Protein AF-A0A0D7B9X6-F1 (afdb_monomer_lite)

pLDDT: mean 74.01, std 17.98, range [31.56, 98.06]

Radius of gyration: 29.67 Å; chains: 1; bounding box: 71×61×91 Å

Structure (mmCIF, N/CA/C/O backbone):
data_AF-A0A0D7B9X6-F1
#
_entry.id   AF-A0A0D7B9X6-F1
#
loop_
_atom_site.group_PDB
_atom_site.id
_atom_site.type_symbol
_atom_site.label_atom_id
_atom_site.label_alt_id
_atom_site.label_comp_id
_atom_site.label_asym_id
_atom_site.label_entity_id
_atom_site.label_seq_id
_atom_site.pdbx_PDB_ins_code
_atom_site.Cartn_x
_atom_site.Cartn_y
_atom_site.Cartn_z
_atom_site.occupancy
_atom_site.B_iso_or_equiv
_atom_site.auth_seq_id
_atom_site.auth_comp_id
_atom_site.auth_asym_id
_atom_site.auth_atom_id
_atom_site.pdbx_PDB_model_num
ATOM 1 N N . MET A 1 1 ? -41.733 -31.802 56.254 1.00 40.59 1 MET A N 1
ATOM 2 C CA . MET A 1 1 ? -40.315 -31.670 55.866 1.00 40.59 1 MET A CA 1
ATOM 3 C C . MET A 1 1 ? -40.300 -31.223 54.420 1.00 40.59 1 MET A C 1
ATOM 5 O O . MET A 1 1 ? -40.439 -32.054 53.535 1.00 40.59 1 MET A O 1
ATOM 9 N N . GLU A 1 2 ? -40.271 -29.911 54.199 1.00 31.56 2 GLU A N 1
ATOM 10 C CA . GLU A 1 2 ? -40.048 -29.338 52.868 1.00 31.56 2 GLU A CA 1
ATOM 11 C C . GLU A 1 2 ? -38.558 -29.450 52.518 1.00 31.56 2 GLU A C 1
ATOM 13 O O . GLU A 1 2 ? -37.718 -29.228 53.398 1.00 31.56 2 GLU A O 1
ATOM 18 N N . PRO A 1 3 ? -38.204 -29.813 51.276 1.00 50.03 3 PRO A N 1
ATOM 19 C CA . PRO A 1 3 ? -36.815 -29.848 50.856 1.00 50.03 3 PRO A CA 1
ATOM 20 C C . PRO A 1 3 ? -36.292 -28.412 50.741 1.00 50.03 3 PRO A C 1
ATOM 22 O O . PRO A 1 3 ? -36.828 -27.595 49.995 1.00 50.03 3 PRO A O 1
ATOM 25 N N . GLN A 1 4 ? -35.233 -28.101 51.491 1.00 37.56 4 GLN A N 1
ATOM 26 C CA . GLN A 1 4 ? -34.485 -26.858 51.327 1.00 37.56 4 GLN A CA 1
ATOM 27 C C . GLN A 1 4 ? -33.859 -26.852 49.928 1.00 37.56 4 GLN A C 1
ATOM 29 O O . GLN A 1 4 ? -32.922 -27.600 49.649 1.00 37.56 4 GLN A O 1
ATOM 34 N N . HIS A 1 5 ? -34.399 -26.026 49.035 1.00 40.50 5 HIS A N 1
ATOM 35 C CA . HIS A 1 5 ? -33.788 -25.759 47.742 1.00 40.50 5 HIS A CA 1
ATOM 36 C C . HIS A 1 5 ? -32.436 -25.069 47.966 1.00 40.50 5 HIS A C 1
ATOM 38 O O . HIS A 1 5 ? -32.369 -23.953 48.480 1.00 40.50 5 HIS A O 1
ATOM 44 N N . ALA A 1 6 ? -31.352 -25.754 47.597 1.00 47.19 6 ALA A N 1
ATOM 45 C CA . ALA A 1 6 ? -30.011 -25.192 47.588 1.00 47.19 6 ALA A CA 1
ATOM 46 C C . ALA A 1 6 ? -29.959 -24.050 46.562 1.00 47.19 6 ALA A C 1
ATOM 48 O O . ALA A 1 6 ? -29.958 -24.282 45.353 1.00 47.19 6 ALA A O 1
ATOM 49 N N . HIS A 1 7 ? -29.953 -22.809 47.045 1.00 47.56 7 HIS A N 1
ATOM 50 C CA . HIS A 1 7 ? -29.701 -21.645 46.208 1.00 47.56 7 HIS A CA 1
ATOM 51 C C . HIS A 1 7 ? -28.269 -21.733 45.668 1.00 47.56 7 HIS A C 1
ATOM 53 O O . HIS A 1 7 ? -27.305 -21.673 46.431 1.00 47.56 7 HIS A O 1
ATOM 59 N N . ALA A 1 8 ? -28.130 -21.903 44.351 1.00 53.69 8 ALA A N 1
ATOM 60 C CA . ALA A 1 8 ? -26.836 -21.833 43.687 1.00 53.69 8 ALA A CA 1
ATOM 61 C C . ALA A 1 8 ? -26.186 -20.471 43.975 1.00 53.69 8 ALA A C 1
ATOM 63 O O . ALA A 1 8 ? -26.838 -19.430 43.860 1.00 53.69 8 ALA A O 1
ATOM 64 N N . SER A 1 9 ? -24.905 -20.479 44.358 1.00 68.19 9 SER A N 1
ATOM 65 C CA . SER A 1 9 ? -24.154 -19.251 44.630 1.00 68.19 9 SER A CA 1
ATOM 66 C C . SER A 1 9 ? -24.223 -18.309 43.412 1.00 68.19 9 SER A C 1
ATOM 68 O O . SER A 1 9 ? -23.995 -18.770 42.285 1.00 68.19 9 SER A O 1
ATOM 70 N N . PRO A 1 10 ? -24.498 -17.001 43.596 1.00 72.06 10 PRO A N 1
ATOM 71 C CA . PRO A 1 10 ? -24.549 -16.017 42.508 1.00 72.06 10 PRO A CA 1
ATOM 72 C C . PRO A 1 10 ? -23.307 -16.058 41.604 1.00 72.06 10 PRO A C 1
ATOM 74 O O . PRO A 1 10 ? -23.405 -15.912 40.388 1.00 72.06 10 PRO A O 1
ATOM 77 N N . MET A 1 11 ? -22.146 -16.362 42.190 1.00 68.31 11 MET A N 1
ATOM 78 C CA . MET A 1 11 ? -20.865 -16.461 41.490 1.00 68.31 11 MET A CA 1
ATOM 79 C C . MET A 1 11 ? -20.785 -17.674 40.547 1.00 68.31 11 MET A C 1
ATOM 81 O O . MET A 1 11 ? -20.216 -17.580 39.462 1.00 68.31 11 MET A O 1
ATOM 85 N N . ALA A 1 12 ? -21.390 -18.807 40.924 1.00 69.69 12 ALA A N 1
ATOM 86 C CA . ALA A 1 12 ? -21.453 -19.998 40.074 1.00 69.69 12 ALA A CA 1
ATOM 87 C C . ALA A 1 12 ? -22.363 -19.767 38.858 1.00 69.69 12 ALA A C 1
ATOM 89 O O . ALA A 1 12 ? -22.040 -20.189 37.749 1.00 69.69 12 ALA A O 1
ATOM 90 N N . SER A 1 13 ? -23.459 -19.027 39.050 1.00 76.38 13 SER A N 1
ATOM 91 C CA . SER A 1 13 ? -24.358 -18.626 37.960 1.00 76.38 13 SER A CA 1
ATOM 92 C C . SER A 1 13 ? -23.672 -17.656 36.990 1.00 76.38 13 SER A C 1
ATOM 94 O O . SER A 1 13 ? -23.817 -17.791 35.777 1.00 76.38 13 SER A O 1
ATOM 96 N N . GLN A 1 14 ? -22.858 -16.728 37.504 1.00 73.56 14 GLN A N 1
ATOM 97 C CA . GLN A 1 14 ? -22.072 -15.804 36.683 1.00 73.56 14 GLN A CA 1
ATOM 98 C C . GLN A 1 14 ? -20.975 -16.522 35.881 1.00 73.56 14 GLN A C 1
ATOM 100 O O . GLN A 1 14 ? -20.792 -16.231 34.703 1.00 73.56 14 GLN A O 1
ATOM 105 N N . LEU A 1 15 ? -20.283 -17.502 36.472 1.00 68.56 15 LEU A N 1
ATOM 106 C CA . LEU A 1 15 ? -19.302 -18.326 35.754 1.00 68.56 15 LEU A CA 1
ATOM 107 C C . LEU A 1 15 ? -19.947 -19.206 34.679 1.00 68.56 15 LEU A C 1
ATOM 109 O O . LEU A 1 15 ? -19.389 -19.330 33.591 1.00 68.56 15 LEU A O 1
ATOM 113 N N . ALA A 1 16 ? -21.126 -19.771 34.947 1.00 72.50 16 ALA A N 1
ATOM 114 C CA . ALA A 1 16 ? -21.887 -20.522 33.953 1.00 72.50 16 ALA A CA 1
ATOM 115 C C . ALA A 1 16 ? -22.343 -19.627 32.786 1.00 72.50 16 ALA A C 1
ATOM 117 O O . ALA A 1 16 ? -22.225 -20.025 31.630 1.00 72.50 16 ALA A O 1
ATOM 118 N N . TYR A 1 17 ? -22.781 -18.397 33.072 1.00 77.06 17 TYR A N 1
ATOM 119 C CA . TYR A 1 17 ? -23.128 -17.404 32.052 1.00 77.06 17 TYR A CA 1
ATOM 120 C C . TYR A 1 17 ? -21.918 -16.986 31.205 1.00 77.06 17 TYR A C 1
ATOM 122 O O . TYR A 1 17 ? -21.996 -16.970 29.981 1.00 77.06 17 TYR A O 1
ATOM 130 N N . LEU A 1 18 ? -20.774 -16.701 31.834 1.00 65.81 18 LEU A N 1
ATOM 131 C CA . LEU A 1 18 ? -19.539 -16.363 31.117 1.00 65.81 18 LEU A CA 1
ATOM 132 C C . LEU A 1 18 ? -19.006 -17.542 30.298 1.00 65.81 18 LEU A C 1
ATOM 134 O O . LEU A 1 18 ? -18.463 -17.345 29.214 1.00 65.81 18 LEU A O 1
ATOM 138 N N . HIS A 1 19 ? -19.183 -18.767 30.790 1.00 68.88 19 HIS A N 1
ATOM 139 C CA . HIS A 1 19 ? -18.886 -19.979 30.038 1.00 68.88 19 HIS A CA 1
ATOM 140 C C . HIS A 1 19 ? -19.779 -20.104 28.797 1.00 68.88 19 HIS A C 1
ATOM 142 O O . HIS A 1 19 ? -19.280 -20.453 27.727 1.00 68.88 19 HIS A O 1
ATOM 148 N N . ASP A 1 20 ? -21.074 -19.812 28.919 1.00 69.75 20 ASP A N 1
ATOM 149 C CA . ASP A 1 20 ? -22.013 -19.835 27.795 1.00 69.75 20 ASP A CA 1
ATOM 150 C C . ASP A 1 20 ? -21.689 -18.732 26.777 1.00 69.75 20 ASP A C 1
ATOM 152 O O . ASP A 1 20 ? -21.555 -19.020 25.596 1.00 69.75 20 ASP A O 1
ATOM 156 N N . GLN A 1 21 ? -21.380 -17.512 27.231 1.00 67.50 21 GLN A N 1
ATOM 157 C CA . GLN A 1 21 ? -20.911 -16.399 26.390 1.00 67.50 21 GLN A CA 1
ATOM 158 C C . GLN A 1 21 ? -19.596 -16.718 25.663 1.00 67.50 21 GLN A C 1
ATOM 160 O O . GLN A 1 21 ? -19.469 -16.477 24.464 1.00 67.50 21 GLN A O 1
ATOM 165 N N . ALA A 1 22 ? -18.616 -17.309 26.353 1.00 55.97 22 ALA A N 1
ATOM 166 C CA . ALA A 1 22 ? -17.367 -17.749 25.732 1.00 55.97 22 ALA A CA 1
ATOM 167 C C . ALA A 1 22 ? -17.613 -18.884 24.722 1.00 55.97 22 ALA A C 1
ATOM 169 O O . ALA A 1 22 ? -16.983 -18.928 23.662 1.00 55.97 22 ALA A O 1
ATOM 170 N N . SER A 1 23 ? -18.556 -19.781 25.017 1.00 59.50 23 SER A N 1
ATOM 171 C CA . SER A 1 23 ? -18.981 -20.853 24.111 1.00 59.50 23 SER A CA 1
ATOM 172 C C . SER A 1 23 ? -19.734 -20.310 22.894 1.00 59.50 23 SER A C 1
ATOM 174 O O . SER A 1 23 ? -19.513 -20.799 21.787 1.00 59.50 23 SER A O 1
ATOM 176 N N . ASP A 1 24 ? -20.543 -19.265 23.057 1.00 50.94 24 ASP A N 1
ATOM 177 C CA . ASP A 1 24 ? -21.290 -18.602 21.989 1.00 50.94 24 ASP A CA 1
ATOM 178 C C . ASP A 1 24 ? -20.390 -17.738 21.096 1.00 50.94 24 ASP A C 1
ATOM 180 O O . ASP A 1 24 ? -20.475 -17.826 19.869 1.00 50.94 24 ASP A O 1
ATOM 184 N N . ALA A 1 25 ? -19.420 -17.019 21.673 1.00 48.00 25 ALA A N 1
ATOM 185 C CA . ALA A 1 25 ? -18.344 -16.359 20.926 1.00 48.00 25 ALA A CA 1
ATOM 186 C C . ALA A 1 25 ? -17.519 -17.363 20.095 1.00 48.00 25 ALA A C 1
ATOM 188 O O . ALA A 1 25 ? -17.022 -17.041 19.012 1.00 48.00 25 ALA A O 1
ATOM 189 N N . THR A 1 26 ? -17.424 -18.610 20.570 1.00 44.53 26 THR A N 1
ATOM 190 C CA . THR A 1 26 ? -16.800 -19.724 19.845 1.00 44.53 26 THR A CA 1
ATOM 191 C C . THR A 1 26 ? -17.744 -20.314 18.779 1.00 44.53 26 THR A C 1
ATOM 193 O O . THR A 1 26 ? -17.297 -20.602 17.667 1.00 44.53 26 THR A O 1
ATOM 196 N N . ARG A 1 27 ? -19.053 -20.432 19.058 1.00 40.66 27 ARG A N 1
ATOM 197 C CA . ARG A 1 27 ? -20.098 -20.918 18.128 1.00 40.66 27 ARG A CA 1
ATOM 198 C C . ARG A 1 27 ? -20.343 -19.995 16.949 1.00 40.66 27 ARG A C 1
ATOM 200 O O . ARG A 1 27 ? -20.632 -20.498 15.868 1.00 40.66 27 ARG A O 1
ATOM 207 N N . PHE A 1 28 ? -20.204 -18.678 17.114 1.00 33.00 28 PHE A N 1
ATOM 208 C CA . PHE A 1 28 ? -20.579 -17.725 16.066 1.00 33.00 28 PHE A CA 1
ATOM 209 C C . PHE A 1 28 ? -19.771 -17.887 14.762 1.00 33.00 28 PHE A C 1
ATOM 211 O O . PHE A 1 28 ? -20.153 -17.311 13.746 1.00 33.00 28 PHE A O 1
ATOM 218 N N . ARG A 1 29 ? -18.687 -18.693 14.738 1.00 42.19 29 ARG A N 1
ATOM 219 C CA . ARG A 1 29 ? -17.956 -19.071 13.505 1.00 42.19 29 ARG A CA 1
ATOM 220 C C . ARG A 1 29 ? -17.317 -20.478 13.486 1.00 42.19 29 ARG A C 1
ATOM 222 O O . ARG A 1 29 ? -16.471 -20.720 12.624 1.00 42.19 29 ARG A O 1
ATOM 229 N N . LEU A 1 30 ? -17.658 -21.397 14.393 1.00 34.12 30 LEU A N 1
ATOM 230 C CA . LEU A 1 30 ? -17.140 -22.778 14.385 1.00 34.12 30 LEU A CA 1
ATOM 231 C C . LEU A 1 30 ? -18.285 -23.784 14.537 1.00 34.12 30 LEU A C 1
ATOM 233 O O . LEU A 1 30 ? -19.082 -23.685 15.467 1.00 34.12 30 LEU A O 1
ATOM 237 N N . GLU A 1 31 ? -18.326 -24.790 13.659 1.00 33.66 31 GLU A N 1
ATOM 238 C CA . GLU A 1 31 ? -19.079 -26.022 13.905 1.00 33.66 31 GLU A CA 1
ATOM 239 C C . GLU A 1 31 ? -18.572 -26.645 15.215 1.00 33.66 31 GLU A C 1
ATOM 241 O O . GLU A 1 31 ? -17.445 -27.135 15.310 1.00 33.66 31 GLU A O 1
ATOM 246 N N . TYR A 1 32 ? -19.393 -26.558 16.256 1.00 35.09 32 TYR A N 1
ATOM 247 C CA . TYR A 1 32 ? -19.073 -27.018 17.600 1.00 35.09 32 TYR A CA 1
ATOM 248 C C . TYR A 1 32 ? -18.882 -28.544 17.621 1.00 35.09 32 TYR A C 1
ATOM 250 O O . TYR A 1 32 ? -19.831 -29.292 17.381 1.00 35.09 32 TYR A O 1
ATOM 258 N N . ARG A 1 33 ? -17.670 -29.018 17.952 1.00 41.00 33 ARG A N 1
ATOM 259 C CA . ARG A 1 33 ? -17.422 -30.421 18.325 1.00 41.00 33 ARG A CA 1
ATOM 260 C C . ARG A 1 33 ? -17.304 -30.553 19.851 1.00 41.00 33 ARG A C 1
ATOM 262 O O . ARG A 1 33 ? -16.433 -29.895 20.430 1.00 41.00 33 ARG A O 1
ATOM 269 N N . PRO A 1 34 ? -18.110 -31.418 20.498 1.00 40.34 34 PRO A N 1
ATOM 270 C CA . PRO A 1 34 ? -18.048 -31.691 21.941 1.00 40.34 34 PRO A CA 1
ATOM 271 C C . PRO A 1 34 ? -16.650 -32.079 22.465 1.00 40.34 34 PRO A C 1
ATOM 273 O O . PRO A 1 34 ? -16.331 -31.833 23.628 1.00 40.34 34 PRO A O 1
ATOM 276 N N . ASP A 1 35 ? -15.786 -32.611 21.599 1.00 45.03 35 ASP A N 1
ATOM 277 C CA . ASP A 1 35 ? -14.435 -33.084 21.935 1.00 45.03 35 ASP A CA 1
ATOM 278 C C . ASP A 1 35 ? -13.473 -31.961 22.378 1.00 45.03 35 ASP A C 1
ATOM 280 O O . ASP A 1 35 ? -12.503 -32.209 23.095 1.00 45.03 35 ASP A O 1
ATOM 284 N N . SER A 1 36 ? -13.762 -30.704 22.023 1.00 43.53 36 SER A N 1
ATOM 285 C CA . SER A 1 36 ? -12.925 -29.530 22.338 1.00 43.53 36 SER A CA 1
ATOM 286 C C . SER A 1 36 ? -12.735 -29.312 23.848 1.00 43.53 36 SER A C 1
ATOM 288 O O . SER A 1 36 ? -11.686 -28.856 24.302 1.00 43.53 36 SER A O 1
ATOM 290 N N . LEU A 1 37 ? -13.751 -29.668 24.640 1.00 43.16 37 LEU A N 1
ATOM 291 C CA . LEU A 1 37 ? -13.780 -29.511 26.098 1.00 43.16 37 LEU A CA 1
ATOM 292 C C . LEU A 1 37 ? -12.970 -30.599 26.812 1.00 43.16 37 LEU A C 1
ATOM 294 O O . LEU A 1 37 ? -12.371 -30.350 27.859 1.00 43.16 37 LEU A O 1
ATOM 298 N N . GLN A 1 38 ? -12.925 -31.799 26.228 1.00 50.59 38 GLN A N 1
ATOM 299 C CA . GLN A 1 38 ? -12.061 -32.876 26.701 1.00 50.59 38 GLN A CA 1
ATOM 300 C C . GLN A 1 38 ? -10.602 -32.605 26.320 1.00 50.59 38 GLN A C 1
ATOM 302 O O . GLN A 1 38 ? -9.731 -32.798 27.162 1.00 50.59 38 GLN A O 1
ATOM 307 N N . LEU A 1 39 ? -10.337 -32.042 25.132 1.00 48.44 39 LEU A N 1
ATOM 308 C CA . LEU A 1 39 ? -8.997 -31.581 24.743 1.00 48.44 39 LEU A CA 1
ATOM 309 C C . LEU A 1 39 ? -8.451 -30.493 25.683 1.00 48.44 39 LEU A C 1
ATOM 311 O O . LEU A 1 39 ? -7.334 -30.615 26.174 1.00 48.44 39 LEU A O 1
ATOM 315 N N . ALA A 1 40 ? -9.246 -29.467 26.013 1.00 49.19 40 ALA A N 1
ATOM 316 C CA . ALA A 1 40 ? -8.816 -28.371 26.894 1.00 49.19 40 ALA A CA 1
ATOM 317 C C . ALA A 1 40 ? -8.576 -28.787 28.364 1.00 49.19 40 ALA A C 1
ATOM 319 O O . ALA A 1 40 ? -7.959 -28.039 29.131 1.00 49.19 40 ALA A O 1
ATOM 320 N N . ARG A 1 41 ? -9.099 -29.952 28.774 1.00 51.81 41 ARG A N 1
ATOM 321 C CA . ARG A 1 41 ? -8.832 -30.586 30.077 1.00 51.81 41 ARG A CA 1
ATOM 322 C C . ARG A 1 41 ? -7.678 -31.592 30.023 1.00 51.81 41 ARG A C 1
ATOM 324 O O . ARG A 1 41 ? -7.048 -31.809 31.052 1.00 51.81 41 ARG A O 1
ATOM 331 N N . ALA A 1 42 ? -7.433 -32.211 28.868 1.00 49.09 42 ALA A N 1
ATOM 332 C CA . ALA A 1 42 ? -6.445 -33.273 28.694 1.00 49.09 42 ALA A CA 1
ATOM 333 C C . ALA A 1 42 ? -5.048 -32.762 28.310 1.00 49.09 42 ALA A C 1
ATOM 335 O O . ALA A 1 42 ? -4.065 -33.443 28.599 1.00 49.09 42 ALA A O 1
ATOM 336 N N . GLU A 1 43 ? -4.935 -31.590 27.680 1.00 44.88 43 GLU A N 1
ATOM 337 C CA . GLU A 1 43 ? -3.628 -31.054 27.304 1.00 44.88 43 GLU A CA 1
ATOM 338 C C . GLU A 1 43 ? -2.973 -30.274 28.459 1.00 44.88 43 GLU A C 1
ATOM 340 O O . GLU A 1 43 ? -3.546 -29.292 28.949 1.00 44.88 43 GLU A O 1
ATOM 345 N N . PRO A 1 44 ? -1.769 -30.676 28.919 1.00 47.03 44 PRO A N 1
ATOM 346 C CA . PRO A 1 44 ? -0.980 -29.846 29.818 1.00 47.03 44 PRO A CA 1
ATOM 347 C C . PRO A 1 44 ? -0.641 -28.527 29.119 1.00 47.03 44 PRO A C 1
ATOM 349 O O . PRO A 1 44 ? -0.497 -28.484 27.897 1.00 47.03 44 PRO A O 1
ATOM 352 N N . PHE A 1 45 ? -0.506 -27.452 29.902 1.00 40.78 45 PHE A N 1
ATOM 353 C CA . PHE A 1 45 ? -0.046 -26.153 29.404 1.00 40.78 45 PHE A CA 1
ATOM 354 C C . PHE A 1 45 ? 1.170 -26.392 28.493 1.00 40.78 45 PHE A C 1
ATOM 356 O O . PHE A 1 45 ? 2.118 -27.034 28.961 1.00 40.78 45 PHE A O 1
ATOM 363 N N . PRO A 1 46 ? 1.173 -25.947 27.221 1.00 44.72 46 PRO A N 1
ATOM 364 C CA . PRO A 1 46 ? 2.401 -25.996 26.451 1.00 44.72 46 PRO A CA 1
ATOM 365 C C . PRO A 1 46 ? 3.445 -25.228 27.277 1.00 44.72 46 PRO A C 1
ATOM 367 O O . PRO A 1 46 ? 3.157 -24.112 27.721 1.00 44.72 46 PRO A O 1
ATOM 370 N N . PRO A 1 47 ? 4.603 -25.841 27.585 1.00 41.69 47 PRO A N 1
ATOM 371 C CA . PRO A 1 47 ? 5.577 -25.258 28.509 1.00 41.69 47 PRO A CA 1
ATOM 372 C C . PRO A 1 47 ? 6.091 -23.904 28.012 1.00 41.69 47 PRO A C 1
ATOM 374 O O . PRO A 1 47 ? 6.525 -23.085 28.816 1.00 41.69 47 PRO A O 1
ATOM 377 N N . ASP A 1 48 ? 5.938 -23.652 26.711 1.00 38.28 48 ASP A N 1
ATOM 378 C CA . ASP A 1 48 ? 6.142 -22.362 26.086 1.00 38.28 48 ASP A CA 1
ATOM 379 C C . ASP A 1 48 ? 4.813 -21.853 25.503 1.00 38.28 48 ASP A C 1
ATOM 381 O O . ASP A 1 48 ? 4.154 -22.588 24.755 1.00 38.28 48 ASP A O 1
ATOM 385 N N . PRO A 1 49 ? 4.393 -20.603 25.790 1.00 44.06 49 PRO A N 1
ATOM 386 C CA . PRO A 1 49 ? 3.312 -19.990 25.035 1.00 44.06 49 PRO A CA 1
ATOM 387 C C . PRO A 1 49 ? 3.662 -20.070 23.545 1.00 44.06 49 PRO A C 1
ATOM 389 O O . PRO A 1 49 ? 4.825 -19.894 23.169 1.00 44.06 49 PRO A O 1
ATOM 392 N N . LEU A 1 50 ? 2.656 -20.311 22.689 1.00 42.81 50 LEU A N 1
ATOM 393 C CA . LEU A 1 50 ? 2.784 -20.050 21.249 1.00 42.81 50 LEU A CA 1
ATOM 394 C C . LEU A 1 50 ? 3.546 -18.728 21.086 1.00 42.81 50 LEU A C 1
ATOM 396 O O . LEU A 1 50 ? 3.284 -17.829 21.889 1.00 42.81 50 LEU A O 1
ATOM 400 N N . PRO A 1 51 ? 4.471 -18.587 20.121 1.00 40.25 51 PRO A N 1
ATOM 401 C CA . PRO A 1 51 ? 5.254 -17.369 19.956 1.00 40.25 51 PRO A CA 1
ATOM 402 C C . PRO A 1 51 ? 4.324 -16.219 19.547 1.00 40.25 51 PRO A C 1
ATOM 404 O O . PRO A 1 51 ? 4.211 -15.856 18.380 1.00 40.25 51 PRO A O 1
ATOM 407 N N . PHE A 1 52 ? 3.617 -15.663 20.526 1.00 44.12 52 PHE A N 1
ATOM 408 C CA . PHE A 1 52 ? 3.007 -14.360 20.475 1.00 44.12 52 PHE A CA 1
ATOM 409 C C . PHE A 1 52 ? 4.160 -13.369 20.323 1.00 44.12 52 PHE A C 1
ATOM 411 O O . PHE A 1 52 ? 5.223 -13.565 20.930 1.00 44.12 52 PHE A O 1
ATOM 418 N N . PRO A 1 53 ? 4.000 -12.316 19.514 1.00 38.12 53 PRO A N 1
ATOM 419 C CA . PRO A 1 53 ? 4.997 -11.267 19.416 1.00 38.12 53 PRO A CA 1
ATOM 420 C C . PRO A 1 53 ? 5.115 -10.563 20.776 1.00 38.12 53 PRO A C 1
ATOM 422 O O . PRO A 1 53 ? 4.432 -9.588 21.041 1.00 38.12 53 PRO A O 1
ATOM 425 N N . SER A 1 54 ? 6.009 -11.065 21.633 1.00 38.22 54 SER A N 1
ATOM 426 C CA . SER A 1 54 ? 6.369 -10.578 22.972 1.00 38.22 54 SER A CA 1
ATOM 427 C C . SER A 1 54 ? 5.219 -10.442 23.990 1.00 38.22 54 SER A C 1
ATOM 429 O O . SER A 1 54 ? 4.227 -9.762 23.758 1.00 38.22 54 SER A O 1
ATOM 431 N N . ASN A 1 55 ? 5.423 -10.956 25.207 1.00 39.03 55 ASN A N 1
ATOM 432 C CA . ASN A 1 55 ? 4.618 -10.646 26.403 1.00 39.03 55 ASN A CA 1
ATOM 433 C C . ASN A 1 55 ? 4.770 -9.174 26.860 1.00 39.03 55 ASN A C 1
ATOM 435 O O . ASN A 1 55 ? 4.749 -8.885 28.056 1.00 39.03 55 ASN A O 1
ATOM 439 N N . SER A 1 56 ? 4.998 -8.228 25.943 1.00 40.31 56 SER A N 1
ATOM 440 C CA . SER A 1 56 ? 4.994 -6.817 26.307 1.00 40.31 56 SER A CA 1
ATOM 441 C C . SER A 1 56 ? 3.553 -6.416 26.622 1.00 40.31 56 SER A C 1
ATOM 443 O O . SER A 1 56 ? 2.648 -6.634 25.814 1.00 40.31 56 SER A O 1
ATOM 445 N N . LEU A 1 57 ? 3.337 -5.835 27.808 1.00 40.69 57 LEU A N 1
ATOM 446 C CA . LEU A 1 57 ? 2.055 -5.242 28.211 1.00 40.69 57 LEU A CA 1
ATOM 447 C C . LEU A 1 57 ? 1.471 -4.321 27.120 1.00 40.69 57 LEU A C 1
ATOM 449 O O . LEU A 1 57 ? 0.256 -4.192 27.006 1.00 40.69 57 LEU A O 1
ATOM 453 N N . ASP A 1 58 ? 2.326 -3.747 26.271 1.00 36.88 58 ASP A N 1
ATOM 454 C CA . ASP A 1 58 ? 1.932 -2.869 25.175 1.00 36.88 58 ASP A CA 1
ATOM 455 C C . ASP A 1 58 ? 1.131 -3.562 24.061 1.00 36.88 58 ASP A C 1
ATOM 457 O O . ASP A 1 58 ? 0.380 -2.880 23.373 1.00 36.88 58 ASP A O 1
ATOM 461 N N . VAL A 1 59 ? 1.275 -4.872 23.819 1.00 40.62 59 VAL A N 1
ATOM 462 C CA . VAL A 1 59 ? 0.487 -5.574 22.775 1.00 40.62 59 VAL A CA 1
ATOM 463 C C . VAL A 1 59 ? -0.941 -5.840 23.261 1.00 40.62 59 VAL A C 1
ATOM 465 O O . VAL A 1 59 ? -1.896 -5.661 22.504 1.00 40.62 59 VAL A O 1
ATOM 468 N N . LEU A 1 60 ? -1.102 -6.164 24.549 1.00 41.47 60 LEU A N 1
ATOM 469 C CA . LEU A 1 60 ? -2.411 -6.283 25.204 1.00 41.47 60 LEU A CA 1
ATOM 470 C C . LEU A 1 60 ? -3.156 -4.937 25.217 1.00 41.47 60 LEU A C 1
ATOM 472 O O . LEU A 1 60 ? -4.350 -4.895 24.932 1.00 41.47 60 LEU A O 1
ATOM 476 N N . HIS A 1 61 ? -2.436 -3.832 25.436 1.00 40.25 61 HIS A N 1
ATOM 477 C CA . HIS A 1 61 ? -2.989 -2.471 25.451 1.00 40.25 61 HIS A CA 1
ATOM 478 C C . HIS A 1 61 ? -3.394 -1.931 24.060 1.00 40.25 61 HIS A C 1
ATOM 480 O O . HIS A 1 61 ? -4.030 -0.887 23.945 1.00 40.25 61 HIS A O 1
ATOM 486 N N . ARG A 1 62 ? -3.006 -2.600 22.969 1.00 41.06 62 ARG A N 1
ATOM 487 C CA . ARG A 1 62 ? -3.327 -2.165 21.596 1.00 41.06 62 ARG A CA 1
ATOM 488 C C . ARG A 1 62 ? -4.536 -2.877 21.013 1.00 41.06 62 ARG A C 1
ATOM 490 O O . ARG A 1 62 ? -5.269 -2.294 20.220 1.00 41.06 62 ARG A O 1
ATOM 497 N N . LEU A 1 63 ? -4.787 -4.106 21.458 1.00 47.31 63 LEU A N 1
ATOM 498 C CA . LEU A 1 63 ? -6.050 -4.786 21.197 1.00 47.31 63 LEU A CA 1
ATOM 499 C C . LEU A 1 63 ? -7.200 -4.129 21.986 1.00 47.31 63 LEU A C 1
ATOM 501 O O . LEU A 1 63 ? -8.332 -4.196 21.527 1.00 47.31 63 LEU A O 1
ATOM 505 N N . SER A 1 64 ? -6.921 -3.422 23.090 1.00 46.56 64 SER A N 1
ATOM 506 C CA . SER A 1 64 ? -7.923 -2.752 23.943 1.00 46.56 64 SER A CA 1
ATOM 507 C C . SER A 1 64 ? -8.575 -1.501 23.382 1.00 46.56 64 SER A C 1
ATOM 509 O O . SER A 1 64 ? -9.377 -0.899 24.072 1.00 46.56 64 SER A O 1
ATOM 511 N N . ASN A 1 65 ? -8.250 -1.084 22.160 1.00 46.50 65 ASN A N 1
ATOM 512 C CA . ASN A 1 65 ? -8.870 0.098 21.554 1.00 46.50 65 ASN A CA 1
ATOM 513 C C . ASN A 1 65 ? -9.784 -0.247 20.367 1.00 46.50 65 ASN A C 1
ATOM 515 O O . ASN A 1 65 ? -10.368 0.649 19.769 1.00 46.50 65 ASN A O 1
ATOM 519 N N . SER A 1 66 ? -9.913 -1.528 20.000 1.00 51.97 66 SER A N 1
ATOM 520 C CA . SER A 1 66 ? -10.869 -1.969 18.977 1.00 51.97 66 SER A CA 1
ATOM 521 C C . SER A 1 66 ? -12.172 -2.406 19.656 1.00 51.97 66 SER A C 1
ATOM 523 O O . SER A 1 66 ? -12.100 -3.279 20.518 1.00 51.97 66 SER A O 1
ATOM 525 N N . PRO A 1 67 ? -13.358 -1.905 19.252 1.00 56.31 67 PRO A N 1
ATOM 526 C CA . PRO A 1 67 ? -14.642 -2.297 19.850 1.00 56.31 67 PRO A CA 1
ATOM 527 C C . PRO A 1 67 ? -14.889 -3.814 19.831 1.00 56.31 67 PRO A C 1
ATOM 529 O O . PRO A 1 67 ? -15.426 -4.385 20.776 1.00 56.31 67 PRO A O 1
ATOM 532 N N . GLN A 1 68 ? -14.423 -4.495 18.779 1.00 53.25 68 GLN A N 1
ATOM 533 C CA . GLN A 1 68 ? -14.549 -5.949 18.619 1.00 53.25 68 GLN A CA 1
ATOM 534 C C . GLN A 1 68 ? -13.638 -6.726 19.582 1.00 53.25 68 GLN A C 1
ATOM 536 O O . GLN A 1 68 ? -14.000 -7.802 20.053 1.00 53.25 68 GLN A O 1
ATOM 541 N N . ASN A 1 69 ? -12.464 -6.179 19.901 1.00 63.03 69 ASN A N 1
ATOM 542 C CA . ASN A 1 69 ? -11.555 -6.758 20.890 1.00 63.03 69 ASN A CA 1
ATOM 543 C C . ASN A 1 69 ? -11.889 -6.318 22.316 1.00 63.03 69 ASN A C 1
ATOM 545 O O . ASN A 1 69 ? -11.554 -7.046 23.248 1.00 63.03 69 ASN A O 1
ATOM 549 N N . GLN A 1 70 ? -12.557 -5.174 22.488 1.00 70.06 70 GLN A N 1
ATOM 550 C CA . GLN A 1 70 ? -12.979 -4.665 23.786 1.00 70.06 70 GLN A CA 1
ATOM 551 C C . GLN A 1 70 ? -13.846 -5.700 24.493 1.00 70.06 70 GLN A C 1
ATOM 553 O O . GLN A 1 70 ? -13.552 -6.056 25.624 1.00 70.06 70 GLN A O 1
ATOM 558 N N . HIS A 1 71 ? -14.796 -6.313 23.780 1.00 72.38 71 HIS A N 1
ATOM 559 C CA . HIS A 1 71 ? -15.600 -7.407 24.322 1.00 72.38 71 HIS A CA 1
ATOM 560 C C . HIS A 1 71 ? -14.751 -8.592 24.831 1.00 72.38 71 HIS A C 1
ATOM 562 O O . HIS A 1 71 ? -14.983 -9.105 25.925 1.00 72.38 71 HIS A O 1
ATOM 568 N N . TYR A 1 72 ? -13.726 -9.011 24.078 1.00 73.25 72 TYR A N 1
ATOM 569 C CA . TYR A 1 72 ? -12.817 -10.086 24.502 1.00 73.25 72 TYR A CA 1
ATOM 570 C C . TYR A 1 72 ? -11.956 -9.701 25.705 1.00 73.25 72 TYR A C 1
ATOM 572 O O . TYR A 1 72 ? -11.629 -10.558 26.526 1.00 73.25 72 TYR A O 1
ATOM 580 N N . LEU A 1 73 ? -11.547 -8.439 25.788 1.00 77.62 73 LEU A N 1
ATOM 581 C CA . LEU A 1 73 ? -10.716 -7.922 26.869 1.00 77.62 73 LEU A CA 1
ATOM 582 C C . LEU A 1 73 ? -11.530 -7.671 28.133 1.00 77.62 73 LEU A C 1
ATOM 584 O O . LEU A 1 73 ? -11.038 -7.946 29.222 1.00 77.62 73 LEU A O 1
ATOM 588 N N . ASP A 1 74 ? -12.786 -7.257 27.995 1.00 80.19 74 ASP A N 1
ATOM 589 C CA . ASP A 1 74 ? -13.741 -7.154 29.091 1.00 80.19 74 ASP A CA 1
ATOM 590 C C . ASP A 1 74 ? -14.030 -8.542 29.672 1.00 80.19 74 ASP A C 1
ATOM 592 O O . ASP A 1 74 ? -13.945 -8.725 30.884 1.00 80.19 74 ASP A O 1
ATOM 596 N N . LEU A 1 75 ? -14.282 -9.547 28.820 1.00 80.31 75 LEU A N 1
ATOM 597 C CA . LEU A 1 75 ? -14.461 -10.939 29.251 1.00 80.31 75 LEU A CA 1
ATOM 598 C C . LEU A 1 75 ? -13.211 -11.495 29.942 1.00 80.31 75 LEU A C 1
ATOM 600 O O . LEU A 1 75 ? -13.308 -12.126 30.993 1.00 80.31 75 LEU A O 1
ATOM 604 N N . GLU A 1 76 ? -12.027 -11.263 29.378 1.00 86.56 76 GLU A N 1
ATOM 605 C CA . GLU A 1 76 ? -10.767 -11.697 29.986 1.00 86.56 76 GLU A CA 1
ATOM 606 C C . GLU A 1 76 ? -10.518 -11.004 31.331 1.00 86.56 76 GLU A C 1
ATOM 608 O O . GLU A 1 76 ? -10.186 -11.673 32.310 1.00 86.56 76 GLU A O 1
ATOM 613 N N . SER A 1 77 ? -10.741 -9.691 31.405 1.00 83.94 77 SER A N 1
ATOM 614 C CA . SER A 1 77 ? -10.632 -8.907 32.636 1.00 83.94 77 SER A CA 1
ATOM 615 C C . SER A 1 77 ? -11.585 -9.431 33.712 1.00 83.94 77 SER A C 1
ATOM 617 O O . SER A 1 77 ? -11.150 -9.704 34.831 1.00 83.94 77 SER A O 1
ATOM 619 N N . GLN A 1 78 ? -12.849 -9.687 33.358 1.00 86.62 78 GLN A N 1
ATOM 620 C CA . GLN A 1 78 ? -13.844 -10.266 34.265 1.00 86.62 78 GLN A CA 1
ATOM 621 C C . GLN A 1 78 ? -13.421 -11.647 34.776 1.00 86.62 78 GLN A C 1
ATOM 623 O O . GLN A 1 78 ? -13.515 -11.924 35.971 1.00 86.62 78 GLN A O 1
ATOM 628 N N . VAL A 1 79 ? -12.909 -12.522 33.906 1.00 87.19 79 VAL A N 1
ATOM 629 C CA . VAL A 1 79 ? -12.441 -13.856 34.312 1.00 87.19 79 VAL A CA 1
ATOM 630 C C . VAL A 1 79 ? -11.226 -13.758 35.239 1.00 87.19 79 VAL A C 1
ATOM 632 O O . VAL A 1 79 ? -11.168 -14.470 36.244 1.00 87.19 79 VAL A O 1
ATOM 635 N N . LEU A 1 80 ? -10.275 -12.863 34.958 1.00 87.38 80 LEU A N 1
ATOM 636 C CA . LEU A 1 80 ? -9.114 -12.617 35.821 1.00 87.38 80 LEU A CA 1
ATOM 637 C C . LEU A 1 80 ? -9.518 -12.026 37.177 1.00 87.38 80 LEU A C 1
ATOM 639 O O . LEU A 1 80 ? -8.942 -12.384 38.208 1.00 87.38 80 LEU A O 1
ATOM 643 N N . GLU A 1 81 ? -10.517 -11.148 37.197 1.00 89.12 81 GLU A N 1
ATOM 644 C CA . GLU A 1 81 ? -11.079 -10.595 38.423 1.00 89.12 81 GLU A CA 1
ATOM 645 C C . GLU A 1 81 ? -11.763 -11.682 39.259 1.00 89.12 81 GLU A C 1
ATOM 647 O O . GLU A 1 81 ? -11.485 -11.783 40.457 1.00 89.12 81 GLU A O 1
ATOM 652 N N . ILE A 1 82 ? -12.558 -12.560 38.638 1.00 87.94 82 ILE A N 1
ATOM 653 C CA . ILE A 1 82 ? -13.167 -13.720 39.306 1.00 87.94 82 ILE A CA 1
ATOM 654 C C . ILE A 1 82 ? -12.085 -14.645 39.869 1.00 87.94 82 ILE A C 1
ATOM 656 O O . ILE A 1 82 ? -12.165 -15.037 41.030 1.00 87.94 82 ILE A O 1
ATOM 660 N N . GLN A 1 83 ? -11.033 -14.954 39.104 1.00 90.06 83 GLN A N 1
ATOM 661 C CA . GLN A 1 83 ? -9.908 -15.759 39.597 1.00 90.06 83 GLN A CA 1
ATOM 662 C C . GLN A 1 83 ? -9.221 -15.111 40.803 1.00 90.06 83 GLN A C 1
ATOM 664 O O . GLN A 1 83 ? -8.850 -15.810 41.747 1.00 90.06 83 GLN A O 1
ATOM 669 N N . ARG A 1 84 ? -9.039 -13.785 40.784 1.00 89.81 84 ARG A N 1
ATOM 670 C CA . ARG A 1 84 ? -8.442 -13.039 41.897 1.00 89.81 84 ARG A CA 1
ATOM 671 C C . ARG A 1 84 ? -9.320 -13.112 43.146 1.00 89.81 84 ARG A C 1
ATOM 673 O O . ARG A 1 84 ? -8.790 -13.383 44.218 1.00 89.81 84 ARG A O 1
ATOM 680 N N . HIS A 1 85 ? -10.631 -12.916 43.000 1.00 90.12 85 HIS A N 1
ATOM 681 C CA . HIS A 1 85 ? -11.587 -13.006 44.105 1.00 90.12 85 HIS A CA 1
ATOM 682 C C . HIS A 1 85 ? -11.653 -14.420 44.673 1.00 90.12 85 HIS A C 1
ATOM 684 O O . HIS A 1 85 ? -11.559 -14.590 45.883 1.00 90.12 85 HIS A O 1
ATOM 690 N N . LEU A 1 86 ? -11.731 -15.436 43.808 1.00 87.81 86 LEU A N 1
ATOM 691 C CA . LEU A 1 86 ? -11.709 -16.829 44.235 1.00 87.81 86 LEU A CA 1
ATOM 692 C C . LEU A 1 86 ? -10.430 -17.124 45.013 1.00 87.81 86 LEU A C 1
ATOM 694 O O . LEU A 1 86 ? -10.531 -17.574 46.134 1.00 87.81 86 LEU A O 1
ATOM 698 N N . ARG A 1 87 ? -9.238 -16.766 44.523 1.00 88.75 87 ARG A N 1
ATOM 699 C CA . ARG A 1 87 ? -7.981 -17.005 45.264 1.00 88.75 87 ARG A CA 1
ATOM 700 C C . ARG A 1 87 ? -7.866 -16.250 46.594 1.00 88.75 87 ARG A C 1
ATOM 702 O O . ARG A 1 87 ? -7.065 -16.651 47.432 1.00 88.75 87 ARG A O 1
ATOM 709 N N . ALA A 1 88 ? -8.594 -15.147 46.759 1.00 88.88 88 ALA A N 1
ATOM 710 C CA . ALA A 1 88 ? -8.600 -14.369 47.995 1.00 88.88 88 ALA A CA 1
ATOM 711 C C . ALA A 1 88 ? -9.529 -14.962 49.066 1.00 88.88 88 ALA A C 1
ATOM 713 O O . ALA A 1 88 ? -9.337 -14.685 50.248 1.00 88.88 88 ALA A O 1
ATOM 714 N N . LEU A 1 89 ? -10.518 -15.770 48.671 1.00 89.50 89 LEU A N 1
ATOM 715 C CA . LEU A 1 89 ? -11.384 -16.481 49.608 1.00 89.50 89 LEU A CA 1
ATOM 716 C C . LEU A 1 89 ? -10.604 -17.628 50.261 1.00 89.50 89 LEU A C 1
ATOM 718 O O . LEU A 1 89 ? -9.846 -18.343 49.606 1.00 89.50 89 LEU A O 1
ATOM 722 N N . THR A 1 90 ? -10.777 -17.823 51.563 1.00 81.44 90 THR A N 1
ATOM 723 C CA . THR A 1 90 ? -10.167 -18.958 52.257 1.00 81.44 90 THR A CA 1
ATOM 724 C C . THR A 1 90 ? -10.894 -20.252 51.879 1.00 81.44 90 THR A C 1
ATOM 726 O O . THR A 1 90 ? -12.105 -20.260 51.668 1.00 81.44 90 THR A O 1
ATOM 729 N N . ALA A 1 91 ? -10.171 -21.376 51.783 1.00 70.25 91 ALA A N 1
ATOM 730 C CA . ALA A 1 91 ? -10.732 -22.669 51.352 1.00 70.25 91 ALA A CA 1
ATOM 731 C C . ALA A 1 91 ? -11.896 -23.173 52.234 1.00 70.25 91 ALA A C 1
ATOM 733 O O . ALA A 1 91 ? -12.640 -24.061 51.832 1.00 70.25 91 ALA A O 1
ATOM 734 N N . THR A 1 92 ? -12.060 -22.603 53.429 1.00 77.69 92 THR A N 1
ATOM 735 C CA . THR A 1 92 ? -13.163 -22.870 54.359 1.00 77.69 92 THR A CA 1
ATOM 736 C C . THR A 1 92 ? -14.491 -22.237 53.948 1.00 77.69 92 THR A C 1
ATOM 738 O O . THR A 1 92 ? -15.530 -22.674 54.433 1.00 77.69 92 THR A O 1
ATOM 741 N N . ASP A 1 93 ? -14.479 -21.233 53.069 1.00 69.56 93 ASP A N 1
ATOM 742 C CA . ASP A 1 93 ? -15.644 -20.370 52.835 1.00 69.56 93 ASP A CA 1
ATOM 743 C C . ASP A 1 93 ? -16.582 -20.894 51.738 1.00 69.56 93 ASP A C 1
ATOM 745 O O . ASP A 1 93 ? -17.708 -20.419 51.607 1.00 69.56 93 ASP A O 1
ATOM 749 N N . LEU A 1 94 ? -16.149 -21.889 50.954 1.00 76.31 94 LEU A N 1
ATOM 750 C CA . LEU A 1 94 ? -16.909 -22.448 49.833 1.00 76.31 94 LEU A CA 1
ATOM 751 C C .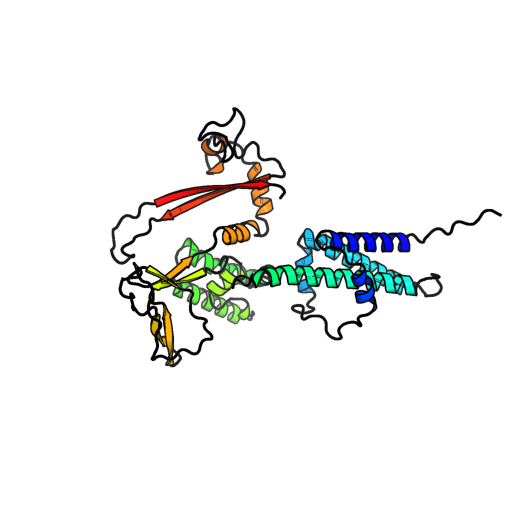 LEU A 1 94 ? -16.665 -23.951 49.690 1.00 76.31 94 LEU A C 1
ATOM 753 O O . LEU A 1 94 ? -15.538 -24.387 49.466 1.00 76.31 94 LEU A O 1
ATOM 757 N N . VAL A 1 95 ? -17.755 -24.723 49.698 1.00 74.12 95 VAL A N 1
ATOM 758 C CA . VAL A 1 95 ? -17.756 -26.192 49.539 1.00 74.12 95 VAL A CA 1
ATOM 759 C C . VAL A 1 95 ? -17.182 -26.651 48.182 1.00 74.12 95 VAL A C 1
ATOM 761 O O . VAL A 1 95 ? -16.794 -27.802 48.043 1.00 74.12 95 VAL A O 1
ATOM 764 N N . ASP A 1 96 ? -17.004 -25.742 47.217 1.00 81.31 96 ASP A N 1
ATOM 765 C CA . ASP A 1 96 ? -16.516 -26.039 45.861 1.00 81.31 96 ASP A CA 1
ATOM 766 C C . ASP A 1 96 ? -15.424 -25.075 45.366 1.00 81.31 96 ASP A C 1
ATOM 768 O O . ASP A 1 96 ? -15.265 -24.836 44.168 1.00 81.31 96 ASP A O 1
ATOM 772 N N . HIS A 1 97 ? -14.647 -24.497 46.281 1.00 83.88 97 HIS A N 1
ATOM 773 C CA . HIS A 1 97 ? -13.642 -23.484 45.950 1.00 83.88 97 HIS A CA 1
ATOM 774 C C . HIS A 1 97 ? -12.647 -23.920 44.853 1.00 83.88 97 HIS A C 1
ATOM 776 O O . HIS A 1 97 ? -12.396 -23.178 43.901 1.00 83.88 97 HIS A O 1
ATOM 782 N N . ALA A 1 98 ? -12.119 -25.144 44.951 1.00 85.94 98 ALA A N 1
ATOM 783 C CA . ALA A 1 98 ? -11.194 -25.699 43.961 1.00 85.94 98 ALA A CA 1
ATOM 784 C C . ALA A 1 98 ? -11.853 -25.852 42.577 1.00 85.94 98 ALA A C 1
ATOM 786 O O . ALA A 1 98 ? -11.274 -25.454 41.568 1.00 85.94 98 ALA A O 1
ATOM 787 N N . ASN A 1 99 ? -13.102 -26.331 42.543 1.00 85.38 99 ASN A N 1
ATOM 788 C CA . ASN A 1 99 ? -13.870 -26.509 41.310 1.00 85.38 99 ASN A CA 1
ATOM 789 C C . ASN A 1 99 ? -14.140 -25.168 40.604 1.00 85.38 99 ASN A C 1
ATOM 791 O O . ASN A 1 99 ? -14.067 -25.087 39.377 1.00 85.38 99 ASN A O 1
ATOM 795 N N . LEU A 1 100 ? -14.415 -24.100 41.363 1.00 85.00 100 LEU A N 1
ATOM 796 C CA . LEU A 1 100 ? -14.635 -22.758 40.812 1.00 85.00 100 LEU A CA 1
ATOM 797 C C . LEU A 1 100 ? -13.350 -22.147 40.237 1.00 85.00 100 LEU A C 1
ATOM 799 O O . LEU A 1 100 ? -13.387 -21.549 39.160 1.00 85.00 100 LEU A O 1
ATOM 803 N N . ILE A 1 101 ? -12.208 -22.324 40.913 1.00 87.94 101 ILE A N 1
ATOM 804 C CA . ILE A 1 101 ? -10.901 -21.892 40.390 1.00 87.94 101 ILE A CA 1
ATOM 805 C C . ILE A 1 101 ? -10.573 -22.637 39.095 1.00 87.94 101 ILE A C 1
ATOM 807 O O . ILE A 1 101 ? -10.170 -22.012 38.111 1.00 87.94 101 ILE A O 1
ATOM 811 N N . ASP A 1 102 ? -10.783 -23.952 39.064 1.00 88.31 102 ASP A N 1
ATOM 812 C CA . ASP A 1 102 ? -10.549 -24.758 37.870 1.00 88.31 102 ASP A CA 1
ATOM 813 C C . ASP A 1 102 ? -11.455 -24.342 36.713 1.00 88.31 102 ASP A C 1
ATOM 815 O O . ASP A 1 102 ? -10.982 -24.203 35.583 1.00 88.31 102 ASP A O 1
ATOM 819 N N . MET A 1 103 ? -12.728 -24.050 36.984 1.00 87.19 103 MET A N 1
ATOM 820 C CA . MET A 1 103 ? -13.661 -23.545 35.978 1.00 87.19 103 MET A CA 1
ATOM 821 C C . MET A 1 103 ? -13.213 -22.191 35.415 1.00 87.19 103 MET A C 1
ATOM 823 O O . MET A 1 103 ? -13.151 -22.025 34.196 1.00 87.19 103 MET A O 1
ATOM 827 N N . ALA A 1 104 ? -12.819 -21.246 36.271 1.00 87.00 104 ALA A N 1
ATOM 828 C CA . ALA A 1 104 ? -12.314 -19.949 35.830 1.00 87.00 104 ALA A CA 1
ATOM 829 C C . ALA A 1 104 ? -11.005 -20.078 35.023 1.00 87.00 104 ALA A C 1
ATOM 831 O O . ALA A 1 104 ? -10.788 -19.339 34.060 1.00 87.00 104 ALA A O 1
ATOM 832 N N . ASN A 1 105 ? -10.135 -21.033 35.366 1.00 87.75 105 ASN A N 1
ATOM 833 C CA . ASN A 1 105 ? -8.934 -21.345 34.587 1.00 87.75 105 ASN A CA 1
ATOM 834 C C . ASN A 1 105 ? -9.280 -21.949 33.213 1.00 87.75 105 ASN A C 1
ATOM 836 O O . ASN A 1 105 ? -8.630 -21.612 32.224 1.00 87.75 105 ASN A O 1
ATOM 840 N N . VAL A 1 106 ? -10.295 -22.820 33.129 1.00 87.44 106 VAL A N 1
ATOM 841 C CA . VAL A 1 106 ? -10.782 -23.390 31.859 1.00 87.44 106 VAL A CA 1
ATOM 842 C C . VAL A 1 106 ? -11.325 -22.291 30.947 1.00 87.44 106 VAL A C 1
ATOM 844 O O . VAL A 1 106 ? -10.913 -22.224 29.792 1.00 87.44 106 VAL A O 1
ATOM 847 N N . VAL A 1 107 ? -12.178 -21.397 31.459 1.00 84.44 107 VAL A N 1
ATOM 848 C CA . VAL A 1 107 ? -12.732 -20.282 30.667 1.00 84.44 107 VAL A CA 1
ATOM 849 C C . VAL A 1 107 ? -11.612 -19.377 30.147 1.00 84.44 107 VAL A C 1
ATOM 851 O O . VAL A 1 107 ? -11.586 -19.048 28.961 1.00 84.44 107 VAL A O 1
ATOM 854 N N . HIS A 1 108 ? -10.630 -19.046 30.992 1.00 87.00 108 HIS A N 1
ATOM 855 C CA . HIS A 1 108 ? -9.466 -18.263 30.573 1.00 87.00 108 HIS A CA 1
ATOM 856 C C . HIS A 1 108 ? -8.660 -18.963 29.463 1.00 87.00 108 HIS A C 1
ATOM 858 O O . HIS A 1 108 ? -8.286 -18.326 28.478 1.00 87.00 108 HIS A O 1
ATOM 864 N N . ARG A 1 109 ? -8.448 -20.287 29.559 1.00 84.06 109 ARG A N 1
ATOM 865 C CA . ARG A 1 109 ? -7.794 -21.074 28.495 1.00 84.06 109 ARG A CA 1
ATOM 866 C C . ARG A 1 109 ? -8.586 -21.045 27.189 1.00 84.06 109 ARG A C 1
ATOM 868 O O . ARG A 1 109 ? -7.994 -20.823 26.135 1.00 84.06 109 ARG A O 1
ATOM 875 N N . CYS A 1 110 ? -9.903 -21.233 27.244 1.00 81.75 110 CYS A N 1
ATOM 876 C CA . CYS A 1 110 ? -10.767 -21.181 26.064 1.00 81.75 110 CYS A CA 1
ATOM 877 C C . CYS A 1 110 ? -10.693 -19.816 25.363 1.00 81.75 110 CYS A C 1
ATOM 879 O O . CYS A 1 110 ? -10.527 -19.776 24.144 1.00 81.75 110 CYS A O 1
ATOM 881 N N . LEU A 1 111 ? -10.718 -18.713 26.122 1.00 79.88 111 LEU A N 1
ATOM 882 C CA . LEU A 1 111 ? -10.527 -17.360 25.584 1.00 79.88 111 LEU A CA 1
ATOM 883 C C . LEU A 1 111 ? -9.171 -17.216 24.879 1.00 79.88 111 LEU A C 1
ATOM 885 O O . LEU A 1 111 ? -9.100 -16.688 23.769 1.00 79.88 111 LEU A O 1
ATOM 889 N N . HIS A 1 112 ? -8.098 -17.740 25.474 1.00 78.88 112 HIS A N 1
ATOM 890 C CA . HIS A 1 112 ? -6.758 -17.677 24.891 1.00 78.88 112 HIS A CA 1
ATOM 891 C C . HIS A 1 112 ? -6.632 -18.484 23.586 1.00 78.88 112 HIS A C 1
ATOM 893 O O . HIS A 1 112 ? -6.033 -18.007 22.617 1.00 78.88 112 HIS A O 1
ATOM 899 N N . ILE A 1 113 ? -7.228 -19.682 23.532 1.00 79.19 113 ILE A N 1
ATOM 900 C CA . ILE A 1 113 ? -7.289 -20.523 22.323 1.00 79.19 113 ILE A CA 1
ATOM 901 C C . ILE A 1 113 ? -8.100 -19.816 21.229 1.00 79.19 113 ILE A C 1
ATOM 903 O O . ILE A 1 113 ? -7.656 -19.748 20.082 1.00 79.19 113 ILE A O 1
ATOM 907 N N . ALA A 1 114 ? -9.255 -19.242 21.575 1.00 75.06 114 ALA A N 1
ATOM 908 C CA . ALA A 1 114 ? -10.104 -18.509 20.639 1.00 75.06 114 ALA A CA 1
ATOM 909 C C . ALA A 1 114 ? -9.380 -17.286 20.048 1.00 75.06 114 ALA A C 1
ATOM 911 O O . ALA A 1 114 ? -9.401 -17.096 18.827 1.00 75.06 114 ALA A O 1
ATOM 912 N N . LYS A 1 115 ? -8.660 -16.517 20.881 1.00 75.44 115 LYS A N 1
ATOM 913 C CA . LYS A 1 115 ? -7.785 -15.418 20.438 1.00 75.44 115 LYS A CA 1
ATOM 914 C C . LYS A 1 115 ? -6.697 -15.911 19.485 1.00 75.44 115 LYS A C 1
ATOM 916 O O . LYS A 1 115 ? -6.522 -15.338 18.411 1.00 75.44 115 LYS A O 1
ATOM 921 N N . GLY A 1 116 ? -6.008 -17.001 19.831 1.00 73.38 116 GLY A N 1
ATOM 922 C CA . GLY A 1 116 ? -4.989 -17.619 18.977 1.00 73.38 116 GLY A CA 1
ATOM 923 C C . GLY A 1 116 ? -5.542 -18.065 17.620 1.00 73.38 116 GLY A C 1
ATOM 924 O O . GLY A 1 116 ? -4.929 -17.803 16.588 1.00 73.38 116 GLY A O 1
ATOM 925 N N . ALA A 1 117 ? -6.733 -18.664 17.591 1.00 71.38 117 ALA A N 1
ATOM 926 C CA . ALA A 1 117 ? -7.398 -19.089 16.361 1.00 71.38 117 ALA A CA 1
ATOM 927 C C . ALA A 1 117 ? -7.912 -17.907 15.519 1.00 71.38 117 ALA A C 1
ATOM 929 O O . ALA A 1 117 ? -7.875 -17.957 14.289 1.00 71.38 117 ALA A O 1
ATOM 930 N N . ALA A 1 118 ? -8.408 -16.835 16.142 1.00 64.31 118 ALA A N 1
ATOM 931 C CA . ALA A 1 118 ? -8.780 -15.602 15.444 1.00 64.31 118 ALA A CA 1
ATOM 932 C C . ALA A 1 118 ? -7.550 -14.925 14.819 1.00 64.31 118 ALA A C 1
ATOM 934 O O . ALA A 1 118 ? -7.561 -14.598 13.631 1.00 64.31 118 ALA A O 1
ATOM 935 N N . TRP A 1 119 ? -6.458 -14.825 15.579 1.00 65.44 119 TRP A N 1
ATOM 936 C CA . TRP A 1 119 ? -5.169 -14.339 15.097 1.00 65.44 119 TRP A CA 1
ATOM 937 C C . TRP A 1 119 ? -4.642 -15.183 13.933 1.00 65.44 119 TRP A C 1
ATOM 939 O O . TRP A 1 119 ? -4.361 -14.663 12.855 1.00 65.44 119 TRP A O 1
ATOM 949 N N . GLN A 1 120 ? -4.581 -16.507 14.100 1.00 60.59 120 GLN A N 1
ATOM 950 C CA . GLN A 1 120 ? -4.148 -17.409 13.038 1.00 60.59 120 GLN A CA 1
ATOM 951 C C . GLN A 1 120 ? -5.048 -17.325 11.810 1.00 60.59 120 GLN A C 1
ATOM 953 O O . GLN A 1 120 ? -4.526 -17.394 10.708 1.00 60.59 120 GLN A O 1
ATOM 958 N N . ARG A 1 121 ? -6.366 -17.134 11.932 1.00 60.44 121 ARG A N 1
ATOM 959 C CA . ARG A 1 121 ? -7.235 -16.909 10.763 1.00 60.44 121 ARG A CA 1
ATOM 960 C C . ARG A 1 121 ? -6.866 -15.623 10.027 1.00 60.44 121 ARG A C 1
ATOM 962 O O . ARG A 1 121 ? -6.736 -15.658 8.803 1.00 60.44 121 ARG A O 1
ATOM 969 N N . ASN A 1 122 ? -6.590 -14.539 10.747 1.00 53.31 122 ASN A N 1
ATOM 970 C CA . ASN A 1 122 ? -6.111 -13.295 10.140 1.00 53.31 122 ASN A CA 1
ATOM 971 C C . ASN A 1 122 ? -4.769 -13.489 9.409 1.00 53.31 122 ASN A C 1
ATOM 973 O O . ASN A 1 122 ? -4.563 -12.913 8.345 1.00 53.31 122 ASN A O 1
ATOM 977 N N . VAL A 1 123 ? -3.904 -14.378 9.909 1.00 51.31 123 VAL A N 1
ATOM 978 C CA . VAL A 1 123 ? -2.604 -14.701 9.294 1.00 51.31 123 VAL A CA 1
ATOM 979 C C . VAL A 1 123 ? -2.702 -15.743 8.160 1.00 51.31 123 VAL A C 1
ATOM 981 O O . VAL A 1 123 ? -1.997 -15.640 7.161 1.00 51.31 123 VAL A O 1
ATOM 984 N N . THR A 1 124 ? -3.564 -16.759 8.268 1.00 46.91 124 THR A N 1
ATOM 985 C CA . THR A 1 124 ? -3.540 -17.978 7.423 1.00 46.91 124 THR A CA 1
ATOM 986 C C . THR A 1 124 ? -4.401 -17.856 6.170 1.00 46.91 124 THR A C 1
ATOM 988 O O . THR A 1 124 ? -4.063 -18.451 5.141 1.00 46.91 124 THR A O 1
ATOM 991 N N . THR A 1 125 ? -5.457 -17.031 6.195 1.00 49.12 125 THR A N 1
ATOM 992 C CA . THR A 1 125 ? -6.309 -16.756 5.013 1.00 49.12 125 THR A CA 1
ATOM 993 C C . THR A 1 125 ? -5.507 -16.149 3.846 1.00 49.12 125 THR A C 1
ATOM 995 O O . THR A 1 125 ? -5.940 -16.168 2.696 1.00 49.12 125 THR A O 1
ATOM 998 N N . SER A 1 126 ? -4.282 -15.697 4.122 1.00 47.50 126 SER A N 1
ATOM 999 C CA . SER A 1 126 ? -3.293 -15.237 3.155 1.00 47.50 126 SER A CA 1
ATOM 1000 C C . SER A 1 126 ? -2.670 -16.349 2.292 1.00 47.50 126 SER A C 1
ATOM 1002 O O . SER A 1 126 ? -2.387 -16.111 1.129 1.00 47.50 126 SER A O 1
ATOM 1004 N N . THR A 1 127 ? -2.467 -17.573 2.782 1.00 43.91 127 THR A N 1
ATOM 1005 C CA . THR A 1 127 ? -1.493 -18.509 2.166 1.00 43.91 127 THR A CA 1
ATOM 1006 C C . THR A 1 127 ? -1.864 -19.080 0.785 1.00 43.91 127 THR A C 1
ATOM 1008 O O . THR A 1 127 ? -0.986 -19.577 0.079 1.00 43.91 127 THR A O 1
ATOM 1011 N N . ARG A 1 128 ? -3.130 -18.990 0.342 1.00 46.56 128 ARG A N 1
ATOM 1012 C CA . ARG A 1 128 ? -3.560 -19.473 -0.994 1.00 46.56 128 ARG A CA 1
ATOM 1013 C C . ARG A 1 128 ? -3.270 -18.502 -2.148 1.00 46.56 128 ARG A C 1
ATOM 1015 O O . ARG A 1 128 ? -3.359 -18.902 -3.306 1.00 46.56 128 ARG A O 1
ATOM 1022 N N . LYS A 1 129 ? -2.884 -17.259 -1.863 1.00 48.00 129 LYS A N 1
ATOM 1023 C CA . LYS A 1 129 ? -2.296 -16.312 -2.827 1.00 48.00 129 LYS A CA 1
ATOM 1024 C C . LYS A 1 129 ? -0.979 -15.837 -2.217 1.00 48.00 129 LYS A C 1
ATOM 1026 O O . LYS A 1 129 ? -0.857 -15.788 -1.011 1.00 48.00 129 LYS A O 1
ATOM 1031 N N . HIS A 1 130 ? 0.057 -15.534 -2.982 1.00 51.56 130 HIS A N 1
ATOM 1032 C CA . HIS A 1 130 ? 1.365 -15.142 -2.426 1.00 51.56 130 HIS A CA 1
ATOM 1033 C C . HIS A 1 130 ? 1.389 -13.757 -1.724 1.00 51.56 130 HIS A C 1
ATOM 1035 O O . HIS A 1 130 ? 2.381 -13.038 -1.805 1.00 51.56 130 HIS A O 1
ATOM 1041 N N . GLU A 1 131 ? 0.318 -13.365 -1.038 1.00 51.69 131 GLU A N 1
ATOM 1042 C CA . GLU A 1 131 ? 0.130 -12.064 -0.404 1.00 51.69 131 GLU A CA 1
ATOM 1043 C C . GLU A 1 131 ? -0.050 -12.257 1.098 1.00 51.69 131 GLU A C 1
ATOM 1045 O O . GLU A 1 131 ? -1.143 -12.550 1.580 1.00 51.69 131 GLU A O 1
ATOM 1050 N N . ILE A 1 132 ? 1.054 -12.138 1.839 1.00 50.69 132 ILE A N 1
ATOM 1051 C CA . ILE A 1 132 ? 1.055 -12.077 3.304 1.00 50.69 132 ILE A CA 1
ATOM 1052 C C . ILE A 1 132 ? 0.598 -10.683 3.715 1.00 50.69 132 ILE A C 1
ATOM 1054 O O . ILE A 1 132 ? 1.351 -9.717 3.594 1.00 50.69 132 ILE A O 1
ATOM 1058 N N . TRP A 1 133 ? -0.639 -10.593 4.198 1.00 51.78 133 TRP A N 1
ATOM 1059 C CA . TRP A 1 133 ? -1.164 -9.404 4.859 1.00 51.78 133 TRP A CA 1
ATOM 1060 C C . TRP A 1 133 ? -0.653 -9.404 6.297 1.00 51.78 133 TRP A C 1
ATOM 1062 O O . TRP A 1 133 ? -1.206 -10.069 7.169 1.00 51.78 133 TRP A O 1
ATOM 1072 N N . VAL A 1 134 ? 0.466 -8.719 6.532 1.00 53.94 134 VAL A N 1
ATOM 1073 C CA . VAL A 1 134 ? 0.988 -8.507 7.887 1.00 53.94 134 VAL A CA 1
ATOM 1074 C C . VAL A 1 134 ? 0.220 -7.340 8.497 1.00 53.94 134 VAL A C 1
ATOM 1076 O O . VAL A 1 134 ? 0.609 -6.182 8.340 1.00 53.94 134 VAL A O 1
ATOM 1079 N N . ASN A 1 135 ? -0.892 -7.649 9.165 1.00 55.34 135 ASN A N 1
ATOM 1080 C CA . ASN A 1 135 ? -1.675 -6.647 9.890 1.00 55.34 135 ASN A CA 1
ATOM 1081 C C . ASN A 1 135 ? -0.971 -6.165 11.169 1.00 55.34 135 ASN A C 1
ATOM 1083 O O . ASN A 1 135 ? -1.373 -5.157 11.739 1.00 55.34 135 ASN A O 1
ATOM 1087 N N . ASP A 1 136 ? 0.111 -6.824 11.588 1.00 55.16 136 ASP A N 1
ATOM 1088 C CA . ASP A 1 136 ? 0.904 -6.447 12.764 1.00 55.16 136 ASP A CA 1
ATOM 1089 C C . ASP A 1 136 ? 1.396 -4.996 12.678 1.00 55.16 136 ASP A C 1
ATOM 1091 O O . ASP A 1 136 ? 1.448 -4.307 13.691 1.00 55.16 136 ASP A O 1
ATOM 1095 N N . ASN A 1 137 ? 1.643 -4.488 11.464 1.00 52.88 137 ASN A N 1
ATOM 1096 C CA . ASN A 1 137 ? 2.051 -3.099 11.245 1.00 52.88 137 ASN A CA 1
ATOM 1097 C C . ASN A 1 137 ? 0.996 -2.072 11.704 1.00 52.88 137 ASN A C 1
ATOM 1099 O O . ASN A 1 137 ? 1.380 -0.970 12.074 1.00 52.88 137 ASN A O 1
ATOM 1103 N N . TYR A 1 138 ? -0.305 -2.405 11.707 1.00 54.56 138 TYR A N 1
ATOM 1104 C CA . TYR A 1 138 ? -1.352 -1.512 12.245 1.00 54.56 138 TYR A CA 1
ATOM 1105 C C . TYR A 1 138 ? -1.347 -1.469 13.768 1.00 54.56 138 TYR A C 1
ATOM 1107 O O . TYR A 1 138 ? -1.847 -0.523 14.370 1.00 54.56 138 TYR A O 1
ATOM 1115 N N . PHE A 1 139 ? -0.794 -2.510 14.384 1.00 54.81 139 PHE A N 1
ATOM 1116 C CA . PHE A 1 139 ? -0.674 -2.610 15.824 1.00 54.81 139 PHE A CA 1
ATOM 1117 C C . PHE A 1 139 ? 0.698 -2.145 16.301 1.00 54.81 139 PHE A C 1
ATOM 1119 O O . PHE A 1 139 ? 0.858 -1.927 17.492 1.00 54.81 139 PHE A O 1
ATOM 1126 N N . GLU A 1 140 ? 1.705 -1.952 15.450 1.00 59.25 140 GLU A N 1
ATOM 1127 C CA . GLU A 1 140 ? 2.961 -1.338 15.879 1.00 59.25 140 GLU A CA 1
ATOM 1128 C C . GLU A 1 140 ? 2.772 0.162 16.153 1.00 59.25 140 GLU A C 1
ATOM 1130 O O . GLU A 1 140 ? 2.145 0.874 15.376 1.00 59.25 140 GLU A O 1
ATOM 1135 N N . GLU A 1 141 ? 3.310 0.667 17.274 1.00 62.16 141 GLU A N 1
ATOM 1136 C CA . GLU A 1 141 ? 3.355 2.114 17.491 1.00 62.16 141 GLU A CA 1
ATOM 1137 C C . GLU A 1 141 ? 4.082 2.764 16.309 1.00 62.16 141 GLU A C 1
ATOM 1139 O O . GLU A 1 141 ? 5.246 2.416 16.057 1.00 62.16 141 GLU A O 1
ATOM 1144 N N . PRO A 1 142 ? 3.456 3.733 15.620 1.00 67.44 142 PRO A N 1
ATOM 1145 C CA . PRO A 1 142 ? 4.093 4.386 14.497 1.00 67.44 142 PRO A CA 1
ATOM 1146 C C . PRO A 1 142 ? 5.363 5.063 15.002 1.00 67.44 142 PRO A C 1
ATOM 1148 O O . PRO A 1 142 ? 5.331 5.923 15.893 1.00 67.44 142 PRO A O 1
ATOM 1151 N N . ARG A 1 143 ? 6.502 4.655 14.440 1.00 78.50 143 ARG A N 1
ATOM 1152 C CA . ARG A 1 143 ? 7.755 5.388 14.595 1.00 78.50 143 ARG A CA 1
ATOM 1153 C C . ARG A 1 143 ? 7.697 6.608 13.682 1.00 78.50 143 ARG A C 1
ATOM 1155 O O . ARG A 1 143 ? 7.266 6.476 12.537 1.00 78.50 143 ARG A O 1
ATOM 1162 N N . PRO A 1 144 ? 8.160 7.783 14.134 1.00 88.06 144 PRO A N 1
ATOM 1163 C CA . PRO A 1 144 ? 8.814 8.078 15.416 1.00 88.06 144 PRO A CA 1
ATOM 1164 C C . PRO A 1 144 ? 7.872 8.107 16.630 1.00 88.06 144 PRO A C 1
ATOM 1166 O O . PRO A 1 144 ? 6.703 8.450 16.491 1.00 88.06 144 PRO A O 1
ATOM 1169 N N . ARG A 1 145 ? 8.386 7.829 17.839 1.00 85.56 145 ARG A N 1
ATOM 1170 C CA . ARG A 1 145 ? 7.591 7.877 19.085 1.00 85.56 145 ARG A CA 1
ATOM 1171 C C . ARG A 1 145 ? 7.386 9.296 19.610 1.00 85.56 145 ARG A C 1
ATOM 1173 O O . ARG A 1 145 ? 6.288 9.634 20.041 1.00 85.56 145 ARG A O 1
ATOM 1180 N N . THR A 1 146 ? 8.419 10.138 19.571 1.00 89.44 146 THR A N 1
ATOM 1181 C CA . THR A 1 146 ? 8.306 11.505 20.093 1.00 89.44 146 THR A CA 1
ATOM 1182 C C . THR A 1 146 ? 7.582 12.432 19.121 1.00 89.44 146 THR A C 1
ATOM 1184 O O . THR A 1 146 ? 7.750 12.348 17.902 1.00 89.44 146 THR A O 1
ATOM 1187 N N . LEU A 1 147 ? 6.803 13.374 19.666 1.00 88.75 147 LEU A N 1
ATOM 1188 C CA . LEU A 1 147 ? 6.089 14.384 18.877 1.00 88.75 147 LEU A CA 1
ATOM 1189 C C . LEU A 1 147 ? 7.044 15.191 17.987 1.00 88.75 147 LEU A C 1
ATOM 1191 O O . LEU A 1 147 ? 6.758 15.399 16.812 1.00 88.75 147 LEU A O 1
ATOM 1195 N N . LEU A 1 148 ? 8.199 15.594 18.526 1.00 89.88 148 LEU A N 1
ATOM 1196 C CA . LEU A 1 148 ? 9.207 16.340 17.774 1.00 89.88 148 LEU A CA 1
ATOM 1197 C C . LEU A 1 148 ? 9.690 15.546 16.555 1.00 89.88 148 LEU A C 1
ATOM 1199 O O . LEU A 1 148 ? 9.688 16.067 15.443 1.00 89.88 148 LEU A O 1
ATOM 1203 N N . ALA A 1 149 ? 10.053 14.276 16.743 1.00 90.88 149 ALA A N 1
ATOM 1204 C CA . ALA A 1 149 ? 10.525 13.447 15.646 1.00 90.88 149 ALA A CA 1
ATOM 1205 C C . ALA A 1 149 ? 9.426 13.205 14.597 1.00 90.88 149 ALA A C 1
ATOM 1207 O O . ALA A 1 149 ? 9.710 13.248 13.397 1.00 90.88 149 ALA A O 1
ATOM 1208 N N . ARG A 1 150 ? 8.166 13.019 15.027 1.00 90.31 150 ARG A N 1
ATOM 1209 C CA . ARG A 1 150 ? 7.007 12.918 14.122 1.00 90.31 150 ARG A CA 1
ATOM 1210 C C . ARG A 1 150 ? 6.848 14.172 13.272 1.00 90.31 150 ARG A C 1
ATOM 1212 O O . ARG A 1 150 ? 6.766 14.052 12.054 1.00 90.31 150 ARG A O 1
ATOM 1219 N N . LEU A 1 151 ? 6.846 15.355 13.889 1.00 91.25 151 LEU A N 1
ATOM 1220 C CA . LEU A 1 151 ? 6.707 16.635 13.184 1.00 91.25 151 LEU A CA 1
ATOM 1221 C C . LEU A 1 151 ? 7.797 16.820 12.123 1.00 91.25 151 LEU A C 1
ATOM 1223 O O . LEU A 1 151 ? 7.501 17.201 10.991 1.00 91.25 151 LEU A O 1
ATOM 1227 N N . GLU A 1 152 ? 9.042 16.482 12.450 1.00 91.81 152 GLU A N 1
ATOM 1228 C CA . GLU A 1 152 ? 10.152 16.582 1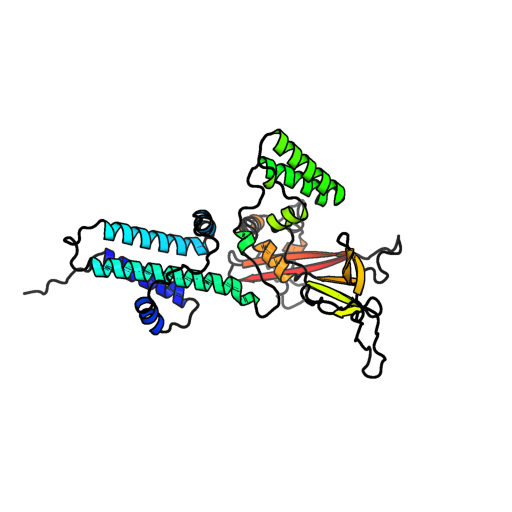1.501 1.00 91.81 152 GLU A CA 1
ATOM 1229 C C . GLU A 1 152 ? 10.023 15.583 10.343 1.00 91.81 152 GLU A C 1
ATOM 1231 O O . GLU A 1 152 ? 10.259 15.922 9.178 1.00 91.81 152 GLU A O 1
ATOM 1236 N N . CYS A 1 153 ? 9.573 14.359 10.624 1.00 92.62 153 CYS A N 1
ATOM 1237 C CA . CYS A 1 153 ? 9.303 13.384 9.574 1.00 92.62 153 CYS A CA 1
ATOM 1238 C C . CYS A 1 153 ? 8.130 13.822 8.681 1.00 92.62 153 CYS A C 1
ATOM 1240 O O . CYS A 1 153 ? 8.236 13.728 7.455 1.00 92.62 153 CYS A O 1
ATOM 1242 N N . TYR A 1 154 ? 7.056 14.377 9.257 1.00 93.56 154 TYR A N 1
ATOM 1243 C CA . TYR A 1 154 ? 5.940 14.952 8.502 1.00 93.56 154 TYR A CA 1
ATOM 1244 C C . TYR A 1 154 ? 6.387 16.110 7.618 1.00 93.56 154 TYR A C 1
ATOM 1246 O O . TYR A 1 154 ? 6.016 16.146 6.450 1.00 93.56 154 TYR A O 1
ATOM 1254 N N . ARG A 1 155 ? 7.251 17.004 8.106 1.00 94.06 155 ARG A N 1
ATOM 1255 C CA . ARG A 1 155 ? 7.827 18.092 7.302 1.00 94.06 155 ARG A CA 1
ATOM 1256 C C . ARG A 1 155 ? 8.543 17.561 6.057 1.00 94.06 155 ARG A C 1
ATOM 1258 O O . ARG A 1 155 ? 8.348 18.084 4.958 1.00 94.06 155 ARG A O 1
ATOM 1265 N N . VAL A 1 156 ? 9.334 16.493 6.201 1.00 93.19 156 VAL A N 1
ATOM 1266 C CA . VAL A 1 156 ? 10.003 15.839 5.064 1.00 93.19 156 VAL A CA 1
ATOM 1267 C C . VAL A 1 156 ? 8.993 15.198 4.105 1.00 93.19 156 VAL A C 1
ATOM 1269 O O . VAL A 1 156 ? 9.171 15.293 2.887 1.00 93.19 156 VAL A O 1
ATOM 1272 N N . LEU A 1 157 ? 7.933 14.564 4.617 1.00 91.88 157 LEU A N 1
ATOM 1273 C CA . LEU A 1 157 ? 6.877 13.997 3.771 1.00 91.88 157 LEU A CA 1
ATOM 1274 C C . LEU A 1 157 ? 6.086 15.068 3.031 1.00 91.88 157 LEU A C 1
ATOM 1276 O O . LEU A 1 157 ? 5.846 14.903 1.839 1.00 91.88 157 LEU A O 1
ATOM 1280 N N . LEU A 1 158 ? 5.738 16.170 3.692 1.00 91.50 158 LEU A N 1
ATOM 1281 C CA . LEU A 1 158 ? 5.050 17.297 3.072 1.00 91.50 158 LEU A CA 1
ATOM 1282 C C . LEU A 1 158 ? 5.889 17.856 1.921 1.00 91.50 158 LEU A C 1
ATOM 1284 O O . LEU A 1 158 ? 5.417 17.939 0.789 1.00 91.50 158 LEU A O 1
ATOM 1288 N N . GLY A 1 159 ? 7.178 18.104 2.178 1.00 90.81 159 GLY A N 1
ATOM 1289 C CA . GLY A 1 159 ? 8.165 18.450 1.153 1.00 90.81 159 GLY A CA 1
ATOM 1290 C C . GLY A 1 159 ? 8.153 17.480 -0.029 1.00 90.81 159 GLY A C 1
ATOM 1291 O O . GLY A 1 159 ? 8.251 17.873 -1.190 1.00 90.81 159 GLY A O 1
ATOM 1292 N N . ARG A 1 160 ? 8.064 16.179 0.239 1.00 88.38 160 ARG A N 1
ATOM 1293 C CA . ARG A 1 160 ? 8.102 15.143 -0.797 1.00 88.38 160 ARG A CA 1
ATOM 1294 C C . ARG A 1 160 ? 6.824 15.080 -1.629 1.00 88.38 160 ARG A C 1
ATOM 1296 O O . ARG A 1 160 ? 6.922 14.982 -2.848 1.00 88.38 160 ARG A O 1
ATOM 1303 N N . TYR A 1 161 ? 5.665 15.068 -0.982 1.00 84.88 161 TYR A N 1
ATOM 1304 C CA . TYR A 1 161 ? 4.389 14.784 -1.635 1.00 84.88 161 TYR A CA 1
ATOM 1305 C C . TYR A 1 161 ? 3.722 16.031 -2.203 1.00 84.88 161 TYR A C 1
ATOM 1307 O O . TYR A 1 161 ? 3.204 15.966 -3.311 1.00 84.88 161 TYR A O 1
ATOM 1315 N N . PHE A 1 162 ? 3.794 17.159 -1.499 1.00 85.38 162 PHE A N 1
ATOM 1316 C CA . PHE A 1 162 ? 3.139 18.398 -1.923 1.00 85.38 162 PHE A CA 1
ATOM 1317 C C . PHE A 1 162 ? 4.069 19.305 -2.724 1.00 85.38 162 PHE A C 1
ATOM 1319 O O . PHE A 1 162 ? 3.631 19.984 -3.643 1.00 85.38 162 PHE A O 1
ATOM 1326 N N . PHE A 1 163 ? 5.367 19.287 -2.414 1.00 89.75 163 PHE A N 1
ATOM 1327 C CA . PHE A 1 163 ? 6.354 20.143 -3.084 1.00 89.75 163 PHE A CA 1
ATOM 1328 C C . PHE A 1 163 ? 7.278 19.372 -4.033 1.00 89.75 163 PHE A C 1
ATOM 1330 O O . PHE A 1 163 ? 8.278 19.912 -4.502 1.00 89.75 163 PHE A O 1
ATOM 1337 N N . HIS A 1 164 ? 6.972 18.096 -4.295 1.00 87.50 164 HIS A N 1
ATOM 1338 C CA . HIS A 1 164 ? 7.712 17.224 -5.212 1.00 87.50 164 HIS A CA 1
ATOM 1339 C C . HIS A 1 164 ? 9.234 17.200 -4.984 1.00 87.50 164 HIS A C 1
ATOM 1341 O O . HIS A 1 164 ? 10.014 17.005 -5.922 1.00 87.50 164 HIS A O 1
ATOM 1347 N N . THR A 1 165 ? 9.691 17.382 -3.739 1.00 90.62 165 THR A N 1
ATOM 1348 C CA . THR A 1 165 ? 11.130 17.358 -3.451 1.00 90.62 165 THR A CA 1
ATOM 1349 C C . THR A 1 165 ? 11.737 16.011 -3.839 1.00 90.62 165 THR A C 1
ATOM 1351 O O . THR A 1 165 ? 11.154 14.934 -3.659 1.00 90.62 165 THR A O 1
ATOM 1354 N N . SER A 1 166 ? 12.947 16.059 -4.400 1.00 91.19 166 SER A N 1
ATOM 1355 C CA . SER A 1 166 ? 13.611 14.849 -4.877 1.00 91.19 166 SER A CA 1
ATOM 1356 C C . SER A 1 166 ? 13.891 13.871 -3.727 1.00 91.19 166 SER A C 1
ATOM 1358 O O . SER A 1 166 ? 14.060 14.251 -2.567 1.00 91.19 166 SER A O 1
ATOM 1360 N N . ARG A 1 167 ? 14.034 12.579 -4.055 1.00 88.56 167 ARG A N 1
ATOM 1361 C CA . ARG A 1 167 ? 14.442 11.542 -3.081 1.00 88.56 167 ARG A CA 1
ATOM 1362 C C . ARG A 1 167 ? 15.748 11.890 -2.362 1.00 88.56 167 ARG A C 1
ATOM 1364 O O . ARG A 1 167 ? 15.929 11.496 -1.212 1.00 88.56 167 ARG A O 1
ATOM 1371 N N . VAL A 1 168 ? 16.650 12.600 -3.041 1.00 91.38 168 VAL A N 1
ATOM 1372 C CA . VAL A 1 168 ? 17.926 13.039 -2.471 1.00 91.38 168 VAL A CA 1
ATOM 1373 C C . VAL A 1 168 ? 17.678 14.089 -1.391 1.00 91.38 168 VAL A C 1
ATOM 1375 O O . VAL A 1 168 ? 18.192 13.931 -0.288 1.00 91.38 168 VAL A O 1
ATOM 1378 N N . TYR A 1 169 ? 16.823 15.081 -1.656 1.00 93.06 169 TYR A N 1
ATOM 1379 C CA . TYR A 1 169 ? 16.461 16.101 -0.669 1.00 93.06 169 TYR A CA 1
ATOM 1380 C C . TYR A 1 169 ? 15.746 15.511 0.542 1.00 93.06 169 TYR A C 1
ATOM 1382 O O . TYR A 1 169 ? 16.132 15.821 1.665 1.00 93.06 169 TYR A O 1
ATOM 1390 N N . SER A 1 170 ? 14.782 14.601 0.350 1.00 92.81 170 SER A N 1
ATOM 1391 C CA . SER A 1 170 ? 14.126 13.941 1.488 1.00 92.81 170 SER A CA 1
ATOM 1392 C C . SER A 1 170 ? 15.139 13.187 2.361 1.00 92.81 170 SER A C 1
ATOM 1394 O O . SER A 1 170 ? 15.051 13.210 3.585 1.00 92.81 170 SER A O 1
ATOM 1396 N N . LYS A 1 171 ? 16.140 12.543 1.742 1.00 93.31 171 LYS A N 1
ATOM 1397 C CA . LYS A 1 171 ? 17.199 11.831 2.468 1.00 93.31 171 LYS A CA 1
ATOM 1398 C C . LYS A 1 171 ? 18.120 12.787 3.228 1.00 93.31 171 LYS A C 1
ATOM 1400 O O . LYS A 1 171 ? 18.450 12.501 4.373 1.00 93.31 171 LYS A O 1
ATOM 1405 N N . ILE A 1 172 ? 18.527 13.895 2.608 1.00 95.06 172 ILE A N 1
ATOM 1406 C CA . ILE A 1 172 ? 19.338 14.929 3.267 1.00 95.06 172 ILE A CA 1
ATOM 1407 C C . ILE A 1 172 ? 18.568 15.521 4.450 1.00 95.06 172 ILE A C 1
ATOM 1409 O O . ILE A 1 172 ? 19.136 15.626 5.531 1.00 95.06 172 ILE A O 1
ATOM 1413 N N . GLY A 1 173 ? 17.276 15.815 4.272 1.00 94.12 173 GLY A N 1
ATOM 1414 C CA . GLY A 1 173 ? 16.395 16.288 5.338 1.00 94.12 173 GLY A CA 1
ATOM 1415 C C . GLY A 1 173 ? 16.398 15.345 6.538 1.00 94.12 173 GLY A C 1
ATOM 1416 O O . GLY A 1 173 ? 16.754 15.759 7.632 1.00 94.12 173 GLY A O 1
ATOM 1417 N N . LEU A 1 174 ? 16.131 14.051 6.332 1.00 94.56 174 LEU A N 1
ATOM 1418 C CA . LEU A 1 174 ? 16.145 13.068 7.427 1.00 94.56 174 LEU A CA 1
ATOM 1419 C C . LEU A 1 174 ? 17.517 12.933 8.103 1.00 94.56 174 LEU A C 1
ATOM 1421 O O . LEU A 1 174 ? 17.590 12.738 9.313 1.00 94.56 174 LEU A O 1
ATOM 1425 N N . VAL A 1 175 ? 18.617 13.038 7.349 1.00 95.81 175 VAL A N 1
ATOM 1426 C CA . VAL A 1 175 ? 19.972 13.023 7.926 1.00 95.81 175 VAL A CA 1
ATOM 1427 C C . VAL A 1 175 ? 20.215 14.260 8.793 1.00 95.81 175 VAL A C 1
ATOM 1429 O O . VAL A 1 175 ? 20.763 14.122 9.885 1.00 95.81 175 VAL A O 1
ATOM 1432 N N . ALA A 1 176 ? 19.787 15.440 8.340 1.00 95.56 176 ALA A N 1
ATOM 1433 C CA . ALA A 1 176 ? 19.894 16.675 9.109 1.00 95.56 176 ALA A CA 1
ATOM 1434 C C . ALA A 1 176 ? 19.096 16.586 10.420 1.00 95.56 176 ALA A C 1
ATOM 1436 O O . ALA A 1 176 ? 19.625 16.926 11.476 1.00 95.56 176 ALA A O 1
ATOM 1437 N N . GLU A 1 177 ? 17.882 16.033 10.380 1.00 94.56 177 GLU A N 1
ATOM 1438 C CA . GLU A 1 177 ? 17.061 15.849 11.584 1.00 94.56 177 GLU A CA 1
ATOM 1439 C C . GLU A 1 177 ? 17.669 14.842 12.564 1.00 94.56 177 GLU A C 1
ATOM 1441 O O . GLU A 1 177 ? 17.697 15.081 13.771 1.00 94.56 177 GLU A O 1
ATOM 1446 N N . ARG A 1 178 ? 18.264 13.752 12.065 1.00 94.62 178 ARG A N 1
ATOM 1447 C CA . ARG A 1 178 ? 19.027 12.818 12.913 1.00 94.62 178 ARG A CA 1
ATOM 1448 C C . ARG A 1 178 ? 20.216 13.499 13.578 1.00 94.62 178 ARG A C 1
ATOM 1450 O O . ARG A 1 178 ? 20.451 13.299 14.767 1.00 94.62 178 ARG A O 1
ATOM 1457 N N . MET A 1 179 ? 20.941 14.333 12.835 1.00 95.38 179 MET A N 1
ATOM 1458 C CA . MET A 1 179 ? 22.065 15.095 13.375 1.00 95.38 179 MET A CA 1
ATOM 1459 C C . MET A 1 179 ? 21.610 16.115 14.427 1.00 95.38 179 MET A C 1
ATOM 1461 O O . MET A 1 179 ? 22.253 16.234 15.466 1.00 95.38 179 MET A O 1
ATOM 1465 N N . LYS A 1 180 ? 20.476 16.791 14.209 1.00 93.88 180 LYS A N 1
ATOM 1466 C CA . LYS A 1 180 ? 19.851 17.698 15.182 1.00 93.88 180 LYS A CA 1
ATOM 1467 C C . LYS A 1 180 ? 19.482 16.966 16.474 1.00 93.88 180 LYS A C 1
ATOM 1469 O O . LYS A 1 180 ? 19.861 17.424 17.548 1.00 93.88 180 LYS A O 1
ATOM 1474 N N . LEU A 1 181 ? 18.820 15.807 16.390 1.00 90.94 181 LEU A N 1
ATOM 1475 C CA . LEU A 1 181 ? 18.508 14.994 17.574 1.00 90.94 181 LEU A CA 1
ATOM 1476 C C . LEU A 1 181 ? 19.772 14.535 18.307 1.00 90.94 181 LEU A C 1
ATOM 1478 O O . LEU A 1 181 ? 19.809 14.593 19.533 1.00 90.94 181 LEU A O 1
ATOM 1482 N N . ARG A 1 182 ? 20.828 14.167 17.571 1.00 94.00 182 ARG A N 1
ATOM 1483 C CA . ARG A 1 182 ? 22.126 13.810 18.155 1.00 94.00 182 ARG A CA 1
ATOM 1484 C C . ARG A 1 182 ? 22.752 14.978 18.925 1.00 94.00 182 ARG A C 1
ATOM 1486 O O . ARG A 1 182 ? 23.240 14.771 20.031 1.00 94.00 182 ARG A O 1
ATOM 1493 N N . ILE A 1 183 ? 22.710 16.198 18.379 1.00 95.12 183 ILE A N 1
ATOM 1494 C CA . ILE A 1 183 ? 23.190 17.418 19.062 1.00 95.12 183 ILE A CA 1
ATOM 1495 C C . ILE A 1 183 ? 22.380 17.680 20.339 1.00 95.12 183 ILE A C 1
ATOM 1497 O O . ILE A 1 183 ? 22.947 18.041 21.366 1.00 95.12 183 ILE A O 1
ATOM 1501 N N . LEU A 1 184 ? 21.070 17.436 20.297 1.00 93.38 184 LEU A N 1
ATOM 1502 C CA . LEU A 1 184 ? 20.169 17.554 21.446 1.00 93.38 184 LEU A CA 1
ATOM 1503 C C . LEU A 1 184 ? 20.255 16.368 22.430 1.00 93.38 184 LEU A C 1
ATOM 1505 O O . LEU A 1 184 ? 19.438 16.295 23.346 1.00 93.38 184 LEU A O 1
ATOM 1509 N N . GLN A 1 185 ? 21.204 15.439 22.243 1.00 93.31 185 GLN A N 1
ATOM 1510 C CA . GLN A 1 185 ? 21.373 14.221 23.051 1.00 93.31 185 GLN A CA 1
ATOM 1511 C C . GLN A 1 185 ? 20.095 13.361 23.138 1.00 93.31 185 GLN A C 1
ATOM 1513 O O . GLN A 1 185 ? 19.798 12.739 24.156 1.00 93.31 185 GLN A O 1
ATOM 1518 N N . ARG A 1 186 ? 19.312 13.330 22.055 1.00 90.81 186 ARG A N 1
ATOM 1519 C CA . ARG A 1 186 ? 18.120 12.486 21.891 1.00 90.81 186 ARG A CA 1
ATOM 1520 C C . ARG A 1 186 ? 18.431 11.284 20.997 1.00 90.81 186 ARG A C 1
ATOM 1522 O O . ARG A 1 186 ? 19.396 11.295 20.234 1.00 90.81 186 ARG A O 1
ATOM 1529 N N . SER A 1 187 ? 17.594 10.249 21.077 1.00 90.75 187 SER A N 1
ATOM 1530 C CA . SER A 1 187 ? 17.751 9.046 20.255 1.00 90.75 187 SER A CA 1
ATOM 1531 C C . SER A 1 187 ? 17.538 9.354 18.770 1.00 90.75 187 SER A C 1
ATOM 1533 O O . SER A 1 187 ? 16.462 9.780 18.354 1.00 90.75 187 SER A O 1
ATOM 1535 N N . GLU A 1 188 ? 18.560 9.113 17.947 1.00 92.38 188 GLU A N 1
ATOM 1536 C CA . GLU A 1 188 ? 18.481 9.288 16.490 1.00 92.38 188 GLU A CA 1
ATOM 1537 C C . GLU A 1 188 ? 17.781 8.130 15.766 1.00 92.38 188 GLU A C 1
ATOM 1539 O O . GLU A 1 188 ? 17.530 8.219 14.559 1.00 92.38 188 GLU A O 1
ATOM 1544 N N . ASP A 1 189 ? 17.523 7.034 16.480 1.00 90.31 189 ASP A N 1
ATOM 1545 C CA . ASP A 1 189 ? 16.868 5.836 15.950 1.00 90.31 189 ASP A CA 1
ATOM 1546 C C . ASP A 1 189 ? 15.358 6.028 15.792 1.00 90.31 189 ASP A C 1
ATOM 1548 O O . ASP A 1 189 ? 14.691 5.232 15.129 1.00 90.31 189 ASP A O 1
ATOM 1552 N N . GLU A 1 190 ? 14.825 7.112 16.359 1.00 89.12 190 GLU A N 1
ATOM 1553 C CA . GLU A 1 190 ? 13.440 7.522 16.165 1.00 89.12 190 GLU A CA 1
ATOM 1554 C C . GLU A 1 190 ? 13.175 8.038 14.751 1.00 89.12 190 GLU A C 1
ATOM 1556 O O . GLU A 1 190 ? 12.072 7.856 14.242 1.00 89.12 190 GLU A O 1
ATOM 1561 N N . ILE A 1 191 ? 14.169 8.649 14.097 1.00 93.38 191 ILE A N 1
ATOM 1562 C CA . ILE A 1 191 ? 14.013 9.176 12.740 1.00 93.38 191 ILE A CA 1
ATOM 1563 C C . ILE A 1 191 ? 14.437 8.101 11.730 1.00 93.38 191 ILE A C 1
ATOM 1565 O O . ILE A 1 191 ? 15.595 7.660 11.723 1.00 93.38 191 ILE A O 1
ATOM 1569 N N . PRO A 1 192 ? 13.547 7.701 10.812 1.00 93.19 192 PRO A N 1
ATOM 1570 C CA . PRO A 1 192 ? 13.844 6.677 9.830 1.00 93.19 192 PRO A CA 1
ATOM 1571 C C . PRO A 1 192 ? 14.947 7.112 8.863 1.00 93.19 192 PRO A C 1
ATOM 1573 O O . PRO A 1 192 ? 15.076 8.267 8.459 1.00 93.19 192 PRO A O 1
ATOM 1576 N N . ARG A 1 193 ? 15.734 6.134 8.406 1.00 92.31 193 ARG A N 1
ATOM 1577 C CA . ARG A 1 193 ? 16.839 6.363 7.455 1.00 92.31 193 ARG A CA 1
ATOM 1578 C C . ARG A 1 193 ? 16.366 6.738 6.046 1.00 92.31 193 ARG A C 1
ATOM 1580 O O . ARG A 1 193 ? 17.173 7.154 5.214 1.00 92.31 193 ARG A O 1
ATOM 1587 N N . SER A 1 194 ? 15.090 6.512 5.752 1.00 91.69 194 SER A N 1
ATOM 1588 C CA . SER A 1 194 ? 14.475 6.737 4.449 1.00 91.69 194 SER A CA 1
ATOM 1589 C C . SER A 1 194 ? 13.038 7.199 4.632 1.00 91.69 194 SER A C 1
ATOM 1591 O O . SER A 1 194 ? 12.313 6.634 5.447 1.00 91.69 194 SER A O 1
ATOM 1593 N N . ALA A 1 195 ? 12.601 8.152 3.807 1.00 90.62 195 ALA A N 1
ATOM 1594 C CA . ALA A 1 195 ? 11.209 8.595 3.787 1.00 90.62 195 ALA A CA 1
ATOM 1595 C C . ALA A 1 195 ? 10.257 7.427 3.495 1.00 90.62 195 ALA A C 1
ATOM 1597 O O . ALA A 1 195 ? 9.185 7.365 4.071 1.00 90.62 195 ALA A O 1
ATOM 1598 N N . SER A 1 196 ? 10.669 6.458 2.669 1.00 86.69 196 SER A N 1
ATOM 1599 C CA . SER A 1 196 ? 9.867 5.254 2.405 1.00 86.69 196 SER A CA 1
ATOM 1600 C C . SER A 1 196 ? 9.656 4.393 3.646 1.00 86.69 196 SER A C 1
ATOM 1602 O O . SER A 1 196 ? 8.618 3.768 3.770 1.00 86.69 196 SER A O 1
ATOM 1604 N N . THR A 1 197 ? 10.622 4.353 4.567 1.00 86.62 197 THR A N 1
ATOM 1605 C CA . THR A 1 197 ? 10.421 3.654 5.841 1.00 86.62 197 THR A CA 1
ATOM 1606 C C . THR A 1 197 ? 9.325 4.354 6.628 1.00 86.62 197 THR A C 1
ATOM 1608 O O . THR A 1 197 ? 8.384 3.696 7.024 1.00 86.62 197 THR A O 1
ATOM 1611 N N . PHE A 1 198 ? 9.370 5.684 6.727 1.00 88.25 198 PHE A N 1
ATOM 1612 C CA . PHE A 1 198 ? 8.329 6.430 7.430 1.00 88.25 198 PHE A CA 1
ATOM 1613 C C . PHE A 1 198 ? 6.940 6.288 6.794 1.00 88.25 198 PHE A C 1
ATOM 1615 O O . PHE A 1 198 ? 5.959 6.087 7.490 1.00 88.25 198 PHE A O 1
ATOM 1622 N N . VAL A 1 199 ? 6.850 6.369 5.463 1.00 86.06 199 VAL A N 1
ATOM 1623 C CA . VAL A 1 199 ? 5.585 6.193 4.728 1.00 86.06 199 VAL A CA 1
ATOM 1624 C C . VAL A 1 199 ? 5.003 4.803 4.986 1.00 86.06 199 VAL A C 1
ATOM 1626 O O . VAL A 1 199 ? 3.802 4.680 5.210 1.00 86.06 199 VAL A O 1
ATOM 1629 N N . ARG A 1 200 ? 5.849 3.769 5.002 1.00 82.88 200 ARG A N 1
ATOM 1630 C CA . ARG A 1 200 ? 5.444 2.411 5.362 1.00 82.88 200 ARG A CA 1
ATOM 1631 C C . ARG A 1 200 ? 5.001 2.305 6.818 1.00 82.88 200 ARG A C 1
ATOM 1633 O O . ARG A 1 200 ? 3.982 1.680 7.072 1.00 82.88 200 ARG A O 1
ATOM 1640 N N . ASP A 1 201 ? 5.740 2.915 7.739 1.00 81.44 201 ASP A N 1
ATOM 1641 C CA . ASP A 1 201 ? 5.438 2.892 9.175 1.00 81.44 201 ASP A CA 1
ATOM 1642 C C . ASP A 1 201 ? 4.126 3.647 9.486 1.00 81.44 201 ASP A C 1
ATOM 1644 O O . ASP A 1 201 ? 3.433 3.311 10.437 1.00 81.44 201 ASP A O 1
ATOM 1648 N N . LEU A 1 202 ? 3.746 4.627 8.657 1.00 78.50 202 LEU A N 1
ATOM 1649 C CA . LEU A 1 202 ? 2.439 5.298 8.706 1.00 78.50 202 LEU A CA 1
ATOM 1650 C C . LEU A 1 202 ? 1.323 4.538 7.966 1.00 78.50 202 LEU A C 1
ATOM 1652 O O . LEU A 1 202 ? 0.211 5.044 7.863 1.00 78.50 202 LEU A O 1
ATOM 1656 N N . GLY A 1 203 ? 1.612 3.385 7.357 1.00 75.69 203 GLY A N 1
ATOM 1657 C CA . GLY A 1 203 ? 0.640 2.659 6.533 1.00 75.69 203 GLY A CA 1
ATOM 1658 C C . GLY A 1 203 ? 0.232 3.382 5.240 1.00 75.69 203 GLY A C 1
ATOM 1659 O O . GLY A 1 203 ? -0.680 2.940 4.545 1.00 75.69 203 GLY A O 1
ATOM 1660 N N . LEU A 1 204 ? 0.923 4.465 4.865 1.00 78.75 204 LEU A N 1
ATOM 1661 C CA . LEU A 1 204 ? 0.609 5.277 3.683 1.00 78.75 204 LEU A CA 1
ATOM 1662 C C . LEU A 1 204 ? 1.079 4.637 2.368 1.00 78.75 204 LEU A C 1
ATOM 1664 O O . LEU A 1 204 ? 0.649 5.044 1.290 1.00 78.75 204 LEU A O 1
ATOM 1668 N N . ASP A 1 205 ? 1.975 3.644 2.426 1.00 77.38 205 ASP A N 1
ATOM 1669 C CA . ASP A 1 205 ? 2.515 2.993 1.222 1.00 77.38 205 ASP A CA 1
ATOM 1670 C C . ASP A 1 205 ? 1.470 2.143 0.480 1.00 77.38 205 ASP A C 1
ATOM 1672 O O . ASP A 1 205 ? 1.691 1.761 -0.677 1.00 77.38 205 ASP A O 1
ATOM 1676 N N . GLY A 1 206 ? 0.300 1.929 1.082 1.00 76.75 206 GLY A N 1
ATOM 1677 C CA . GLY A 1 206 ? -0.747 1.111 0.504 1.00 76.75 206 GLY A CA 1
ATOM 1678 C C . GLY A 1 206 ? -0.447 -0.387 0.609 1.00 76.75 206 GLY A C 1
ATOM 1679 O O . GLY A 1 206 ? 0.632 -0.783 1.063 1.00 76.75 206 GLY A O 1
ATOM 1680 N N . PRO A 1 207 ? -1.350 -1.244 0.107 1.00 77.94 207 PRO A N 1
ATOM 1681 C CA . PRO A 1 207 ? -0.977 -2.611 -0.222 1.00 77.94 207 PRO A CA 1
ATOM 1682 C C . PRO A 1 207 ? 0.212 -2.607 -1.193 1.00 77.94 207 PRO A C 1
ATOM 1684 O O . PRO A 1 207 ? 0.287 -1.786 -2.122 1.00 77.94 207 PRO A O 1
ATOM 1687 N N . LEU A 1 208 ? 1.161 -3.522 -0.973 1.00 79.75 208 LEU A N 1
ATOM 1688 C CA . LEU A 1 208 ? 2.311 -3.661 -1.861 1.00 79.75 208 LEU A CA 1
ATOM 1689 C C . LEU A 1 208 ? 1.810 -3.934 -3.284 1.00 79.75 208 LEU A C 1
ATOM 1691 O O . LEU A 1 208 ? 0.960 -4.802 -3.476 1.00 79.75 208 LEU A O 1
ATOM 1695 N N . PRO A 1 209 ? 2.317 -3.212 -4.298 1.00 85.94 209 PRO A N 1
ATOM 1696 C CA . PRO A 1 209 ? 1.888 -3.463 -5.658 1.00 85.94 209 PRO A CA 1
ATOM 1697 C C . PRO A 1 209 ? 2.315 -4.866 -6.087 1.00 85.94 209 PRO A C 1
ATOM 1699 O O . PRO A 1 209 ? 3.460 -5.275 -5.872 1.00 85.94 209 PRO A O 1
ATOM 1702 N N . THR A 1 210 ? 1.425 -5.564 -6.782 1.00 86.94 210 THR A N 1
ATOM 1703 C CA . THR A 1 210 ? 1.787 -6.737 -7.566 1.00 86.94 210 THR A CA 1
ATOM 1704 C C . THR A 1 210 ? 2.693 -6.263 -8.698 1.00 86.94 210 THR A C 1
ATOM 1706 O O . THR A 1 210 ? 2.275 -5.520 -9.588 1.00 86.94 210 THR A O 1
ATOM 1709 N N . VAL A 1 211 ? 3.97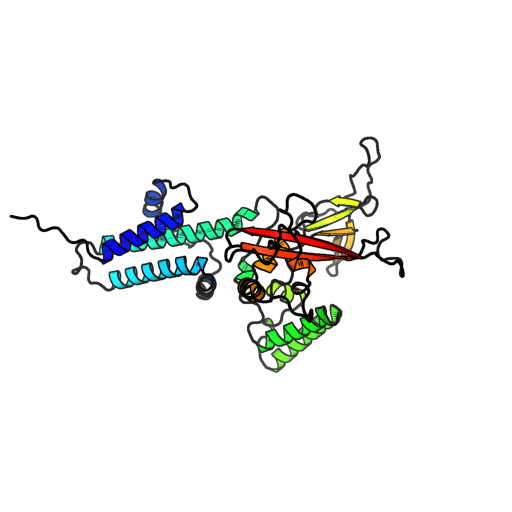0 -6.643 -8.645 1.00 90.31 211 VAL A N 1
ATOM 1710 C CA . VAL A 1 211 ? 4.951 -6.275 -9.672 1.00 90.31 211 VAL A CA 1
ATOM 1711 C C . VAL A 1 211 ? 5.119 -7.436 -10.637 1.00 90.31 211 VAL A C 1
ATOM 1713 O O . VAL A 1 211 ? 5.656 -8.474 -10.264 1.00 90.31 211 VAL A O 1
ATOM 1716 N N . LEU A 1 212 ? 4.720 -7.236 -11.886 1.00 93.56 212 LEU A N 1
ATOM 1717 C CA . LEU A 1 212 ? 4.917 -8.163 -12.992 1.00 93.56 212 LEU A CA 1
ATOM 1718 C C . LEU A 1 212 ? 6.093 -7.714 -13.865 1.00 93.56 212 LEU A C 1
ATOM 1720 O O . LEU A 1 212 ? 6.424 -6.527 -13.964 1.00 93.56 212 LEU A O 1
ATOM 1724 N N . VAL A 1 213 ? 6.743 -8.681 -14.502 1.00 95.81 213 VAL A N 1
ATOM 1725 C CA . VAL A 1 213 ? 7.789 -8.445 -15.497 1.00 95.81 213 VAL A CA 1
ATOM 1726 C C . VAL A 1 213 ? 7.150 -8.415 -16.871 1.00 95.81 213 VAL A C 1
ATOM 1728 O O . VAL A 1 213 ? 6.408 -9.323 -17.227 1.00 95.81 213 VAL A O 1
ATOM 1731 N N . VAL A 1 214 ? 7.450 -7.372 -17.636 1.00 96.19 214 VAL A N 1
ATOM 1732 C CA . VAL A 1 214 ? 6.858 -7.151 -18.956 1.00 96.19 214 VAL A CA 1
ATOM 1733 C C . VAL A 1 214 ? 7.913 -7.417 -20.017 1.00 96.19 214 VAL A C 1
ATOM 1735 O O . VAL A 1 214 ? 9.043 -6.925 -19.915 1.00 96.19 214 VAL A O 1
ATOM 1738 N N . CYS A 1 215 ? 7.568 -8.179 -21.052 1.00 96.50 215 CYS A N 1
ATOM 1739 C CA . CYS A 1 215 ? 8.424 -8.283 -22.224 1.00 96.50 215 CYS A CA 1
ATOM 1740 C C . CYS A 1 215 ? 8.468 -6.929 -22.952 1.00 96.50 215 CYS A C 1
ATOM 1742 O O . CYS A 1 215 ? 7.427 -6.456 -23.391 1.00 96.50 215 CYS A O 1
ATOM 1744 N N . PRO A 1 216 ? 9.644 -6.321 -23.184 1.00 95.50 216 PRO A N 1
ATOM 1745 C CA . PRO A 1 216 ? 9.716 -4.997 -23.805 1.00 95.50 216 PRO A CA 1
ATOM 1746 C C . PRO A 1 216 ? 9.365 -4.974 -25.305 1.00 95.50 216 PRO A C 1
ATOM 1748 O O . PRO A 1 216 ? 9.400 -3.892 -25.889 1.00 95.50 216 PRO A O 1
ATOM 1751 N N . SER A 1 217 ? 9.103 -6.134 -25.924 1.00 95.56 217 SER A N 1
ATOM 1752 C CA . SER A 1 217 ? 8.800 -6.270 -27.357 1.00 95.56 217 SER A CA 1
ATOM 1753 C C . SER A 1 217 ? 7.355 -6.660 -27.663 1.00 95.56 217 SER A C 1
ATOM 1755 O O . SER A 1 217 ? 6.879 -6.306 -28.733 1.00 95.56 217 SER A O 1
ATOM 1757 N N . CYS A 1 218 ? 6.690 -7.427 -26.796 1.00 95.19 218 CYS A N 1
ATOM 1758 C CA . CYS A 1 218 ? 5.319 -7.910 -27.028 1.00 95.19 218 CYS A CA 1
ATOM 1759 C C . CYS A 1 218 ? 4.391 -7.704 -25.823 1.00 95.19 218 CYS A C 1
ATOM 1761 O O . CYS A 1 218 ? 3.275 -8.207 -25.825 1.00 95.19 218 CYS A O 1
ATOM 1763 N N . ASP A 1 219 ? 4.874 -7.042 -24.769 1.00 94.88 219 ASP A N 1
ATOM 1764 C CA . ASP A 1 219 ? 4.126 -6.691 -23.557 1.00 94.88 219 ASP A CA 1
ATOM 1765 C C . ASP A 1 219 ? 3.530 -7.865 -22.756 1.00 94.88 219 ASP A C 1
ATOM 1767 O O . ASP A 1 219 ? 2.788 -7.665 -21.795 1.00 94.88 219 ASP A O 1
ATOM 1771 N N . ALA A 1 220 ? 3.930 -9.102 -23.069 1.00 95.44 220 ALA A N 1
ATOM 1772 C CA . ALA A 1 220 ? 3.577 -10.278 -22.282 1.00 95.44 220 ALA A CA 1
ATOM 1773 C C . ALA A 1 220 ? 4.035 -10.140 -20.817 1.00 95.44 220 ALA A C 1
ATOM 1775 O O . ALA A 1 220 ? 5.168 -9.723 -20.544 1.00 95.44 220 ALA A O 1
ATOM 1776 N N . LEU A 1 221 ? 3.151 -10.518 -19.890 1.00 95.56 221 LEU A N 1
ATOM 1777 C CA . LEU A 1 221 ? 3.337 -10.396 -18.445 1.00 95.56 221 LEU A CA 1
ATOM 1778 C C . LEU A 1 221 ? 3.820 -11.711 -17.829 1.00 95.56 221 LEU A C 1
ATOM 1780 O O . LEU A 1 221 ? 3.285 -12.780 -18.111 1.00 95.56 221 LEU A O 1
ATOM 1784 N N . TYR A 1 222 ? 4.796 -11.612 -16.933 1.00 95.50 222 TYR A N 1
ATOM 1785 C CA . TYR A 1 222 ? 5.386 -12.738 -16.218 1.00 95.50 222 TYR A CA 1
ATOM 1786 C C . TYR A 1 222 ? 5.446 -12.444 -14.722 1.00 95.50 222 TYR A C 1
ATOM 1788 O O . TYR A 1 222 ? 5.709 -11.311 -14.305 1.00 95.50 222 TYR A O 1
ATOM 1796 N N . SER A 1 223 ? 5.259 -13.475 -13.899 1.00 93.50 223 SER A N 1
ATOM 1797 C CA . SER A 1 223 ? 5.522 -13.371 -12.465 1.00 93.50 223 SER A CA 1
ATOM 1798 C C . SER A 1 223 ? 7.005 -13.067 -12.219 1.00 93.50 223 SER A C 1
ATOM 1800 O O . SER A 1 223 ? 7.875 -13.602 -12.915 1.00 93.50 223 SER A O 1
ATOM 1802 N N . PRO A 1 224 ? 7.331 -12.209 -11.241 1.00 91.38 224 PRO A N 1
ATOM 1803 C CA . PRO A 1 224 ? 8.713 -11.898 -10.932 1.00 91.38 224 PRO A CA 1
ATOM 1804 C C . PRO A 1 224 ? 9.404 -13.148 -10.381 1.00 91.38 224 PRO A C 1
ATOM 1806 O O . PRO A 1 224 ? 8.872 -13.830 -9.508 1.00 91.38 224 PRO A O 1
ATOM 1809 N N . MET A 1 225 ? 10.615 -13.434 -10.859 1.00 85.75 225 MET A N 1
ATOM 1810 C CA . MET A 1 225 ? 11.444 -14.472 -10.249 1.00 85.75 225 MET A CA 1
ATOM 1811 C C . MET A 1 225 ? 11.642 -14.219 -8.751 1.00 85.75 225 MET A C 1
ATOM 1813 O O . MET A 1 225 ? 11.955 -13.099 -8.334 1.00 85.75 225 MET A O 1
ATOM 1817 N N . SER A 1 226 ? 11.512 -15.284 -7.956 1.00 76.31 226 SER A N 1
ATOM 1818 C CA . SER A 1 226 ? 11.809 -15.251 -6.524 1.00 76.31 226 SER A CA 1
ATOM 1819 C C . SER A 1 226 ? 13.244 -14.780 -6.291 1.00 76.31 226 SER A C 1
ATOM 1821 O O . SER A 1 226 ? 14.190 -15.317 -6.865 1.00 76.31 226 SER A O 1
ATOM 1823 N N . HIS A 1 227 ? 13.421 -13.807 -5.394 1.00 65.12 227 HIS A N 1
ATOM 1824 C CA . HIS A 1 227 ? 14.733 -13.269 -5.019 1.00 65.12 227 HIS A CA 1
ATOM 1825 C C . HIS A 1 227 ? 15.698 -14.314 -4.432 1.00 65.12 227 HIS A C 1
ATOM 1827 O O . HIS A 1 227 ? 16.888 -14.028 -4.317 1.00 65.12 227 HIS A O 1
ATOM 1833 N N . LYS A 1 228 ? 15.197 -15.496 -4.047 1.00 62.91 228 LYS A N 1
ATOM 1834 C CA . LYS A 1 228 ? 15.988 -16.585 -3.459 1.00 62.91 228 LYS A CA 1
ATOM 1835 C C . LYS A 1 228 ? 16.525 -17.585 -4.483 1.00 62.91 228 LYS A C 1
ATOM 1837 O O . LYS A 1 228 ? 17.363 -18.402 -4.117 1.00 62.91 228 LYS A O 1
ATOM 1842 N N . ALA A 1 229 ? 16.068 -17.545 -5.734 1.00 69.38 229 ALA A N 1
ATOM 1843 C CA . ALA A 1 229 ? 16.606 -18.427 -6.760 1.00 69.38 229 ALA A CA 1
ATOM 1844 C C . ALA A 1 229 ? 18.036 -17.974 -7.098 1.00 69.38 229 ALA A C 1
ATOM 1846 O O . ALA A 1 229 ? 18.238 -16.860 -7.588 1.00 69.38 229 ALA A O 1
ATOM 1847 N N . SER A 1 230 ? 19.034 -18.809 -6.799 1.00 69.12 230 SER A N 1
ATOM 1848 C CA . SER A 1 230 ? 20.404 -18.605 -7.267 1.00 69.12 230 SER A CA 1
ATOM 1849 C C . SER A 1 230 ? 20.383 -18.592 -8.790 1.00 69.12 230 SER A C 1
ATOM 1851 O O . SER A 1 230 ? 20.093 -19.605 -9.422 1.00 69.12 230 SER A O 1
ATOM 1853 N N . PHE A 1 231 ? 20.618 -17.422 -9.369 1.00 73.44 231 PHE A N 1
ATOM 1854 C CA . PHE A 1 231 ? 20.556 -17.241 -10.807 1.00 73.44 231 PHE A CA 1
ATOM 1855 C C . PHE A 1 231 ? 21.926 -17.488 -11.438 1.00 73.44 231 PHE A C 1
ATOM 1857 O O . PHE A 1 231 ? 22.919 -16.896 -11.008 1.00 73.44 231 PHE A O 1
ATOM 1864 N N . ASP A 1 232 ? 21.953 -18.316 -12.479 1.00 83.69 232 ASP A N 1
ATOM 1865 C CA . ASP A 1 232 ? 23.108 -18.454 -13.357 1.00 83.69 232 ASP A CA 1
ATOM 1866 C C . ASP A 1 232 ? 23.108 -17.322 -14.386 1.00 83.69 232 ASP A C 1
ATOM 1868 O O . ASP A 1 232 ? 22.223 -17.239 -15.237 1.00 83.69 232 ASP A O 1
ATOM 1872 N N . VAL A 1 233 ? 24.138 -16.474 -14.322 1.00 83.44 233 VAL A N 1
ATOM 18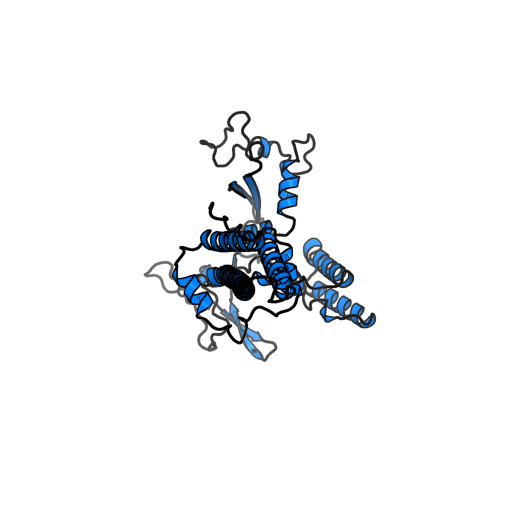73 C CA . VAL A 1 233 ? 24.377 -15.347 -15.236 1.00 83.44 233 VAL A CA 1
ATOM 1874 C C . VAL A 1 233 ? 24.300 -15.762 -16.709 1.00 83.44 233 VAL A C 1
ATOM 1876 O O . VAL A 1 233 ? 23.937 -14.936 -17.549 1.00 83.44 233 VAL A O 1
ATOM 1879 N N . GLN A 1 234 ? 24.577 -17.030 -17.015 1.00 87.31 234 GLN A N 1
ATOM 1880 C CA . GLN A 1 234 ? 24.554 -17.567 -18.370 1.00 87.31 234 GLN A CA 1
ATOM 1881 C C . GLN A 1 234 ? 23.140 -17.819 -18.920 1.00 87.31 234 GLN A C 1
ATOM 1883 O O . GLN A 1 234 ? 22.982 -17.874 -20.137 1.00 87.31 234 GLN A O 1
ATOM 1888 N N . ASN A 1 235 ? 22.102 -17.914 -18.079 1.00 90.88 235 ASN A N 1
ATOM 1889 C CA . ASN A 1 235 ? 20.763 -18.331 -18.512 1.00 90.88 235 ASN A CA 1
ATOM 1890 C C . ASN A 1 235 ? 19.661 -17.308 -18.191 1.00 90.88 235 ASN A C 1
ATOM 1892 O O . ASN A 1 235 ? 18.709 -17.596 -17.467 1.00 90.88 235 ASN A O 1
ATOM 1896 N N . ILE A 1 236 ? 19.787 -16.084 -18.714 1.00 93.38 236 ILE A N 1
ATOM 1897 C CA . ILE A 1 236 ? 18.800 -15.012 -18.499 1.00 93.38 236 ILE A CA 1
ATOM 1898 C C . ILE A 1 236 ? 17.439 -15.420 -19.083 1.00 93.38 236 ILE A C 1
ATOM 1900 O O . ILE A 1 236 ? 17.368 -15.674 -20.285 1.00 93.38 236 ILE A O 1
ATOM 1904 N N . PRO A 1 237 ? 16.338 -15.385 -18.301 1.00 94.75 237 PRO A N 1
ATOM 1905 C CA . PRO A 1 237 ? 15.028 -15.747 -18.819 1.00 94.75 237 PRO A CA 1
ATOM 1906 C C . PRO A 1 237 ? 14.619 -14.876 -19.997 1.00 94.75 237 PRO A C 1
ATOM 1908 O O . PRO A 1 237 ? 14.711 -13.640 -19.957 1.00 94.75 237 PRO A O 1
ATOM 1911 N N . THR A 1 238 ? 14.129 -15.542 -21.030 1.00 97.19 238 THR A N 1
ATOM 1912 C CA . THR A 1 238 ? 13.621 -14.937 -22.253 1.00 97.19 238 THR A CA 1
ATOM 1913 C C . THR A 1 238 ? 12.104 -15.063 -22.324 1.00 97.19 238 THR A C 1
ATOM 1915 O O . THR A 1 238 ? 11.484 -15.889 -21.658 1.00 97.19 238 THR A O 1
ATOM 1918 N N . CYS A 1 239 ? 11.486 -14.185 -23.107 1.00 97.94 239 CYS A N 1
ATOM 1919 C CA . CYS A 1 239 ? 10.053 -14.196 -23.349 1.00 97.94 239 CYS A CA 1
ATOM 1920 C C . CYS A 1 239 ? 9.649 -15.468 -24.108 1.00 97.94 239 CYS A C 1
ATOM 1922 O O . CYS A 1 239 ? 10.157 -15.728 -25.200 1.00 97.94 239 CYS A O 1
ATOM 1924 N N . THR A 1 240 ? 8.705 -16.228 -23.561 1.00 98.00 240 THR A N 1
ATOM 1925 C CA . THR A 1 240 ? 8.184 -17.468 -24.159 1.00 98.00 240 THR A CA 1
ATOM 1926 C C . THR A 1 240 ? 6.863 -17.269 -24.901 1.00 98.00 240 THR A C 1
ATOM 1928 O O . THR A 1 240 ? 6.358 -18.205 -25.519 1.00 98.00 240 THR A O 1
ATOM 1931 N N . TRP A 1 241 ? 6.303 -16.057 -24.859 1.00 97.81 241 TRP A N 1
ATOM 1932 C CA . TRP A 1 241 ? 5.034 -15.731 -25.500 1.00 97.81 241 TRP A CA 1
ATOM 1933 C C . TRP A 1 241 ? 5.091 -15.926 -27.018 1.00 97.81 241 TRP A C 1
ATOM 1935 O O . TRP A 1 241 ? 6.092 -15.608 -27.674 1.00 97.81 241 TRP A O 1
ATOM 1945 N N . LYS A 1 242 ? 3.977 -16.426 -27.556 1.00 97.94 242 LYS A N 1
ATOM 1946 C CA . LYS A 1 242 ? 3.704 -16.585 -28.981 1.00 97.94 242 LYS A CA 1
ATOM 1947 C C . LYS A 1 242 ? 2.364 -15.932 -29.297 1.00 97.94 242 LYS A C 1
ATOM 1949 O O . LYS A 1 242 ? 1.393 -16.172 -28.586 1.00 97.94 242 LYS A O 1
ATOM 1954 N N . GLN A 1 243 ? 2.302 -15.172 -30.387 1.00 94.81 243 GLN A N 1
ATOM 1955 C CA . GLN A 1 243 ? 1.056 -14.545 -30.836 1.00 94.81 243 GLN A CA 1
ATOM 1956 C C . GLN A 1 243 ? 0.027 -15.576 -31.315 1.00 94.81 243 GLN A C 1
ATOM 1958 O O . GLN A 1 243 ? -1.160 -15.449 -31.038 1.00 94.81 243 GLN A O 1
ATOM 1963 N N . THR A 1 244 ? 0.493 -16.615 -32.010 1.00 95.81 244 THR A N 1
ATOM 1964 C CA . THR A 1 244 ? -0.299 -17.784 -32.410 1.00 95.81 244 THR A CA 1
ATOM 1965 C C . THR A 1 244 ? 0.509 -19.059 -32.141 1.00 95.81 244 THR A C 1
ATOM 1967 O O . THR A 1 244 ? 1.736 -18.976 -32.041 1.00 95.81 244 THR A O 1
ATOM 1970 N N . PRO A 1 245 ? -0.108 -20.253 -32.066 1.00 97.00 245 PRO A N 1
ATOM 1971 C CA . PRO A 1 245 ? 0.631 -21.502 -31.851 1.00 97.00 245 PRO A CA 1
ATOM 1972 C C . PRO A 1 245 ? 1.755 -21.757 -32.872 1.00 97.00 245 PRO A C 1
ATOM 1974 O O . PRO A 1 245 ? 2.803 -22.299 -32.507 1.00 97.00 245 PRO A O 1
ATOM 1977 N N . ALA A 1 246 ? 1.556 -21.321 -34.123 1.00 97.38 246 ALA A N 1
ATOM 1978 C CA . ALA A 1 246 ? 2.515 -21.453 -35.221 1.00 97.38 246 ALA A CA 1
ATOM 1979 C C . ALA A 1 246 ? 3.584 -20.344 -35.251 1.00 97.38 246 ALA A C 1
ATOM 1981 O O . ALA A 1 246 ? 4.610 -20.498 -35.911 1.00 97.38 246 ALA A O 1
ATOM 1982 N N . SER A 1 247 ? 3.374 -19.230 -34.542 1.00 97.62 247 SER A N 1
ATOM 1983 C CA . SER A 1 247 ? 4.345 -18.135 -34.479 1.00 97.62 247 SER A CA 1
ATOM 1984 C C . SER A 1 247 ? 5.618 -18.552 -33.737 1.00 97.62 247 SER A C 1
ATOM 1986 O O . SER A 1 247 ? 5.603 -19.379 -32.817 1.00 97.62 247 SER A O 1
ATOM 1988 N N . LEU A 1 248 ? 6.732 -17.920 -34.107 1.00 97.94 248 LEU A N 1
ATOM 1989 C CA . LEU A 1 248 ? 7.983 -18.028 -33.362 1.00 97.94 248 LEU A CA 1
ATOM 1990 C C . LEU A 1 248 ? 7.811 -17.464 -31.943 1.00 97.94 248 LEU A C 1
ATOM 1992 O O . LEU A 1 248 ? 7.025 -16.543 -31.713 1.00 97.94 248 LEU A O 1
ATOM 1996 N N . VAL A 1 249 ? 8.556 -18.027 -30.987 1.00 98.06 249 VAL A N 1
ATOM 1997 C CA . VAL A 1 249 ? 8.658 -17.456 -29.636 1.00 98.06 249 VAL A CA 1
ATOM 1998 C C . VAL A 1 249 ? 9.347 -16.096 -29.703 1.00 98.06 249 VAL A C 1
ATOM 2000 O O . VAL A 1 249 ? 10.299 -15.920 -30.459 1.00 98.06 249 VAL A O 1
ATOM 2003 N N . CYS A 1 250 ? 8.897 -15.140 -28.891 1.00 97.81 250 CYS A N 1
ATOM 2004 C CA . CYS A 1 250 ? 9.490 -13.802 -28.860 1.00 97.81 250 CYS A CA 1
ATOM 2005 C C . CYS A 1 250 ? 10.987 -13.827 -28.492 1.00 97.81 250 CYS A C 1
ATOM 2007 O O . CYS A 1 250 ? 11.769 -13.063 -29.049 1.00 97.81 250 CYS A O 1
ATOM 2009 N N . ALA A 1 251 ? 11.391 -14.690 -27.553 1.00 97.50 251 ALA A N 1
ATOM 2010 C CA . ALA A 1 251 ? 12.774 -14.913 -27.111 1.00 97.50 251 ALA A CA 1
ATOM 2011 C C . ALA A 1 251 ? 13.538 -13.669 -26.606 1.00 97.50 251 ALA A C 1
ATOM 2013 O O . ALA A 1 251 ? 14.729 -13.745 -26.303 1.00 97.50 251 ALA A O 1
ATOM 2014 N N . VAL A 1 252 ? 12.871 -12.525 -26.434 1.00 97.94 252 VAL A N 1
ATOM 2015 C CA . VAL A 1 252 ? 13.511 -11.315 -25.913 1.00 97.94 252 VAL A CA 1
ATOM 2016 C C . VAL A 1 252 ? 13.839 -11.495 -24.425 1.00 97.94 252 VAL A C 1
ATOM 2018 O O . VAL A 1 252 ? 12.945 -11.844 -23.650 1.00 97.94 252 VAL A O 1
ATOM 2021 N N . PRO A 1 253 ? 15.082 -11.233 -23.983 1.00 96.94 253 PRO A N 1
ATOM 2022 C CA . PRO A 1 253 ? 15.463 -11.322 -22.574 1.00 96.94 253 PRO A CA 1
ATOM 2023 C C . PRO A 1 253 ? 14.620 -10.388 -21.700 1.00 96.94 253 PRO A C 1
ATOM 2025 O O . PRO A 1 253 ? 14.527 -9.187 -21.956 1.00 96.94 253 PRO A O 1
ATOM 2028 N N . LEU A 1 254 ? 14.035 -10.939 -20.638 1.00 96.69 254 LEU A N 1
ATOM 2029 C CA . LEU A 1 254 ? 13.139 -10.226 -19.721 1.00 96.69 254 LEU A CA 1
ATOM 2030 C C . LEU A 1 254 ? 13.903 -9.395 -18.677 1.00 96.69 254 LEU A C 1
ATOM 2032 O O . LEU A 1 254 ? 13.364 -8.450 -18.097 1.00 96.69 254 LEU A O 1
ATOM 2036 N N . TYR A 1 255 ? 15.181 -9.709 -18.458 1.00 96.50 255 TYR A N 1
ATOM 2037 C CA . TYR A 1 255 ? 16.033 -9.071 -17.456 1.00 96.50 255 TYR A CA 1
ATOM 2038 C C . TYR A 1 255 ? 17.306 -8.475 -18.079 1.00 96.50 255 TYR A C 1
ATOM 2040 O O . TYR A 1 255 ? 17.720 -8.813 -19.191 1.00 96.50 255 TYR A O 1
ATOM 2048 N N . SER A 1 256 ? 17.917 -7.532 -17.367 1.00 95.31 256 SER A N 1
ATOM 2049 C CA . SER A 1 256 ? 19.264 -7.024 -17.620 1.00 95.31 256 SER A CA 1
ATOM 2050 C C . SER A 1 256 ? 20.141 -7.250 -16.394 1.00 95.31 256 SER A C 1
ATOM 2052 O O . SER A 1 256 ? 19.671 -7.186 -15.255 1.00 95.31 256 SER A O 1
ATOM 2054 N N . ILE A 1 257 ? 21.422 -7.524 -16.625 1.00 94.19 257 ILE A N 1
ATOM 2055 C CA . ILE A 1 257 ? 22.415 -7.637 -15.561 1.00 94.19 257 ILE A CA 1
ATOM 2056 C C . ILE A 1 257 ? 22.966 -6.239 -15.297 1.00 94.19 257 ILE A C 1
ATOM 2058 O O . ILE A 1 257 ? 23.451 -5.575 -16.209 1.00 94.19 257 ILE A O 1
ATOM 2062 N N . LYS A 1 258 ? 22.889 -5.786 -14.046 1.00 93.31 258 LYS A N 1
ATOM 2063 C CA . LYS A 1 258 ? 23.529 -4.547 -13.595 1.00 93.31 258 LYS A CA 1
ATOM 2064 C C . LYS A 1 258 ? 24.589 -4.874 -12.555 1.00 93.31 258 LYS A C 1
ATOM 2066 O O . LYS A 1 258 ? 24.365 -5.728 -11.694 1.00 93.31 258 LYS A O 1
ATOM 2071 N N . SER A 1 259 ? 25.725 -4.184 -12.606 1.00 91.19 259 SER A N 1
ATOM 2072 C CA . SER A 1 259 ? 26.715 -4.252 -11.533 1.00 91.19 259 SER A CA 1
ATOM 2073 C C . SER A 1 259 ? 26.123 -3.645 -10.256 1.00 91.19 259 SER A C 1
ATOM 2075 O O . SER A 1 259 ? 25.563 -2.547 -10.255 1.00 91.19 259 SER A O 1
ATOM 2077 N N . SER A 1 260 ? 26.184 -4.388 -9.153 1.00 89.00 260 SER A N 1
ATOM 2078 C CA . SER A 1 260 ? 25.860 -3.854 -7.829 1.00 89.00 260 SER A CA 1
ATOM 2079 C C . SER A 1 260 ? 27.081 -3.151 -7.245 1.00 89.00 260 SER A C 1
ATOM 2081 O O . SER A 1 260 ? 28.214 -3.538 -7.520 1.00 89.00 260 SER A O 1
ATOM 2083 N N . ARG A 1 261 ? 26.866 -2.201 -6.327 1.00 87.06 261 ARG A N 1
ATOM 2084 C CA . ARG A 1 261 ? 27.941 -1.613 -5.503 1.00 87.06 261 ARG A CA 1
ATOM 2085 C C . ARG A 1 261 ? 28.730 -2.673 -4.716 1.00 87.06 261 ARG A C 1
ATOM 2087 O O . ARG A 1 261 ? 29.874 -2.447 -4.357 1.00 87.06 261 ARG A O 1
ATOM 2094 N N . THR A 1 262 ? 28.114 -3.826 -4.463 1.00 89.44 262 THR A N 1
ATOM 2095 C CA . THR A 1 262 ? 28.736 -4.984 -3.793 1.00 89.44 262 THR A CA 1
ATOM 2096 C C . THR A 1 262 ? 29.582 -5.860 -4.727 1.00 89.44 262 THR A C 1
ATOM 2098 O O . THR A 1 262 ? 30.027 -6.924 -4.313 1.00 89.44 262 THR A O 1
ATOM 2101 N N . GLY A 1 263 ? 29.741 -5.485 -6.001 1.00 90.06 263 GLY A N 1
ATOM 2102 C CA . GLY A 1 263 ? 30.428 -6.285 -7.022 1.00 90.06 263 GLY A CA 1
ATOM 2103 C C . GLY A 1 263 ? 29.614 -7.473 -7.548 1.00 90.06 263 GLY A C 1
ATOM 2104 O O . GLY A 1 263 ? 29.872 -7.952 -8.647 1.00 90.06 263 GLY A O 1
ATOM 2105 N N . LYS A 1 264 ? 28.580 -7.919 -6.825 1.00 88.12 264 LYS A N 1
ATOM 2106 C CA . LYS A 1 264 ? 27.710 -9.015 -7.271 1.00 88.12 264 LYS A CA 1
ATOM 2107 C C . LYS A 1 264 ? 26.771 -8.550 -8.398 1.00 88.12 264 LYS A C 1
ATOM 2109 O O . LYS A 1 264 ? 26.103 -7.524 -8.229 1.00 88.12 264 LYS A O 1
ATOM 2114 N N . PRO A 1 265 ? 26.675 -9.265 -9.532 1.00 89.56 265 PRO A N 1
ATOM 2115 C CA . PRO A 1 265 ? 25.717 -8.925 -10.578 1.00 89.56 265 PRO A CA 1
ATOM 2116 C C . PRO A 1 265 ? 24.287 -9.052 -10.043 1.00 89.56 265 PRO A C 1
ATOM 2118 O O . PRO A 1 265 ? 23.954 -9.995 -9.327 1.00 89.56 265 PRO A O 1
ATOM 2121 N N . ARG A 1 266 ? 23.426 -8.090 -10.383 1.00 90.50 266 ARG A N 1
ATOM 2122 C CA . ARG A 1 266 ? 22.006 -8.103 -10.021 1.00 90.50 266 ARG A CA 1
ATOM 2123 C C . ARG A 1 266 ? 21.154 -8.098 -11.278 1.00 90.50 266 ARG A C 1
ATOM 2125 O O . ARG A 1 266 ? 21.222 -7.158 -12.071 1.00 90.50 266 ARG A O 1
ATOM 2132 N N . LEU A 1 267 ? 20.292 -9.103 -11.414 1.00 91.81 267 LEU A N 1
ATOM 2133 C CA . LEU A 1 267 ? 19.238 -9.073 -12.416 1.00 91.81 267 LEU A CA 1
ATOM 2134 C C . LEU A 1 267 ? 18.196 -8.016 -12.065 1.00 91.81 267 LEU A C 1
ATOM 2136 O O . LEU A 1 267 ? 17.658 -7.968 -10.957 1.00 91.81 267 LEU A O 1
ATOM 2140 N N . THR A 1 268 ? 17.893 -7.176 -13.041 1.00 93.00 268 THR A N 1
ATOM 2141 C CA . THR A 1 268 ? 16.828 -6.184 -12.966 1.00 93.00 268 THR A CA 1
ATOM 2142 C C . THR A 1 268 ? 15.880 -6.425 -14.135 1.00 93.00 268 THR A C 1
ATOM 2144 O O . THR A 1 268 ? 16.361 -6.501 -15.264 1.00 93.00 268 THR A O 1
ATOM 2147 N N . PRO A 1 269 ? 14.558 -6.550 -13.913 1.00 95.56 269 PRO A N 1
ATOM 2148 C CA . PRO A 1 269 ? 13.600 -6.613 -15.014 1.00 95.56 269 PRO A CA 1
ATOM 2149 C C . PRO A 1 269 ? 13.814 -5.451 -15.982 1.00 95.56 269 PRO A C 1
ATOM 2151 O O . PRO A 1 269 ? 14.022 -4.318 -15.536 1.00 95.56 269 PRO A O 1
ATOM 2154 N N . ARG A 1 270 ? 13.782 -5.726 -17.289 1.00 95.19 270 ARG A N 1
ATOM 2155 C CA . ARG A 1 270 ? 13.936 -4.679 -18.311 1.00 95.19 270 ARG A CA 1
ATOM 2156 C C . ARG A 1 270 ? 12.755 -3.721 -18.312 1.00 95.19 270 ARG A C 1
ATOM 2158 O O . ARG A 1 270 ? 12.954 -2.522 -18.470 1.00 95.19 270 ARG A O 1
ATOM 2165 N N . LEU A 1 271 ? 11.558 -4.251 -18.085 1.00 93.75 271 LEU A N 1
ATOM 2166 C CA . LEU A 1 271 ? 10.329 -3.492 -17.937 1.00 93.75 271 LEU A CA 1
ATOM 2167 C C . LEU A 1 271 ? 9.497 -4.110 -16.808 1.00 93.75 271 LEU A C 1
ATOM 2169 O O . LEU A 1 271 ? 9.501 -5.328 -16.608 1.00 93.75 271 LEU A O 1
ATOM 2173 N N . LYS A 1 272 ? 8.839 -3.255 -16.024 1.00 94.19 272 LYS A N 1
ATOM 2174 C CA . LYS A 1 272 ? 7.995 -3.651 -14.895 1.00 94.19 272 LYS A CA 1
ATOM 2175 C C . LYS A 1 272 ? 6.616 -3.050 -15.077 1.00 94.19 272 LYS A C 1
ATOM 2177 O O . LYS A 1 272 ? 6.514 -1.870 -15.401 1.00 94.19 272 LYS A O 1
ATOM 2182 N N . TYR A 1 273 ? 5.600 -3.842 -14.786 1.00 91.44 273 TYR A N 1
ATOM 2183 C CA . TYR A 1 273 ? 4.239 -3.378 -14.594 1.00 91.44 273 TYR A CA 1
ATOM 2184 C C . TYR A 1 273 ? 3.913 -3.543 -13.117 1.00 91.44 273 TYR A C 1
ATOM 2186 O O . TYR A 1 273 ? 4.144 -4.607 -12.549 1.00 91.44 273 TYR A O 1
ATOM 2194 N N . ALA A 1 274 ? 3.463 -2.475 -12.474 1.00 89.44 274 ALA A N 1
ATOM 2195 C CA . ALA A 1 274 ? 3.076 -2.498 -11.075 1.00 89.44 274 ALA A CA 1
ATOM 2196 C C . ALA A 1 274 ? 1.597 -2.141 -11.003 1.00 89.44 274 ALA A C 1
ATOM 2198 O O . ALA A 1 274 ? 1.218 -1.032 -11.373 1.00 89.44 274 ALA A O 1
ATOM 2199 N N . SER A 1 275 ? 0.783 -3.075 -10.530 1.00 87.00 275 SER A N 1
ATOM 2200 C CA . SER A 1 275 ? -0.637 -2.854 -10.276 1.00 87.00 275 SER A CA 1
ATOM 2201 C C . SER A 1 275 ? -0.912 -2.956 -8.787 1.00 87.00 275 SER A C 1
ATOM 2203 O O . SER A 1 275 ? -0.267 -3.723 -8.075 1.00 87.00 275 SER A O 1
ATOM 2205 N N . ARG A 1 276 ? -1.891 -2.195 -8.312 1.00 83.12 276 ARG A N 1
ATOM 2206 C CA . ARG A 1 276 ? -2.457 -2.361 -6.973 1.00 83.12 276 ARG A CA 1
ATOM 2207 C C . ARG A 1 276 ? -3.889 -2.835 -7.129 1.00 83.12 276 ARG A C 1
ATOM 2209 O O . ARG A 1 276 ? -4.603 -2.343 -8.001 1.00 83.12 276 ARG A O 1
ATOM 2216 N N . SER A 1 277 ? -4.295 -3.782 -6.295 1.00 83.25 277 SER A N 1
ATOM 2217 C CA . SER A 1 277 ? -5.703 -4.140 -6.175 1.00 83.25 277 SER A CA 1
ATOM 2218 C C . SER A 1 277 ? -6.462 -2.921 -5.660 1.00 83.25 277 SER A C 1
ATOM 2220 O O . SER A 1 277 ? -6.182 -2.422 -4.569 1.00 83.25 277 SER A O 1
ATOM 2222 N N . VAL A 1 278 ? -7.415 -2.428 -6.454 1.00 81.06 278 VAL A N 1
ATOM 2223 C CA . VAL A 1 278 ? -8.293 -1.323 -6.043 1.00 81.06 278 VAL A CA 1
ATOM 2224 C C . VAL A 1 278 ? -9.070 -1.718 -4.791 1.00 81.06 278 VAL A C 1
ATOM 2226 O O . VAL A 1 278 ? -9.209 -0.915 -3.878 1.00 81.06 278 VAL A O 1
ATOM 2229 N N . LYS A 1 279 ? -9.508 -2.981 -4.713 1.00 81.88 279 LYS A N 1
ATOM 2230 C CA . LYS A 1 279 ? -10.207 -3.520 -3.545 1.00 81.88 279 LYS A CA 1
ATOM 2231 C C . LYS A 1 279 ? -9.350 -3.41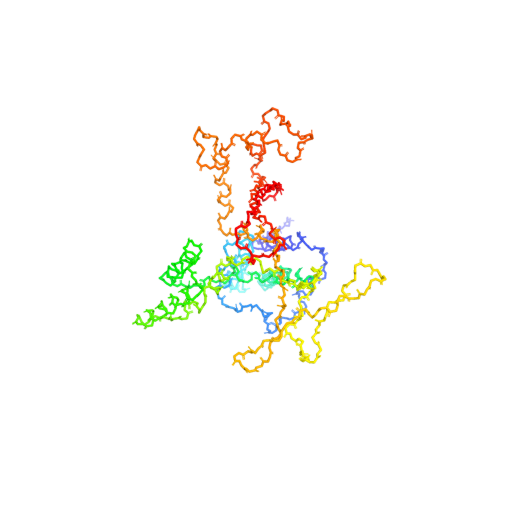4 -2.288 1.00 81.88 279 LYS A C 1
ATOM 2233 O O . LYS A 1 279 ? -9.850 -2.974 -1.261 1.00 81.88 279 LYS A O 1
ATOM 2238 N N . ASP A 1 280 ? -8.082 -3.791 -2.376 1.00 80.25 280 ASP A N 1
ATOM 2239 C CA . ASP A 1 280 ? -7.207 -3.803 -1.206 1.00 80.25 280 ASP A CA 1
ATOM 2240 C C . ASP A 1 280 ? -6.830 -2.383 -0.790 1.00 80.25 280 ASP A C 1
ATOM 2242 O O . ASP A 1 280 ? -6.716 -2.082 0.393 1.00 80.25 280 ASP A O 1
ATOM 2246 N N . TRP A 1 281 ? -6.667 -1.494 -1.770 1.00 82.38 281 TRP A N 1
ATOM 2247 C CA . TRP A 1 281 ? -6.408 -0.086 -1.509 1.00 82.38 281 TRP A CA 1
ATOM 2248 C C . TRP A 1 281 ? -7.612 0.598 -0.850 1.00 82.38 281 TRP A C 1
ATOM 2250 O O . TRP A 1 281 ? -7.430 1.311 0.131 1.00 82.38 281 TRP A O 1
ATOM 2260 N N . ILE A 1 282 ? -8.833 0.334 -1.330 1.00 83.38 282 ILE A N 1
ATOM 2261 C CA . ILE A 1 282 ? -10.068 0.822 -0.702 1.00 83.38 282 ILE A CA 1
ATOM 2262 C C . ILE A 1 282 ? -10.220 0.230 0.698 1.00 83.38 282 ILE A C 1
ATOM 2264 O O . ILE A 1 282 ? -10.488 0.969 1.633 1.00 83.38 282 ILE A O 1
ATOM 2268 N N . GLY A 1 283 ? -10.019 -1.081 0.860 1.00 83.38 283 GLY A N 1
ATOM 2269 C CA . GLY A 1 283 ? -10.112 -1.733 2.165 1.00 83.38 283 GLY A CA 1
ATOM 2270 C C . GLY A 1 283 ? -9.165 -1.101 3.181 1.00 83.38 283 GLY A C 1
ATOM 2271 O O . GLY A 1 283 ? -9.582 -0.779 4.285 1.00 83.38 283 GLY A O 1
ATOM 2272 N N . LEU A 1 284 ? -7.924 -0.832 2.769 1.00 80.06 284 LEU A N 1
ATOM 2273 C CA . LEU A 1 284 ? -6.948 -0.123 3.588 1.00 80.06 284 LEU A CA 1
ATOM 2274 C C . LEU A 1 284 ? -7.360 1.313 3.925 1.00 80.06 284 LEU A C 1
ATOM 2276 O O . LEU A 1 284 ? -7.093 1.792 5.025 1.00 80.06 284 LEU A O 1
ATOM 2280 N N . PHE A 1 285 ? -7.911 2.028 2.947 1.00 82.00 285 PHE A N 1
ATOM 2281 C CA . PHE A 1 285 ? -8.342 3.407 3.127 1.00 82.00 285 PHE A CA 1
ATOM 2282 C C . PHE A 1 285 ? -9.498 3.490 4.128 1.00 82.00 285 PHE A C 1
ATOM 2284 O O . PHE A 1 285 ? -9.452 4.303 5.046 1.00 82.00 285 PHE A O 1
ATOM 2291 N N . LEU A 1 286 ? -10.489 2.608 3.984 1.00 83.44 286 LEU A N 1
ATOM 2292 C CA . LEU A 1 286 ? -11.645 2.533 4.874 1.00 83.44 286 LEU A CA 1
ATOM 2293 C C . LEU A 1 286 ? -11.269 2.040 6.273 1.00 83.44 286 LEU A C 1
ATOM 2295 O O . LEU A 1 286 ? -11.862 2.486 7.242 1.00 83.44 286 LEU A O 1
ATOM 2299 N N . SER A 1 287 ? -10.254 1.181 6.398 1.00 81.50 287 SER A N 1
ATOM 2300 C CA . SER A 1 287 ? -9.787 0.683 7.696 1.00 81.50 287 SER A CA 1
ATOM 2301 C C . SER A 1 287 ? -8.894 1.668 8.461 1.00 81.50 287 SER A C 1
ATOM 2303 O O . SER A 1 287 ? -8.288 1.279 9.461 1.00 81.50 287 SER A O 1
ATOM 2305 N N . GLN A 1 288 ? -8.702 2.900 7.975 1.00 79.31 288 GLN A N 1
ATOM 2306 C CA . GLN A 1 288 ? -7.913 3.891 8.706 1.00 79.31 288 GLN A CA 1
ATOM 2307 C C . GLN A 1 288 ? -8.679 4.373 9.947 1.00 79.31 288 GLN A C 1
ATOM 2309 O O . GLN A 1 288 ? -9.865 4.688 9.839 1.00 79.31 288 GLN A O 1
ATOM 2314 N N . PRO A 1 289 ? -8.015 4.500 11.112 1.00 78.38 289 PRO A N 1
ATOM 2315 C CA . PRO A 1 289 ? -8.642 5.065 12.302 1.00 78.38 289 PRO A CA 1
ATOM 2316 C C . PRO A 1 289 ? -9.267 6.441 12.029 1.00 78.38 289 PRO A C 1
ATOM 2318 O O . PRO A 1 289 ? -8.622 7.307 11.434 1.00 78.38 289 PRO A O 1
ATOM 2321 N N . GLY A 1 290 ? -10.514 6.630 12.466 1.00 82.75 290 GLY A N 1
ATOM 2322 C CA . GLY A 1 290 ? -11.289 7.860 12.272 1.00 82.75 290 GLY A CA 1
ATOM 2323 C C . GLY A 1 290 ? -11.910 8.025 10.881 1.00 82.75 290 GLY A C 1
ATOM 2324 O O . GLY A 1 290 ? -12.628 8.995 10.659 1.00 82.75 290 GLY A O 1
ATOM 2325 N N . MET A 1 291 ? -11.667 7.111 9.932 1.00 83.56 291 MET A N 1
ATOM 2326 C CA . MET A 1 291 ? -12.316 7.179 8.618 1.00 83.56 291 MET A CA 1
ATOM 2327 C C . MET A 1 291 ? -13.826 6.948 8.722 1.00 83.56 291 MET A C 1
ATOM 2329 O O . MET A 1 291 ? -14.582 7.628 8.040 1.00 83.56 291 MET A O 1
ATOM 2333 N N . GLU A 1 292 ? -14.262 6.027 9.583 1.00 82.69 292 GLU A N 1
ATOM 2334 C CA . GLU A 1 292 ? -15.683 5.779 9.868 1.00 82.69 292 GLU A CA 1
ATOM 2335 C C . GLU A 1 292 ? -16.360 7.040 10.417 1.00 82.69 292 GLU A C 1
ATOM 2337 O O . GLU A 1 292 ? -17.295 7.531 9.791 1.00 82.69 292 GLU A O 1
ATOM 2342 N N . ASP A 1 293 ? -15.798 7.649 11.469 1.00 83.94 293 ASP A N 1
ATOM 2343 C CA . ASP A 1 293 ? -16.297 8.908 12.046 1.00 83.94 293 ASP A CA 1
ATOM 2344 C C . ASP A 1 293 ? -16.380 10.030 11.001 1.00 83.94 293 ASP A C 1
ATOM 2346 O O . ASP A 1 293 ? -17.353 10.785 10.945 1.00 83.94 293 ASP A O 1
ATOM 2350 N N . LEU A 1 294 ? -15.357 10.143 10.142 1.00 83.94 294 LEU A N 1
ATOM 2351 C CA . LEU A 1 294 ? -15.368 11.100 9.042 1.00 83.94 294 LEU A CA 1
ATOM 2352 C C . LEU A 1 294 ? -16.538 10.800 8.104 1.00 83.94 294 LEU A C 1
ATOM 2354 O O . LEU A 1 294 ? -17.353 11.690 7.875 1.00 83.94 294 LEU A O 1
ATOM 2358 N N . MET A 1 295 ? -16.662 9.570 7.599 1.00 82.62 295 MET A N 1
ATOM 2359 C CA . MET A 1 295 ? -17.743 9.162 6.691 1.00 82.62 295 MET A CA 1
ATOM 2360 C C . MET A 1 295 ? -19.139 9.374 7.294 1.00 82.62 295 MET A C 1
ATOM 2362 O O . MET A 1 295 ? -20.046 9.798 6.578 1.00 82.62 295 MET A O 1
ATOM 2366 N N . GLU A 1 296 ? -19.313 9.136 8.594 1.00 78.12 296 GLU A N 1
ATOM 2367 C CA . GLU A 1 296 ? -20.559 9.414 9.311 1.00 78.12 296 GLU A CA 1
ATOM 2368 C C . GLU A 1 296 ? -20.835 10.914 9.421 1.00 78.12 296 GLU A C 1
ATOM 2370 O O . GLU A 1 296 ? -21.945 11.360 9.119 1.00 78.12 296 GLU A O 1
ATOM 2375 N N . SER A 1 297 ? -19.822 11.717 9.767 1.00 79.25 297 SER A N 1
ATOM 2376 C CA . SER A 1 297 ? -19.953 13.179 9.814 1.00 79.25 297 SER A CA 1
ATOM 2377 C C . SER A 1 297 ? -20.316 13.774 8.445 1.00 79.25 297 SER A C 1
ATOM 2379 O O . SER A 1 297 ? -21.065 14.749 8.367 1.00 79.25 297 SER A O 1
ATOM 2381 N N . TYR A 1 298 ? -19.869 13.137 7.355 1.00 71.69 298 TYR A N 1
ATOM 2382 C CA . TYR A 1 298 ? -20.168 13.554 5.983 1.00 71.69 298 TYR A CA 1
ATOM 2383 C C . TYR A 1 298 ? -21.642 13.375 5.590 1.00 71.69 298 TYR A C 1
ATOM 2385 O O . TYR A 1 298 ? -22.116 14.124 4.735 1.00 71.69 298 TYR A O 1
ATOM 2393 N N . LYS A 1 299 ? -22.413 12.476 6.230 1.00 67.25 299 LYS A N 1
ATOM 2394 C CA . LYS A 1 299 ? -23.862 12.317 5.954 1.00 67.25 299 LYS A CA 1
ATOM 2395 C C . LYS A 1 299 ? -24.670 13.597 6.251 1.00 67.25 299 LYS A C 1
ATOM 2397 O O . LYS A 1 299 ? -25.804 13.725 5.802 1.00 67.25 299 LYS A O 1
ATOM 2402 N N . GLN A 1 300 ? -24.093 14.557 6.980 1.00 66.06 300 GLN A N 1
ATOM 2403 C CA . GLN A 1 300 ? -24.760 15.790 7.412 1.00 66.06 300 GLN A CA 1
ATOM 2404 C C . GLN A 1 300 ? -24.582 16.973 6.439 1.00 66.06 300 GLN A C 1
ATOM 2406 O O . GLN A 1 300 ? -25.208 18.020 6.624 1.00 66.06 300 GLN A O 1
ATOM 2411 N N . CYS A 1 301 ? -23.759 16.841 5.391 1.00 67.44 301 CYS A N 1
ATOM 2412 C CA . CYS A 1 301 ? -23.564 17.897 4.395 1.00 67.44 301 CYS A CA 1
ATOM 2413 C C . CYS A 1 301 ? -24.723 17.927 3.385 1.00 67.44 301 CYS A C 1
ATOM 2415 O O . CYS A 1 301 ? -24.663 17.308 2.327 1.00 67.44 301 CYS A O 1
ATOM 2417 N N . GLY A 1 302 ? -25.790 18.660 3.712 1.00 69.19 302 GLY A N 1
ATOM 2418 C CA . GLY A 1 302 ? -26.904 18.912 2.794 1.00 69.19 302 GLY A CA 1
ATOM 2419 C C . GLY A 1 302 ? -26.525 19.756 1.568 1.00 69.19 302 GLY A C 1
ATOM 2420 O O . GLY A 1 302 ? -25.399 20.244 1.430 1.00 69.19 302 GLY A O 1
ATOM 2421 N N . GLN A 1 303 ? -27.496 19.959 0.674 1.00 69.12 303 GLN A N 1
ATOM 2422 C CA . GLN A 1 303 ? -27.344 20.866 -0.465 1.00 69.12 303 GLN A CA 1
ATOM 2423 C C . GLN A 1 303 ? -26.999 22.282 0.014 1.00 69.12 303 GLN A C 1
ATOM 2425 O O . GLN A 1 303 ? -27.670 22.841 0.881 1.00 69.12 303 GLN A O 1
ATOM 2430 N N . SER A 1 304 ? -25.964 22.867 -0.583 1.00 77.81 304 SER A N 1
ATOM 2431 C CA . SER A 1 304 ? -25.568 24.259 -0.375 1.00 77.81 304 SER A CA 1
ATOM 2432 C C . SER A 1 304 ? -25.762 25.032 -1.683 1.00 77.81 304 SER A C 1
ATOM 2434 O O . SER A 1 304 ? -25.467 24.483 -2.748 1.00 77.81 304 SER A O 1
ATOM 2436 N N . PRO A 1 305 ? -26.234 26.293 -1.645 1.00 77.62 305 PRO A N 1
ATOM 2437 C CA . PRO A 1 305 ? -26.315 27.138 -2.839 1.00 77.62 305 PRO A CA 1
ATOM 2438 C C . PRO A 1 305 ? -24.932 27.437 -3.440 1.00 77.62 305 PRO A C 1
ATOM 2440 O O . PRO A 1 305 ? -24.821 27.675 -4.641 1.00 77.62 305 PRO A O 1
ATOM 2443 N N . GLU A 1 306 ? -23.878 27.387 -2.624 1.00 86.69 306 GLU A N 1
ATOM 2444 C CA . GLU A 1 306 ? -22.488 27.474 -3.062 1.00 86.69 306 GLU A CA 1
ATOM 2445 C C . GLU A 1 306 ? -21.819 26.108 -2.899 1.00 86.69 306 GLU A C 1
ATOM 2447 O O . GLU A 1 306 ? -21.744 25.572 -1.792 1.00 86.69 306 GLU A O 1
ATOM 2452 N N . MET A 1 307 ? -21.348 25.540 -4.011 1.00 84.94 307 MET A N 1
ATOM 2453 C CA . MET A 1 307 ? -20.664 24.247 -4.041 1.00 84.94 307 MET A CA 1
ATOM 2454 C C . MET A 1 307 ? -19.203 24.427 -3.608 1.00 84.94 307 MET A C 1
ATOM 2456 O O . MET A 1 307 ? -18.360 24.846 -4.402 1.00 84.94 307 MET A O 1
ATOM 2460 N N . SER A 1 308 ? -18.908 24.119 -2.349 1.00 82.56 308 SER A N 1
ATOM 2461 C CA . SER A 1 308 ? -17.552 24.021 -1.803 1.00 82.56 308 SER A CA 1
ATOM 2462 C C . SER A 1 308 ? -16.969 22.610 -1.916 1.00 82.56 308 SER A C 1
ATOM 2464 O O . SER A 1 308 ? -15.747 22.461 -1.927 1.00 82.56 308 SER A O 1
ATOM 2466 N N . ASP A 1 309 ? -17.825 21.593 -2.043 1.00 80.69 309 ASP A N 1
ATOM 2467 C CA . ASP A 1 309 ? -17.447 20.186 -2.190 1.00 80.69 309 ASP A CA 1
ATOM 2468 C C . ASP A 1 309 ? -18.206 19.524 -3.353 1.00 80.69 309 ASP A C 1
ATOM 2470 O O . ASP A 1 309 ? -19.343 19.887 -3.660 1.00 80.69 309 ASP A O 1
ATOM 2474 N N . ILE A 1 310 ? -17.599 18.516 -3.991 1.00 78.44 310 ILE A N 1
ATOM 2475 C CA . ILE A 1 310 ? -18.228 17.743 -5.066 1.00 78.44 310 ILE A CA 1
ATOM 2476 C C . ILE A 1 310 ? -19.555 17.123 -4.619 1.00 78.44 310 ILE A C 1
ATOM 2478 O O . ILE A 1 310 ? -20.461 17.030 -5.439 1.00 78.44 310 ILE A O 1
ATOM 2482 N N . GLN A 1 311 ? -19.703 16.752 -3.344 1.00 73.62 311 GLN A N 1
ATOM 2483 C CA . GLN A 1 311 ? -20.922 16.147 -2.787 1.00 73.62 311 GLN A CA 1
ATOM 2484 C C . GLN A 1 311 ? -22.125 17.101 -2.771 1.00 73.62 311 GLN A C 1
ATOM 2486 O O . GLN A 1 311 ? -23.272 16.664 -2.837 1.00 73.62 311 GLN A O 1
ATOM 2491 N N . GLN A 1 312 ? -21.881 18.411 -2.749 1.00 80.19 312 GLN A N 1
ATOM 2492 C CA . GLN A 1 312 ? -22.936 19.422 -2.843 1.00 80.19 312 GLN A CA 1
ATOM 2493 C C . GLN A 1 312 ? -23.419 19.617 -4.285 1.00 80.19 312 GLN A C 1
ATOM 2495 O O . GLN A 1 312 ? -24.376 20.354 -4.521 1.00 80.19 312 GLN A O 1
ATOM 2500 N N . SER A 1 313 ? -22.782 18.956 -5.260 1.00 82.50 313 SER A N 1
ATOM 2501 C CA . SER A 1 313 ? -23.230 18.985 -6.645 1.00 82.50 313 SER A CA 1
ATOM 2502 C C . SER A 1 313 ? -24.659 18.446 -6.751 1.00 82.50 313 SER A C 1
ATOM 2504 O O . SER A 1 313 ? -24.906 17.306 -6.342 1.00 82.50 313 SER A O 1
ATOM 2506 N N . PRO A 1 314 ? -25.591 19.187 -7.384 1.00 79.88 314 PRO A N 1
ATOM 2507 C CA . PRO A 1 314 ? -26.952 18.712 -7.633 1.00 79.88 314 PRO A CA 1
ATOM 2508 C C . PRO A 1 314 ? -26.999 17.371 -8.374 1.00 79.88 314 PRO A C 1
ATOM 2510 O O . PRO A 1 314 ? -27.973 16.632 -8.250 1.00 79.88 314 PRO A O 1
ATOM 2513 N N . PHE A 1 315 ? -25.936 17.028 -9.113 1.00 81.75 315 PHE A N 1
ATOM 2514 C CA . PHE A 1 315 ? -25.809 15.740 -9.784 1.00 81.75 315 PHE A CA 1
ATOM 2515 C C . PHE A 1 315 ? -25.923 14.562 -8.809 1.00 81.75 315 PHE A C 1
ATOM 2517 O O . PHE A 1 315 ? -26.650 13.622 -9.093 1.00 81.75 315 PHE A O 1
ATOM 2524 N N . TRP A 1 316 ? -25.284 14.603 -7.636 1.00 76.31 316 TRP A N 1
ATOM 2525 C CA . TRP A 1 316 ? -25.315 13.469 -6.697 1.00 76.31 316 TRP A CA 1
ATOM 2526 C C . TRP A 1 316 ? -26.656 13.294 -6.000 1.00 76.31 316 TRP A C 1
ATOM 2528 O O . TRP A 1 316 ? -27.059 12.172 -5.703 1.00 76.31 316 TRP A O 1
ATOM 2538 N N . TRP A 1 317 ? -27.370 14.399 -5.815 1.00 75.06 317 TRP A N 1
ATOM 2539 C CA . TRP A 1 317 ? -28.729 14.426 -5.280 1.00 75.06 317 TRP A CA 1
ATOM 2540 C C . TRP A 1 317 ? -29.790 14.118 -6.333 1.00 75.06 317 TRP A C 1
ATOM 2542 O O . TRP A 1 317 ? -30.965 14.046 -6.016 1.00 75.06 317 TRP A O 1
ATOM 2552 N N . THR A 1 318 ? -29.402 13.957 -7.594 1.00 78.88 318 THR A N 1
ATOM 2553 C CA . THR A 1 318 ? -30.297 13.518 -8.674 1.00 78.88 318 THR A CA 1
ATOM 2554 C C . THR A 1 318 ? -29.829 12.208 -9.300 1.00 78.88 318 THR A C 1
ATOM 2556 O O . THR A 1 318 ? -30.522 11.647 -10.146 1.00 78.88 318 THR A O 1
ATOM 2559 N N . PHE A 1 319 ? -28.671 11.691 -8.872 1.00 80.38 319 PHE A N 1
ATOM 2560 C CA . PHE A 1 319 ? -28.108 10.451 -9.370 1.00 80.38 319 PHE A CA 1
ATOM 2561 C C . PHE A 1 319 ? -28.951 9.278 -8.850 1.00 80.38 319 PHE A C 1
ATOM 2563 O O . PHE A 1 319 ? -29.006 9.060 -7.637 1.00 80.38 319 PHE A O 1
ATOM 2570 N N . PRO A 1 320 ? -29.588 8.502 -9.744 1.00 74.56 320 PRO A N 1
ATOM 2571 C CA . PRO A 1 320 ? -30.511 7.437 -9.356 1.00 74.56 320 PRO A CA 1
ATOM 2572 C C . PRO A 1 320 ? -29.817 6.205 -8.761 1.00 74.56 320 PRO A C 1
ATOM 2574 O O . PRO A 1 320 ? -30.482 5.314 -8.245 1.00 74.56 320 PRO A O 1
ATOM 2577 N N . GLY A 1 321 ? -28.485 6.144 -8.826 1.00 74.25 321 GLY A N 1
ATOM 2578 C CA . GLY A 1 321 ? -27.722 4.979 -8.402 1.00 74.25 321 GLY A CA 1
ATOM 2579 C C . GLY A 1 321 ? -27.617 3.892 -9.479 1.00 74.25 321 GLY A C 1
ATOM 2580 O O . GLY A 1 321 ? -28.239 3.986 -10.538 1.00 74.25 321 GLY A O 1
ATOM 2581 N N . PRO A 1 322 ? -26.789 2.864 -9.230 1.00 70.88 322 PRO A N 1
ATOM 2582 C CA . PRO A 1 322 ? -26.603 1.735 -10.142 1.00 70.88 322 PRO A CA 1
ATOM 2583 C C . PRO A 1 322 ? -27.789 0.756 -10.162 1.00 70.88 322 PRO A C 1
ATOM 2585 O O . PRO A 1 322 ? -27.946 0.038 -11.145 1.00 70.88 322 PRO A O 1
ATOM 2588 N N . ASP A 1 323 ? -28.614 0.740 -9.110 1.00 67.88 323 ASP A N 1
ATOM 2589 C CA . ASP A 1 323 ? -29.725 -0.210 -8.938 1.00 67.88 323 ASP A CA 1
ATOM 2590 C C . ASP A 1 323 ? -31.054 0.291 -9.523 1.00 67.88 323 ASP A C 1
ATOM 2592 O O . ASP A 1 323 ? -32.065 -0.412 -9.487 1.00 67.88 323 ASP A O 1
ATOM 2596 N N . ALA A 1 324 ? -31.076 1.505 -10.079 1.00 66.56 324 ALA A N 1
ATOM 2597 C CA . ALA A 1 324 ? -32.235 1.989 -10.805 1.00 66.56 324 ALA A CA 1
ATOM 2598 C C . ALA A 1 324 ? -32.418 1.152 -12.080 1.00 66.56 324 ALA A C 1
ATOM 2600 O O . ALA A 1 324 ? -31.568 1.157 -12.974 1.00 66.56 324 ALA A O 1
ATOM 2601 N N . GLU A 1 325 ? -33.532 0.417 -12.156 1.00 57.41 325 GLU A N 1
ATOM 2602 C CA . GLU A 1 325 ? -33.963 -0.302 -13.356 1.00 57.41 325 GLU A CA 1
ATOM 2603 C C . GLU A 1 325 ? -34.208 0.700 -14.497 1.00 57.41 325 GLU A C 1
ATOM 2605 O O . GLU A 1 325 ? -35.310 1.206 -14.696 1.00 57.41 325 GLU A O 1
ATOM 2610 N N . GLY A 1 326 ? -33.145 1.029 -15.228 1.00 57.66 326 GLY A N 1
ATOM 2611 C CA . GLY A 1 326 ? -33.152 2.014 -16.303 1.00 57.66 326 GLY A CA 1
ATOM 2612 C C . GLY A 1 326 ? -32.087 3.085 -16.093 1.00 57.66 326 GLY A C 1
ATOM 2613 O O . GLY A 1 326 ? -32.047 3.776 -15.079 1.00 57.66 326 GLY A O 1
ATOM 2614 N N . VAL A 1 327 ? -31.219 3.249 -17.091 1.00 48.41 327 VAL A N 1
ATOM 2615 C CA . VAL A 1 327 ? -30.216 4.317 -17.118 1.00 48.41 327 VAL A CA 1
ATOM 2616 C C . VAL A 1 327 ? -30.935 5.672 -17.083 1.00 48.41 327 VAL A C 1
ATOM 2618 O O . VAL A 1 327 ? -31.443 6.129 -18.103 1.00 48.41 327 VAL A O 1
ATOM 2621 N N . GLY A 1 328 ? -30.952 6.326 -15.919 1.00 50.94 328 GLY A N 1
ATOM 2622 C CA . GLY A 1 328 ? -31.131 7.777 -15.832 1.00 50.94 328 GLY A CA 1
ATOM 2623 C C . GLY A 1 328 ? -32.483 8.323 -15.372 1.00 50.94 328 GLY A C 1
ATOM 2624 O O . GLY A 1 328 ? -32.717 9.507 -15.597 1.00 50.94 328 GLY A O 1
ATOM 2625 N N . VAL A 1 329 ? -33.351 7.552 -14.709 1.00 51.22 329 VAL A N 1
ATOM 2626 C CA . VAL A 1 329 ? -34.545 8.139 -14.069 1.00 51.22 329 VAL A CA 1
ATOM 2627 C C . VAL A 1 329 ? -34.619 7.710 -12.611 1.00 51.22 329 VAL A C 1
ATOM 2629 O O . VAL A 1 329 ? -34.995 6.585 -12.296 1.00 51.22 329 VAL A O 1
ATOM 2632 N N . ALA A 1 330 ? -34.244 8.621 -11.715 1.00 54.34 330 ALA A N 1
ATOM 2633 C CA . ALA A 1 330 ? -34.543 8.480 -10.298 1.00 54.34 330 ALA A CA 1
ATOM 2634 C C . ALA A 1 330 ? -36.063 8.423 -10.143 1.00 54.34 330 ALA A C 1
ATOM 2636 O O . ALA A 1 330 ? -36.768 9.251 -10.729 1.00 54.34 330 ALA A O 1
ATOM 2637 N N . LYS A 1 331 ? -36.583 7.468 -9.363 1.00 60.97 331 LYS A N 1
ATOM 2638 C CA . LYS A 1 331 ? -37.952 7.622 -8.860 1.00 60.97 331 LYS A CA 1
ATOM 2639 C C . LYS A 1 331 ? -37.988 8.939 -8.093 1.00 60.97 331 LYS A C 1
ATOM 2641 O O . LYS A 1 331 ? -37.044 9.253 -7.378 1.00 60.97 331 LYS A O 1
ATOM 2646 N N . GLU A 1 332 ? -39.030 9.732 -8.305 1.00 64.25 332 GLU A N 1
ATOM 2647 C CA . GLU A 1 332 ? -39.142 11.061 -7.710 1.00 64.25 332 GLU A CA 1
ATOM 2648 C C . GLU A 1 332 ? -38.939 10.972 -6.188 1.00 64.25 332 GLU A C 1
ATOM 2650 O O . GLU A 1 332 ? -39.630 10.218 -5.504 1.00 64.25 332 GLU A O 1
ATOM 2655 N N . GLY A 1 333 ? -37.923 11.676 -5.683 1.00 64.38 333 GLY A N 1
ATOM 2656 C CA . GLY A 1 333 ? -37.533 11.652 -4.273 1.00 64.38 333 GLY A CA 1
ATOM 2657 C C . GLY A 1 333 ? -36.493 10.600 -3.876 1.00 64.38 333 GLY A C 1
ATOM 2658 O O . GLY A 1 333 ? -35.989 10.709 -2.766 1.00 64.38 333 GLY A O 1
ATOM 2659 N N . GLN A 1 334 ? -36.126 9.652 -4.750 1.00 67.00 334 GLN A N 1
ATOM 2660 C CA . GLN A 1 334 ? -35.070 8.679 -4.466 1.00 67.00 334 GLN A CA 1
ATOM 2661 C C . GLN A 1 334 ? -33.719 9.093 -5.045 1.00 67.00 334 GLN A C 1
ATOM 2663 O O . GLN A 1 334 ? -33.588 9.354 -6.240 1.00 67.00 334 GLN A O 1
ATOM 2668 N N . THR A 1 335 ? -32.689 9.144 -4.209 1.00 73.31 335 THR A N 1
ATOM 2669 C CA . THR A 1 335 ? -31.359 9.619 -4.598 1.00 73.31 335 THR A CA 1
ATOM 2670 C C . THR A 1 335 ? -30.284 8.717 -4.015 1.00 73.31 335 THR A C 1
ATOM 2672 O O . THR A 1 335 ? -30.420 8.175 -2.913 1.00 73.31 335 THR A O 1
ATOM 2675 N N . PHE A 1 336 ? -29.173 8.568 -4.741 1.00 75.88 336 PHE A N 1
ATOM 2676 C CA . PHE A 1 336 ? -28.108 7.668 -4.314 1.00 75.88 336 PHE A CA 1
ATOM 2677 C C . PHE A 1 336 ? -27.532 8.028 -2.943 1.00 75.88 336 PHE A C 1
ATOM 2679 O O . PHE A 1 336 ? -27.104 7.120 -2.262 1.00 75.88 336 PHE A O 1
ATOM 2686 N N . PHE A 1 337 ? -27.548 9.277 -2.476 1.00 76.12 337 PHE A N 1
ATOM 2687 C CA . PHE A 1 337 ? -27.097 9.590 -1.108 1.00 76.12 337 PHE A CA 1
ATOM 2688 C C . PHE A 1 337 ? -28.229 9.911 -0.130 1.00 76.12 337 PHE A C 1
ATOM 2690 O O . PHE A 1 337 ? -28.096 9.608 1.050 1.00 76.12 337 PHE A O 1
ATOM 2697 N N . GLY A 1 338 ? -29.342 10.478 -0.598 1.00 73.31 338 GLY A N 1
ATOM 2698 C CA . GLY A 1 338 ? -30.438 10.920 0.269 1.00 73.31 338 GLY A CA 1
ATOM 2699 C C . GLY A 1 338 ? -31.256 9.792 0.899 1.00 73.31 338 GLY A C 1
ATOM 2700 O O . GLY A 1 338 ? -31.833 10.016 1.955 1.00 73.31 338 GLY A O 1
ATOM 2701 N N . ASP A 1 339 ? -31.259 8.588 0.312 1.00 75.25 339 ASP A N 1
ATOM 2702 C CA . ASP A 1 339 ? -31.997 7.433 0.860 1.00 75.25 339 ASP A CA 1
ATOM 2703 C C . ASP A 1 339 ? -31.104 6.387 1.535 1.00 75.25 339 ASP A C 1
ATOM 2705 O O . ASP A 1 339 ? -31.536 5.249 1.733 1.00 75.25 339 ASP A O 1
ATOM 2709 N N . ALA A 1 340 ? -29.831 6.692 1.794 1.00 76.19 340 ALA A N 1
ATOM 2710 C CA . ALA A 1 340 ? -28.975 5.749 2.506 1.00 76.19 340 ALA A CA 1
ATOM 2711 C C . ALA A 1 340 ? -29.508 5.583 3.933 1.00 76.19 340 ALA A C 1
ATOM 2713 O O . ALA A 1 340 ? -29.619 6.570 4.664 1.00 76.19 340 ALA A O 1
ATOM 2714 N N . SER A 1 341 ? -29.839 4.355 4.346 1.00 79.06 341 SER A N 1
ATOM 2715 C CA . SER A 1 341 ? -30.209 4.119 5.744 1.00 79.06 341 SER A CA 1
ATOM 2716 C C . SER A 1 341 ? -29.022 4.409 6.669 1.00 79.06 341 SER A C 1
ATOM 2718 O O . SER A 1 341 ? -27.860 4.449 6.249 1.00 79.06 341 SER A O 1
ATOM 2720 N N . GLU A 1 342 ? -29.286 4.604 7.963 1.00 78.25 342 GLU A N 1
ATOM 2721 C CA . GLU A 1 342 ? -28.209 4.782 8.949 1.00 78.25 342 GLU A CA 1
ATOM 2722 C C . GLU A 1 342 ? -27.231 3.594 8.932 1.00 78.25 342 GLU A C 1
ATOM 2724 O O . GLU A 1 342 ? -26.024 3.805 8.998 1.00 78.25 342 GLU A O 1
ATOM 2729 N N . SER A 1 343 ? -27.752 2.383 8.702 1.00 78.44 343 SER A N 1
ATOM 2730 C CA . SER A 1 343 ? -27.013 1.118 8.575 1.00 78.44 343 SER A CA 1
ATOM 2731 C C . SER A 1 343 ? -26.343 0.874 7.215 1.00 78.44 343 SER A C 1
ATOM 2733 O O . SER A 1 343 ? -25.771 -0.194 6.988 1.00 78.44 343 SER A O 1
ATOM 2735 N N . GLU A 1 344 ? -26.450 1.816 6.278 1.00 79.62 344 GLU A N 1
ATOM 2736 C CA . GLU A 1 344 ? -25.925 1.673 4.925 1.00 79.62 344 GLU A CA 1
ATOM 2737 C C . GLU A 1 344 ? -24.788 2.668 4.671 1.00 79.62 344 GLU A C 1
ATOM 2739 O O . GLU A 1 344 ? -24.883 3.867 4.970 1.00 79.62 344 GLU A O 1
ATOM 2744 N N . LEU A 1 345 ? -23.701 2.170 4.076 1.00 79.44 345 LEU A N 1
ATOM 2745 C CA . LEU A 1 345 ? -22.581 2.984 3.623 1.00 79.44 345 LEU A CA 1
ATOM 2746 C C . LEU A 1 345 ? -22.524 2.970 2.097 1.00 79.44 345 LEU A C 1
ATOM 2748 O O . LEU A 1 345 ? -22.237 1.953 1.459 1.00 79.44 345 LEU A O 1
ATOM 2752 N N . ARG A 1 346 ? -22.759 4.137 1.499 1.00 81.19 346 ARG A N 1
ATOM 2753 C CA . ARG A 1 346 ? -22.647 4.348 0.056 1.00 81.19 346 ARG A CA 1
ATOM 2754 C C . ARG A 1 346 ? -21.379 5.132 -0.235 1.00 81.19 346 ARG A C 1
ATOM 2756 O O . ARG A 1 346 ? -21.187 6.234 0.269 1.00 81.19 346 ARG A O 1
ATOM 2763 N N . LEU A 1 347 ? -20.500 4.549 -1.041 1.00 79.50 347 LEU A N 1
ATOM 2764 C CA . LEU A 1 347 ? -19.202 5.121 -1.378 1.00 79.50 347 LEU A CA 1
ATOM 2765 C C . LEU A 1 347 ? -19.145 5.464 -2.859 1.00 79.50 347 LEU A C 1
ATOM 2767 O O . LEU A 1 347 ? -19.550 4.675 -3.716 1.00 79.50 347 LEU A O 1
ATOM 2771 N N . LEU A 1 348 ? -18.572 6.624 -3.152 1.00 78.38 348 LEU A N 1
ATOM 2772 C CA . LEU A 1 348 ? -18.287 7.075 -4.501 1.00 78.38 348 LEU A CA 1
ATOM 2773 C C . LEU A 1 348 ? -16.790 7.337 -4.639 1.00 78.38 348 LEU A C 1
ATOM 2775 O O . LEU A 1 348 ? -16.206 8.117 -3.891 1.00 78.38 348 LEU A O 1
ATOM 2779 N N . PHE A 1 349 ? -16.183 6.719 -5.645 1.00 76.12 349 PHE A N 1
ATOM 2780 C CA . PHE A 1 349 ? -14.782 6.916 -5.986 1.00 76.12 349 PHE A CA 1
ATOM 2781 C C . PHE A 1 349 ? -14.674 7.604 -7.342 1.00 76.12 349 PHE A C 1
ATOM 2783 O O . PHE A 1 349 ? -15.186 7.101 -8.341 1.00 76.12 349 PHE A O 1
ATOM 2790 N N . GLY A 1 350 ? -13.977 8.737 -7.389 1.00 76.44 350 GLY A N 1
ATOM 2791 C CA . GLY A 1 350 ? -13.542 9.361 -8.636 1.00 76.44 350 GLY A CA 1
ATOM 2792 C C . GLY A 1 350 ? -12.134 8.895 -8.999 1.00 76.44 350 GLY A C 1
ATOM 2793 O O . GLY A 1 350 ? -11.185 9.152 -8.264 1.00 76.44 350 GLY A O 1
ATOM 2794 N N . PHE A 1 351 ? -11.982 8.231 -10.140 1.00 71.50 351 PHE A N 1
ATOM 2795 C CA . PHE A 1 351 ? -10.690 7.841 -10.696 1.00 71.50 351 PHE A CA 1
ATOM 2796 C C . PHE A 1 351 ? -10.334 8.763 -11.853 1.00 71.50 351 PHE A C 1
ATOM 2798 O O . PHE A 1 351 ? -10.880 8.620 -12.941 1.00 71.50 351 PHE A O 1
ATOM 2805 N N . GLY A 1 352 ? -9.395 9.682 -11.646 1.00 71.31 352 GLY A N 1
ATOM 2806 C CA . GLY A 1 352 ? -8.739 10.374 -12.753 1.00 71.31 352 GLY A CA 1
ATOM 2807 C C . GLY A 1 352 ? -7.672 9.470 -13.367 1.00 71.31 352 GLY A C 1
ATOM 2808 O O . GLY A 1 352 ? -6.639 9.232 -12.744 1.00 71.31 352 GLY A O 1
A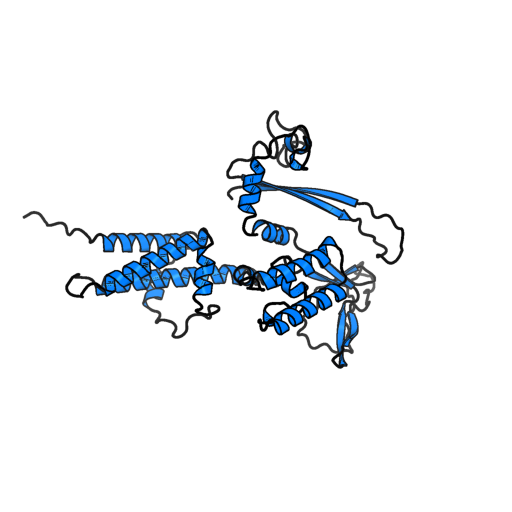TOM 2809 N N . LEU A 1 353 ? -7.914 8.945 -14.566 1.00 67.00 353 LEU A N 1
ATOM 2810 C CA . LEU A 1 353 ? -6.904 8.254 -15.360 1.00 67.00 353 LEU A CA 1
ATOM 2811 C C . LEU A 1 353 ? -6.214 9.279 -16.251 1.00 67.00 353 LEU A C 1
ATOM 2813 O O . LEU A 1 353 ? -6.832 9.816 -17.168 1.00 67.00 353 LEU A O 1
ATOM 2817 N N . ASP A 1 354 ? -4.934 9.522 -15.996 1.00 62.84 354 ASP A N 1
ATOM 2818 C CA . ASP A 1 354 ? -4.071 10.155 -16.990 1.00 62.84 354 ASP A CA 1
ATOM 2819 C C . ASP A 1 354 ? -3.877 9.154 -18.137 1.00 62.84 354 ASP A C 1
ATOM 2821 O O . ASP A 1 354 ? -3.565 7.978 -17.904 1.00 62.84 354 ASP A O 1
ATOM 2825 N N . GLY A 1 355 ? -4.166 9.581 -19.364 1.00 59.78 355 GLY A N 1
ATOM 2826 C CA . GLY A 1 355 ? -4.168 8.711 -20.533 1.00 59.78 355 GLY A CA 1
ATOM 2827 C C . GLY A 1 355 ? -2.847 7.960 -20.664 1.00 59.78 355 GLY A C 1
ATOM 2828 O O . GLY A 1 355 ? -1.764 8.536 -20.582 1.00 59.78 355 GLY A O 1
ATOM 2829 N N . PHE A 1 356 ? -2.917 6.647 -20.879 1.00 61.09 356 PHE A N 1
ATOM 2830 C CA . PHE A 1 356 ? -1.715 5.848 -21.082 1.00 61.09 356 PHE A CA 1
ATOM 2831 C C . PHE A 1 356 ? -1.045 6.261 -22.397 1.00 61.09 356 PHE A C 1
ATOM 2833 O O . PHE A 1 356 ? -1.638 6.093 -23.459 1.00 61.09 356 PHE A O 1
ATOM 2840 N N . ASN A 1 357 ? 0.190 6.768 -22.348 1.00 65.38 357 ASN A N 1
ATOM 2841 C CA . ASN A 1 357 ? 0.982 6.988 -23.557 1.00 65.38 357 ASN A CA 1
ATOM 2842 C C . ASN A 1 357 ? 1.571 5.645 -24.044 1.00 65.38 357 ASN A C 1
ATOM 2844 O O . ASN A 1 357 ? 2.540 5.158 -23.444 1.00 65.38 357 ASN A O 1
ATOM 2848 N N . PRO A 1 358 ? 1.060 5.055 -25.146 1.00 60.97 358 PRO A N 1
ATOM 2849 C CA . PRO A 1 358 ? 1.535 3.760 -25.633 1.00 60.97 358 PRO A CA 1
ATOM 2850 C C . PRO A 1 358 ? 2.968 3.819 -26.180 1.00 60.97 358 PRO A C 1
ATOM 2852 O O . PRO A 1 358 ? 3.643 2.795 -26.268 1.00 60.97 358 PRO A O 1
ATOM 2855 N N . PHE A 1 359 ? 3.475 5.012 -26.499 1.00 63.09 359 PHE A N 1
ATOM 2856 C CA . PHE A 1 359 ? 4.811 5.216 -27.060 1.00 63.09 359 PHE A CA 1
ATOM 2857 C C . PHE A 1 359 ? 5.895 5.425 -26.001 1.00 63.09 359 PHE A C 1
ATOM 2859 O O . PHE A 1 359 ? 7.056 5.649 -26.350 1.00 63.09 359 PHE A O 1
ATOM 2866 N N . ARG A 1 360 ? 5.548 5.260 -24.713 1.00 63.81 360 ARG A N 1
ATOM 2867 C CA . ARG A 1 360 ? 6.419 5.509 -23.551 1.00 63.81 360 ARG A CA 1
ATOM 2868 C C . ARG A 1 360 ? 6.706 7.013 -23.406 1.00 63.81 360 ARG A C 1
ATOM 2870 O O . ARG A 1 360 ? 6.671 7.770 -24.368 1.00 63.81 360 ARG A O 1
ATOM 2877 N N . MET A 1 361 ? 7.034 7.475 -22.196 1.00 57.94 361 MET A N 1
ATOM 2878 C CA . MET A 1 361 ? 7.302 8.902 -21.901 1.00 57.94 361 MET A CA 1
ATOM 2879 C C . MET A 1 361 ? 8.601 9.462 -22.535 1.00 57.94 361 MET A C 1
ATOM 2881 O O . MET A 1 361 ? 9.228 10.364 -21.988 1.00 57.94 361 MET A O 1
ATOM 2885 N N . GLY A 1 362 ? 9.059 8.902 -23.659 1.00 61.03 362 GLY A N 1
ATOM 2886 C CA . GLY A 1 362 ? 10.292 9.301 -24.337 1.00 61.03 362 GLY A CA 1
ATOM 2887 C C . GLY A 1 362 ? 10.142 10.524 -25.241 1.00 61.03 362 GLY A C 1
ATOM 2888 O O . GLY A 1 362 ? 11.144 11.156 -25.565 1.00 61.03 362 GLY A O 1
ATOM 2889 N N . THR A 1 363 ? 8.920 10.881 -25.641 1.00 58.34 363 THR A N 1
ATOM 2890 C CA . THR A 1 363 ? 8.670 11.997 -26.561 1.00 58.34 363 THR A CA 1
ATOM 2891 C C . THR A 1 363 ? 7.923 13.108 -25.832 1.00 58.34 363 THR A C 1
ATOM 2893 O O . THR A 1 363 ? 6.756 12.963 -25.472 1.00 58.34 363 THR A O 1
ATOM 2896 N N . ALA A 1 364 ? 8.603 14.228 -25.581 1.00 52.56 364 ALA A N 1
ATOM 2897 C CA . ALA A 1 364 ? 7.970 15.411 -25.006 1.00 52.56 364 ALA A CA 1
ATOM 2898 C C . ALA A 1 364 ? 6.845 15.935 -25.928 1.00 52.56 364 ALA A C 1
ATOM 2900 O O . ALA A 1 364 ? 6.961 15.841 -27.149 1.00 52.56 364 ALA A O 1
ATOM 2901 N N . LYS A 1 365 ? 5.811 16.562 -25.341 1.00 58.00 365 LYS A N 1
ATOM 2902 C CA . LYS A 1 365 ? 4.695 17.270 -26.017 1.00 58.00 365 LYS A CA 1
ATOM 2903 C C . LYS A 1 365 ? 3.562 16.428 -26.631 1.00 58.00 365 LYS A C 1
ATOM 2905 O O . LYS A 1 365 ? 2.796 16.963 -27.427 1.00 58.00 365 LYS A O 1
ATOM 2910 N N . GLN A 1 366 ? 3.391 15.160 -26.261 1.00 56.81 366 GLN A N 1
ATOM 2911 C CA . GLN A 1 366 ? 2.150 14.446 -26.592 1.00 56.81 366 GLN A CA 1
ATOM 2912 C C . GLN A 1 366 ? 1.101 14.674 -25.499 1.00 56.81 366 GLN A C 1
ATOM 2914 O O . GLN A 1 366 ? 1.365 14.418 -24.325 1.00 56.81 366 GLN A O 1
ATOM 2919 N N . ALA A 1 367 ? -0.067 15.193 -25.884 1.00 54.00 367 ALA A N 1
ATOM 2920 C CA . ALA A 1 367 ? -1.199 15.362 -24.983 1.00 54.00 367 ALA A CA 1
ATOM 2921 C C . ALA A 1 367 ? -1.805 13.986 -24.678 1.00 54.00 367 ALA A C 1
ATOM 2923 O O . ALA A 1 367 ? -2.239 13.284 -25.590 1.00 54.00 367 ALA A O 1
ATOM 2924 N N . CYS A 1 368 ? -1.815 13.600 -23.405 1.00 54.66 368 CYS A N 1
ATOM 2925 C CA . CYS A 1 368 ? -2.567 12.441 -22.940 1.00 54.66 368 CYS A CA 1
ATOM 2926 C C . CYS A 1 368 ? -3.989 12.908 -22.600 1.00 54.66 368 CYS A C 1
ATOM 2928 O O . CYS A 1 368 ? -4.175 13.975 -22.016 1.00 54.66 368 CYS A O 1
ATOM 2930 N N . GLN A 1 369 ? -5.001 12.163 -23.045 1.00 54.00 369 GLN A N 1
ATOM 2931 C CA . GLN A 1 369 ? -6.390 12.441 -22.684 1.00 54.00 369 GLN A CA 1
ATOM 2932 C C . GLN A 1 369 ? -6.643 11.932 -21.267 1.00 54.00 369 GLN A C 1
ATOM 2934 O O . GLN A 1 369 ? -6.339 10.778 -20.980 1.00 54.00 369 GLN A O 1
ATOM 2939 N N . ASN A 1 370 ? -7.230 12.762 -20.407 1.00 47.75 370 ASN A N 1
ATOM 2940 C CA . ASN A 1 370 ? -7.660 12.325 -19.083 1.00 47.75 370 ASN A CA 1
ATOM 2941 C C . ASN A 1 370 ? -9.050 11.696 -19.184 1.00 47.75 370 ASN A C 1
ATOM 2943 O O . ASN A 1 370 ? -9.978 12.328 -19.688 1.00 47.75 370 ASN A O 1
ATOM 2947 N N . ILE A 1 371 ? -9.200 10.467 -18.696 1.00 53.16 371 ILE A N 1
ATOM 2948 C CA . ILE A 1 371 ? -10.500 9.810 -18.546 1.00 53.16 371 ILE A CA 1
ATOM 2949 C C . ILE A 1 371 ? -10.817 9.770 -17.057 1.00 53.16 371 ILE A C 1
ATOM 2951 O O . ILE A 1 371 ? -10.086 9.156 -16.287 1.00 53.16 371 ILE A O 1
ATOM 2955 N N . THR A 1 372 ? -11.921 10.384 -16.644 1.00 51.72 372 THR A N 1
ATOM 2956 C CA . THR A 1 372 ? -12.421 10.226 -15.276 1.00 51.72 372 THR A CA 1
ATOM 2957 C C . THR A 1 372 ? -13.438 9.092 -15.244 1.00 51.72 372 THR A C 1
ATOM 2959 O O . THR A 1 372 ? -14.475 9.180 -15.896 1.00 51.72 372 THR A O 1
ATOM 2962 N N . ILE A 1 373 ? -13.155 8.025 -14.498 1.00 58.88 373 ILE A N 1
ATOM 2963 C CA . ILE A 1 373 ? -14.098 6.931 -14.236 1.00 58.88 373 ILE A CA 1
ATOM 2964 C C . ILE A 1 373 ? -14.646 7.111 -12.825 1.00 58.88 373 ILE A C 1
ATOM 2966 O O . ILE A 1 373 ? -13.879 7.234 -11.876 1.00 58.88 373 ILE A O 1
ATOM 2970 N N . MET A 1 374 ? -15.966 7.108 -12.669 1.00 57.94 374 MET A N 1
ATOM 2971 C CA . MET A 1 374 ? -16.613 7.153 -11.358 1.00 57.94 374 MET A CA 1
ATOM 2972 C C . MET A 1 374 ? -17.136 5.762 -11.003 1.00 57.94 374 MET A C 1
ATOM 2974 O O . MET A 1 374 ? -17.789 5.120 -11.823 1.00 57.94 374 MET A O 1
ATOM 2978 N N . LEU A 1 375 ? -16.828 5.284 -9.798 1.00 61.72 375 LEU A N 1
ATOM 2979 C CA . LEU A 1 375 ? -17.273 3.989 -9.291 1.00 61.72 375 LEU A CA 1
ATOM 2980 C C . LEU A 1 375 ? -18.126 4.207 -8.044 1.00 61.72 375 LEU A C 1
ATOM 2982 O O . LEU A 1 375 ? -17.626 4.690 -7.030 1.00 61.72 375 LEU A O 1
ATOM 2986 N N . ALA A 1 376 ? -19.402 3.847 -8.129 1.00 58.78 376 ALA A N 1
ATOM 2987 C CA . ALA A 1 376 ? -20.328 3.858 -7.004 1.00 58.78 376 ALA A CA 1
ATOM 2988 C C . ALA A 1 376 ? -20.439 2.443 -6.428 1.00 58.78 376 ALA A C 1
ATOM 2990 O O . ALA A 1 376 ? -20.557 1.472 -7.180 1.00 58.78 376 ALA A O 1
ATOM 2991 N N . ARG A 1 377 ? -20.381 2.313 -5.102 1.00 66.62 377 ARG A N 1
ATOM 2992 C CA . ARG A 1 377 ? -20.560 1.035 -4.412 1.00 66.62 377 ARG A CA 1
ATOM 2993 C C . ARG A 1 377 ? -21.438 1.200 -3.182 1.00 66.62 377 ARG A C 1
ATOM 2995 O O . ARG A 1 377 ? -21.239 2.114 -2.390 1.00 66.62 377 ARG A O 1
ATOM 3002 N N . MET A 1 378 ? -22.346 0.250 -3.021 1.00 57.41 378 MET A N 1
ATOM 3003 C CA . MET A 1 378 ? -23.188 0.079 -1.848 1.00 57.41 378 MET A CA 1
ATOM 3004 C C . MET A 1 378 ? -22.587 -0.990 -0.927 1.00 57.41 378 MET A C 1
ATOM 3006 O O . MET A 1 378 ? -22.136 -2.041 -1.402 1.00 57.41 378 MET A O 1
ATOM 3010 N N . LEU A 1 379 ? -22.537 -0.705 0.372 1.00 62.47 379 LEU A N 1
ATOM 3011 C CA . LEU A 1 379 ? -22.213 -1.657 1.430 1.00 62.47 379 LEU A CA 1
ATOM 3012 C C . LEU A 1 379 ? -23.378 -1.664 2.425 1.00 62.47 379 LEU A C 1
ATOM 3014 O O . LEU A 1 379 ? -23.690 -0.637 3.025 1.00 62.47 379 LEU A O 1
ATOM 3018 N N . THR A 1 380 ? -24.028 -2.817 2.558 1.00 58.16 380 THR A N 1
ATOM 3019 C CA . THR A 1 380 ? -25.103 -3.063 3.524 1.00 58.16 380 THR A CA 1
ATOM 3020 C C . THR A 1 380 ? -24.532 -3.750 4.765 1.00 58.16 380 THR A C 1
ATOM 3022 O O . THR A 1 380 ? -23.580 -4.522 4.636 1.00 58.16 380 THR A O 1
ATOM 3025 N N . ASP A 1 381 ? -25.134 -3.499 5.929 1.00 52.69 381 ASP A N 1
ATOM 3026 C CA . ASP A 1 381 ? -24.796 -4.126 7.219 1.00 52.69 381 ASP A CA 1
ATOM 3027 C C . ASP A 1 381 ? -23.371 -3.804 7.723 1.00 52.69 381 ASP A C 1
ATOM 3029 O O . ASP A 1 381 ? -22.577 -4.715 7.978 1.00 52.69 381 ASP A O 1
ATOM 3033 N N . VAL A 1 382 ? -23.037 -2.507 7.818 1.00 51.81 382 VAL A N 1
ATOM 3034 C CA . VAL A 1 382 ? -21.746 -2.014 8.353 1.00 51.81 382 VAL A CA 1
ATOM 3035 C C . VAL A 1 382 ? -21.730 -2.001 9.876 1.00 51.81 382 VAL A C 1
ATOM 3037 O O . VAL A 1 382 ? -22.750 -1.579 10.466 1.00 51.81 382 VAL A O 1
#

Sequence (382 aa):
MEPQHAHASPMASQLAYLHDQASDATRFRLEYRPDSLQLARAEPFPPDPLPFPSNSLDVLHRLSNSPQNQHYLDLESQVLEIQRHLRALTATDLVDHANLIDMANVVHRCLHIAKGAAWQRNVTTSTRKHEIWVNDNYFEEPRPRTLLARLECYRVLLGRYFFHTSRVYSKIGLVAERMKLRILQRSEDEIPRSASTFVRDLGLDGPLPTVLVVCPSCDALYSPMSHKASFDVQNIPTCTWKQTPASLVCAVPLYSIKSSRTGKPRLTPRLKYASRSVKDWIGLFLSQPGMEDLMESYKQCGQSPEMSDIQQSPFWWTFPGPDAEGVGVAKEGQTFFGDASESELRLLFGFGLDGFNPFRMGTAKQACQNITIMLARMLTDV

Secondary structure (DSSP, 8-state):
---------HHHHHHHHHHHHHHHHHHTTS---THHHHHHHHS---SS----S---HHHHHHHTTSHHHHHHHHHHHHHHHHHHHHHHS-TTS-TTHHHHHHHHHHHHHHHHHHHHHHHHHHHHTTTTTT----THHHHSPPSP-SHHHHHHHHHHHHHHHTS---HHHHHHHHHHHHHHHHHTT--GGGS-SSHHHHHHHTTTT-SPPEEEEE-TTT--EEPPPPTTS---TT---B----SSTTSPP---BSEEEEE-TTSSEEEEESSEEEE--HHHHHHHHHTSTTHHHHHHHHTT----SS-SSGGGSTTTTT---TTSSSTT-PPTT--TTTT--TTEEEEEEEEEEPPP-TT-TTSTTPPPPPEEEEEEEEEE--

Foldseek 3Di:
DDDDDPDDDPLVVVLVVLVVVLVVLVVVPDPDDPCVLVVLVPDDDPPDDDPDVDPPVLLVVLLCVDPVSVVLNVSLVVLVVSLVVLVVDDPVPDPCSVVSNVSSVSSNSSSVVSVVVVVVCLQVVCPVDVAGPPCVLVSDDQFPPDPVLVVQLVVLVCCCPVVVDDQVVSQVSLVVVLVVCVVVVHDSVSRDNGNVVNCVSVVNVFRFWQKWQAQPPPRDTHHDPDPPPPDDPVCQDFAQDAPDPPGDGPRHGQWDWDQDPVRDTDTDGPDMDTHDDPVRRVVSVCPDPCNVVVQLVVLPDEADPDDPDPCNPVCQQQPLDPPPPDPHHRDVPHGQSNPADPQKRKDKDKDWDFADDPVPPPDPDDHTDIDIDMDIDIDGRD

Organism: NCBI:txid1314674